Protein AF-X8DKL0-F1 (afdb_monomer)

Organism: NCBI:txid1299334

Sequence (389 aa):
MRWPAPILAVTLAVALVGLLTLPGYKTSYDSKPYLPAGTPAKIGYAAAERHFSQARLNPELLMVEADHDLRNPADMLVLERIAKNVFHTPGIAKVQAITRPLGTPLDHSSIPFQLSQQSVGQVMNLKYQKDRAADLLKQAGELRKTINILHQQYALQQKSAAATHEQTQSFHDTIATINELRDKIANFDDFFRPIRSYFYWEKHCYDIPVCFALKNVFEAIDGIDELTDQFQSITASLDKLDALQPQLVALIPPQIESQMTNLALTLSNYATNSGINNQSAYANDNPAAMGQAFDKAKIDDSFYLPPEVFSNPDFKRGVKLFMSPDGKAAEMIITHEGVPASPEGIKHVDLIKNAAKEAVKGPFWRVPTSISREQRQPTRTSRTRSNMT

Structure (mmCIF, N/CA/C/O backbone):
data_AF-X8DKL0-F1
#
_entry.id   AF-X8DKL0-F1
#
loop_
_atom_site.group_PDB
_atom_site.id
_atom_site.type_symbol
_atom_site.label_atom_id
_atom_site.label_alt_id
_atom_site.label_comp_id
_atom_site.label_asym_id
_atom_site.label_entity_id
_atom_site.label_seq_id
_atom_site.pdbx_PDB_ins_code
_atom_site.Cartn_x
_atom_site.Cartn_y
_atom_site.Cartn_z
_atom_site.occupancy
_atom_site.B_iso_or_equiv
_atom_site.auth_seq_id
_atom_site.auth_comp_id
_atom_site.auth_asym_id
_atom_site.auth_atom_id
_atom_site.pdbx_PDB_model_num
ATOM 1 N N . MET A 1 1 ? 64.286 -9.032 -82.754 1.00 52.19 1 MET A N 1
ATOM 2 C CA . MET A 1 1 ? 63.639 -9.834 -81.688 1.00 52.19 1 MET A CA 1
ATOM 3 C C . MET A 1 1 ? 63.346 -11.223 -82.252 1.00 52.19 1 MET A C 1
ATOM 5 O O . MET A 1 1 ? 62.492 -11.312 -83.119 1.00 52.19 1 MET A O 1
ATOM 9 N N . ARG A 1 2 ? 64.093 -12.280 -81.891 1.00 69.56 2 ARG A N 1
ATOM 10 C CA . ARG A 1 2 ? 64.013 -13.587 -82.596 1.00 69.56 2 ARG A CA 1
ATOM 11 C C . ARG A 1 2 ? 63.172 -14.662 -81.880 1.00 69.56 2 ARG A C 1
ATOM 13 O O . ARG A 1 2 ? 62.983 -15.722 -82.455 1.00 69.56 2 ARG A O 1
ATOM 20 N N . TRP A 1 3 ? 62.675 -14.406 -80.664 1.00 73.88 3 TRP A N 1
ATOM 21 C CA . TRP A 1 3 ? 61.957 -15.388 -79.825 1.00 73.88 3 TRP A CA 1
ATOM 22 C C . TRP A 1 3 ? 60.728 -14.767 -79.106 1.00 73.88 3 TRP A C 1
ATOM 24 O O . TRP A 1 3 ? 60.688 -14.726 -77.879 1.00 73.88 3 TRP A O 1
ATOM 34 N N . PRO A 1 4 ? 59.722 -14.237 -79.833 1.00 79.88 4 PRO A N 1
ATOM 35 C CA . PRO A 1 4 ? 58.601 -13.507 -79.224 1.00 79.88 4 PRO A CA 1
ATOM 36 C C . PRO A 1 4 ? 57.649 -14.389 -78.394 1.00 79.88 4 PRO A C 1
ATOM 38 O O . PRO A 1 4 ? 57.203 -13.967 -77.332 1.00 79.88 4 PRO A O 1
ATOM 41 N N . ALA A 1 5 ? 57.367 -15.620 -78.832 1.00 81.75 5 ALA A N 1
ATOM 42 C CA . ALA A 1 5 ? 56.439 -16.525 -78.146 1.00 81.75 5 ALA A CA 1
ATOM 43 C C . ALA A 1 5 ? 56.904 -16.973 -76.739 1.00 81.75 5 ALA A C 1
ATOM 45 O O . ALA A 1 5 ? 56.111 -16.884 -75.805 1.00 81.75 5 ALA A O 1
ATOM 46 N N . PRO A 1 6 ? 58.164 -17.399 -76.523 1.00 83.94 6 PRO A N 1
ATOM 47 C CA . PRO A 1 6 ? 58.617 -17.786 -75.186 1.00 83.94 6 PRO A CA 1
ATOM 48 C C . PRO A 1 6 ? 58.800 -16.591 -74.246 1.00 83.94 6 PRO A C 1
ATOM 50 O O . PRO A 1 6 ? 58.559 -16.732 -73.053 1.00 83.94 6 PRO A O 1
ATOM 53 N N . ILE A 1 7 ? 59.138 -15.403 -74.761 1.00 86.25 7 ILE A N 1
ATOM 54 C CA . ILE A 1 7 ? 59.142 -14.177 -73.946 1.00 86.25 7 ILE A CA 1
ATOM 55 C C . ILE A 1 7 ? 57.720 -13.862 -73.462 1.00 86.25 7 ILE A C 1
ATOM 57 O O . ILE A 1 7 ? 57.538 -13.573 -72.284 1.00 86.25 7 ILE A O 1
ATOM 61 N N . LEU A 1 8 ? 56.713 -13.986 -74.335 1.00 87.25 8 LEU A N 1
ATOM 62 C CA . LEU A 1 8 ? 55.303 -13.803 -73.980 1.00 87.25 8 LEU A CA 1
ATOM 63 C C . LEU A 1 8 ? 54.806 -14.864 -72.983 1.00 87.25 8 LEU A C 1
ATOM 65 O O . LEU A 1 8 ? 54.084 -14.539 -72.047 1.00 87.25 8 LEU A O 1
ATOM 69 N N . ALA A 1 9 ? 55.215 -16.125 -73.146 1.00 88.38 9 ALA A N 1
ATOM 70 C CA . ALA A 1 9 ? 54.867 -17.196 -72.214 1.00 88.38 9 ALA A CA 1
ATOM 71 C C . ALA A 1 9 ? 55.458 -16.950 -70.817 1.00 88.38 9 ALA A C 1
ATOM 73 O O . ALA A 1 9 ? 54.768 -17.131 -69.815 1.00 88.38 9 ALA A O 1
ATOM 74 N N . VAL A 1 10 ? 56.709 -16.484 -70.743 1.00 89.62 10 VAL A N 1
ATOM 75 C CA . VAL A 1 10 ? 57.360 -16.141 -69.473 1.00 89.62 10 VAL A CA 1
ATOM 76 C C . VAL A 1 10 ? 56.709 -14.916 -68.829 1.00 89.62 10 VAL A C 1
ATOM 78 O O . VAL A 1 10 ? 56.446 -14.941 -67.630 1.00 89.62 10 VAL A O 1
ATOM 81 N N . THR A 1 11 ? 56.381 -13.865 -69.585 1.00 88.81 11 THR A N 1
ATOM 82 C CA . THR A 1 11 ? 55.702 -12.688 -69.015 1.00 88.81 11 THR A CA 1
ATOM 83 C C . THR A 1 11 ? 54.279 -13.000 -68.553 1.00 88.81 11 THR A C 1
ATOM 85 O O . THR A 1 11 ? 53.888 -12.532 -67.486 1.00 88.81 11 THR A O 1
ATOM 88 N N . LEU A 1 12 ? 53.528 -13.837 -69.277 1.00 90.12 12 LEU A N 1
ATOM 89 C CA . LEU A 1 12 ? 52.223 -14.346 -68.833 1.00 90.12 12 LEU A CA 1
ATOM 90 C C . LEU A 1 12 ? 52.341 -15.212 -67.578 1.00 90.12 12 LEU A C 1
ATOM 92 O O . LEU A 1 12 ? 51.540 -15.052 -66.662 1.00 90.12 12 LEU A O 1
ATOM 96 N N . ALA A 1 13 ? 53.346 -16.088 -67.502 1.00 88.88 13 ALA A N 1
ATOM 97 C CA . ALA A 1 13 ? 53.588 -16.901 -66.314 1.00 88.88 13 ALA A CA 1
ATOM 98 C C . ALA A 1 13 ? 53.902 -16.025 -65.090 1.00 88.88 13 ALA A C 1
ATOM 100 O O . ALA A 1 13 ? 53.311 -16.217 -64.030 1.00 88.88 13 ALA A O 1
ATOM 101 N N . VAL A 1 14 ? 54.756 -15.007 -65.242 1.00 88.44 14 VAL A N 1
ATOM 102 C CA . VAL A 1 14 ? 55.067 -14.045 -64.169 1.00 88.44 14 VAL A CA 1
ATOM 103 C C . VAL A 1 14 ? 53.833 -13.218 -63.781 1.00 88.44 14 VAL A C 1
ATOM 105 O O . VAL A 1 14 ? 53.578 -13.020 -62.594 1.00 88.44 14 VAL A O 1
ATOM 108 N N . ALA A 1 15 ? 53.020 -12.786 -64.749 1.00 88.06 15 ALA A N 1
ATOM 109 C CA . ALA A 1 15 ? 51.776 -12.065 -64.477 1.00 88.06 15 ALA A CA 1
ATOM 110 C C . ALA A 1 15 ? 50.744 -12.933 -63.731 1.00 88.06 15 ALA A C 1
ATOM 112 O O . ALA A 1 15 ? 50.103 -12.454 -62.797 1.00 88.06 15 ALA A O 1
ATOM 113 N N . LEU A 1 16 ? 50.618 -14.218 -64.085 1.00 87.88 16 LEU A N 1
ATOM 114 C CA . LEU A 1 16 ? 49.730 -15.169 -63.406 1.00 87.88 16 LEU A CA 1
ATOM 115 C C . LEU A 1 16 ? 50.182 -15.471 -61.973 1.00 87.88 16 LEU A C 1
ATOM 117 O O . LEU A 1 16 ? 49.339 -15.579 -61.084 1.00 87.88 16 LEU A O 1
ATOM 121 N N . VAL A 1 17 ? 51.494 -15.529 -61.719 1.00 86.50 17 VAL A N 1
ATOM 122 C CA . VAL A 1 17 ? 52.044 -15.601 -60.353 1.00 86.50 17 VAL A CA 1
ATOM 123 C C . VAL A 1 17 ? 51.682 -14.348 -59.545 1.00 86.50 17 VAL A C 1
ATOM 125 O O . VAL A 1 17 ? 51.353 -14.454 -58.367 1.00 86.50 17 VAL A O 1
ATOM 128 N N . GLY A 1 18 ? 51.651 -13.170 -60.176 1.00 81.31 18 GLY A N 1
ATOM 129 C CA . GLY A 1 18 ? 51.121 -11.949 -59.561 1.00 81.31 18 GLY A CA 1
ATOM 130 C C . GLY A 1 18 ? 49.622 -12.039 -59.242 1.00 81.31 18 GLY A C 1
ATOM 131 O O . GLY A 1 18 ? 49.209 -11.721 -58.126 1.00 81.31 18 GLY A O 1
ATOM 132 N N . LEU A 1 19 ? 48.805 -12.534 -60.181 1.00 86.12 19 LEU A N 1
ATOM 133 C CA . LEU A 1 19 ? 47.356 -12.708 -59.987 1.00 86.12 19 LEU A CA 1
ATOM 134 C C . LEU A 1 19 ? 47.001 -13.754 -58.922 1.00 86.12 19 LEU A C 1
ATOM 136 O O . LEU A 1 19 ? 45.963 -13.620 -58.279 1.00 86.12 19 LEU A O 1
ATOM 140 N N . LEU A 1 20 ? 47.860 -14.751 -58.688 1.00 85.25 20 LEU A N 1
ATOM 141 C CA . LEU A 1 20 ? 47.693 -15.747 -57.621 1.00 85.25 20 LEU A CA 1
ATOM 142 C C . LEU A 1 20 ? 47.590 -15.120 -56.220 1.00 85.25 20 LEU A C 1
ATOM 144 O O . LEU A 1 20 ? 47.060 -15.752 -55.311 1.00 85.25 20 LEU A O 1
ATOM 148 N N . THR A 1 21 ? 48.040 -13.873 -56.042 1.00 80.38 21 THR A N 1
ATOM 149 C CA . THR A 1 21 ? 47.917 -13.140 -54.771 1.00 80.38 21 THR A CA 1
ATOM 150 C C . THR A 1 21 ? 46.565 -12.433 -54.587 1.00 80.38 21 THR A C 1
ATOM 152 O O . THR A 1 21 ? 46.190 -12.131 -53.453 1.00 80.38 21 THR A O 1
ATOM 155 N N . LEU A 1 22 ? 45.790 -12.213 -55.660 1.00 81.38 22 LEU A N 1
ATOM 156 C CA . LEU A 1 22 ? 44.507 -11.493 -55.611 1.00 81.38 22 LEU A CA 1
ATOM 157 C C . LEU A 1 22 ? 43.419 -12.183 -54.768 1.00 81.38 22 LEU A C 1
ATOM 159 O O . LEU A 1 22 ? 42.722 -11.468 -54.049 1.00 81.38 22 LEU A O 1
ATOM 163 N N . PRO A 1 23 ? 43.262 -13.524 -54.768 1.00 82.19 23 PRO A N 1
ATOM 164 C CA . PRO A 1 23 ? 42.290 -14.191 -53.896 1.00 82.19 23 PRO A CA 1
ATOM 165 C C . PRO A 1 23 ? 42.541 -13.967 -52.395 1.00 82.19 23 PRO A C 1
ATOM 167 O O . PRO A 1 23 ? 41.630 -14.135 -51.592 1.00 82.19 23 PRO A O 1
ATOM 170 N N . GLY A 1 24 ? 43.764 -13.583 -52.005 1.00 78.06 24 GLY A N 1
ATOM 171 C CA . GLY A 1 24 ? 44.117 -13.240 -50.624 1.00 78.06 24 GLY A CA 1
ATOM 172 C C . GLY A 1 24 ? 43.813 -11.789 -50.233 1.00 78.06 24 GLY A C 1
ATOM 173 O O . GLY A 1 24 ? 44.050 -11.411 -49.083 1.00 78.06 24 GLY A O 1
ATOM 174 N N . TYR A 1 25 ? 43.316 -10.963 -51.158 1.00 79.50 25 TYR A N 1
ATOM 175 C CA . TYR A 1 25 ? 43.024 -9.558 -50.900 1.00 79.50 25 TYR A CA 1
ATOM 176 C C . TYR A 1 25 ? 41.848 -9.403 -49.927 1.00 79.50 25 TYR A C 1
ATOM 178 O O . TYR A 1 25 ? 40.733 -9.853 -50.186 1.00 79.50 25 TYR A O 1
ATOM 186 N N . LYS A 1 26 ? 42.096 -8.726 -48.801 1.00 72.62 26 LYS A N 1
ATOM 187 C CA . LYS A 1 26 ? 41.071 -8.362 -47.818 1.00 72.62 26 LYS A CA 1
ATOM 188 C C . LYS A 1 26 ? 40.805 -6.865 -47.896 1.00 72.62 26 LYS A C 1
ATOM 190 O O . LYS A 1 26 ? 41.668 -6.061 -47.550 1.00 72.62 26 LYS A O 1
ATOM 195 N N . THR A 1 27 ? 39.604 -6.490 -48.322 1.00 73.44 27 THR A N 1
ATOM 196 C CA . THR A 1 27 ? 39.141 -5.098 -48.291 1.00 73.44 27 THR A CA 1
ATOM 197 C C . THR A 1 27 ? 38.890 -4.665 -46.851 1.00 73.44 27 THR A C 1
ATOM 199 O O . THR A 1 27 ? 38.086 -5.279 -46.151 1.00 73.44 27 THR A O 1
ATOM 202 N N . SER A 1 28 ? 39.541 -3.589 -46.419 1.00 68.88 28 SER A N 1
ATOM 203 C CA . SER A 1 28 ? 39.254 -2.919 -45.151 1.00 68.88 28 SER A CA 1
ATOM 204 C C . SER A 1 28 ? 39.157 -1.422 -45.396 1.00 68.88 28 SER A C 1
ATOM 206 O O . SER A 1 28 ? 40.036 -0.847 -46.041 1.00 68.88 28 SER A O 1
ATOM 208 N N . TYR A 1 29 ? 38.103 -0.802 -44.868 1.00 74.31 29 TYR A N 1
ATOM 209 C CA . TYR A 1 29 ? 37.894 0.645 -44.926 1.00 74.31 29 TYR A CA 1
ATOM 210 C C . TYR A 1 29 ? 38.331 1.339 -43.627 1.00 74.31 29 TYR A C 1
ATOM 212 O O . TYR A 1 29 ? 38.082 2.529 -43.443 1.00 74.31 29 TYR A O 1
ATOM 220 N N . ASP A 1 30 ? 38.992 0.612 -42.720 1.00 73.88 30 ASP A N 1
ATOM 221 C CA . ASP A 1 30 ? 39.618 1.193 -41.536 1.00 73.88 30 ASP A CA 1
ATOM 222 C C . ASP A 1 30 ? 40.948 1.854 -41.920 1.00 73.88 30 ASP A C 1
ATOM 224 O O . ASP A 1 30 ? 41.862 1.194 -42.409 1.00 73.88 30 ASP A O 1
ATOM 228 N N . SER A 1 31 ? 41.072 3.160 -41.685 1.00 74.62 31 SER A N 1
ATOM 229 C CA . SER A 1 31 ? 42.290 3.921 -41.971 1.00 74.62 31 SER A CA 1
ATOM 230 C C . SER A 1 31 ? 43.392 3.730 -40.914 1.00 74.62 31 SER A C 1
ATOM 232 O O . SER A 1 31 ? 44.557 4.024 -41.187 1.00 74.62 31 SER A O 1
ATOM 234 N N . LYS A 1 32 ? 43.073 3.199 -39.721 1.00 75.38 32 LYS A N 1
ATOM 235 C CA . LYS A 1 32 ? 44.018 3.056 -38.593 1.00 75.38 32 LYS A CA 1
ATOM 236 C C . LYS A 1 32 ? 45.227 2.149 -38.878 1.00 75.38 32 LYS A C 1
ATOM 238 O O . LYS A 1 32 ? 46.334 2.525 -38.475 1.00 75.38 32 LYS A O 1
ATOM 243 N N . PRO A 1 33 ? 45.094 0.981 -39.544 1.00 77.38 33 PRO A N 1
ATOM 244 C CA . PRO A 1 33 ? 46.233 0.115 -39.853 1.00 77.38 33 PRO A CA 1
ATOM 245 C C . PRO A 1 33 ? 47.278 0.799 -40.742 1.00 77.38 33 PRO A C 1
ATOM 247 O O . PRO A 1 33 ? 48.462 0.492 -40.625 1.00 77.38 33 PRO A O 1
ATOM 250 N N . TYR A 1 34 ? 46.852 1.767 -41.559 1.00 79.31 34 TYR A N 1
ATOM 251 C CA . TYR A 1 34 ? 47.707 2.523 -42.476 1.00 79.31 34 TYR A CA 1
ATOM 252 C C . TYR A 1 34 ? 48.451 3.691 -41.800 1.00 79.31 34 TYR A C 1
ATOM 254 O O . TYR A 1 34 ? 49.284 4.336 -42.435 1.00 79.31 34 TYR A O 1
ATOM 262 N N . LEU A 1 35 ? 48.192 3.965 -40.512 1.00 82.81 35 LEU A N 1
ATOM 263 C CA . LEU A 1 35 ? 48.916 4.977 -39.738 1.00 82.81 35 LEU A CA 1
ATOM 264 C C . LEU A 1 35 ? 50.187 4.394 -39.081 1.00 82.81 35 LEU A C 1
ATOM 266 O O . LEU A 1 35 ? 50.127 3.300 -38.496 1.00 82.81 35 LEU A O 1
ATOM 270 N N . PRO A 1 36 ? 51.323 5.128 -39.089 1.00 85.44 36 PRO A N 1
ATOM 271 C CA . PRO A 1 36 ? 52.540 4.733 -38.380 1.00 85.44 36 PRO A CA 1
ATOM 272 C C . PRO A 1 36 ? 52.299 4.473 -36.887 1.00 85.44 36 PRO A C 1
ATOM 274 O O . PRO A 1 36 ? 51.521 5.167 -36.233 1.00 85.44 36 PRO A O 1
ATOM 277 N N . ALA A 1 37 ? 53.006 3.489 -36.321 1.00 80.06 37 ALA A N 1
ATOM 278 C CA . ALA A 1 37 ? 52.864 3.094 -34.913 1.00 80.06 37 ALA A CA 1
ATOM 279 C C . ALA A 1 37 ? 53.101 4.251 -33.918 1.00 80.06 37 ALA A C 1
ATOM 281 O O . ALA A 1 37 ? 52.444 4.306 -32.883 1.00 80.06 37 ALA A O 1
ATOM 282 N N . GLY A 1 38 ? 53.998 5.186 -34.251 1.00 85.38 38 GLY A N 1
ATOM 283 C CA . GLY A 1 38 ? 54.356 6.325 -33.399 1.00 85.38 38 GLY A CA 1
ATOM 284 C C . GLY A 1 38 ? 53.431 7.543 -33.498 1.00 85.38 38 GLY A C 1
ATOM 285 O O . GLY A 1 38 ? 53.673 8.537 -32.819 1.00 85.38 38 GLY A O 1
ATOM 286 N N . THR A 1 39 ? 52.392 7.524 -34.340 1.00 89.00 39 THR A N 1
ATOM 287 C CA . THR A 1 39 ? 51.484 8.673 -34.456 1.00 89.00 39 THR A CA 1
ATOM 288 C C . THR A 1 39 ? 50.664 8.830 -33.166 1.00 89.00 39 THR A C 1
ATOM 290 O O . THR A 1 39 ? 50.033 7.857 -32.744 1.00 89.00 39 THR A O 1
ATOM 293 N N . PRO A 1 40 ? 50.574 10.038 -32.568 1.00 86.19 40 PRO A N 1
ATOM 294 C CA . PRO A 1 40 ? 49.826 10.262 -31.324 1.00 86.19 40 PRO A CA 1
ATOM 295 C C . PRO A 1 40 ? 48.383 9.739 -31.355 1.00 86.19 40 PRO A C 1
ATOM 297 O O . PRO A 1 40 ? 47.900 9.198 -30.364 1.00 86.19 40 PRO A O 1
ATOM 300 N N . ALA A 1 41 ? 47.716 9.820 -32.513 1.00 82.12 41 ALA A N 1
ATOM 301 C CA . ALA A 1 41 ? 46.380 9.261 -32.716 1.00 82.12 41 ALA A CA 1
ATOM 302 C C . ALA A 1 41 ? 46.331 7.739 -32.484 1.00 82.12 41 ALA A C 1
ATOM 304 O O . ALA A 1 41 ? 45.430 7.255 -31.808 1.00 82.12 41 ALA A O 1
ATOM 305 N N . LYS A 1 42 ? 47.312 6.980 -32.992 1.00 83.25 42 LYS A N 1
ATOM 306 C CA . LYS A 1 42 ? 47.359 5.515 -32.858 1.00 83.25 42 LYS A CA 1
ATOM 307 C C . LYS A 1 42 ? 47.688 5.082 -31.429 1.00 83.25 42 LYS A C 1
ATOM 309 O O . LYS A 1 42 ? 47.093 4.125 -30.947 1.00 83.25 42 LYS A O 1
ATOM 314 N N . ILE A 1 43 ? 48.550 5.825 -30.731 1.00 85.75 43 ILE A N 1
ATOM 315 C CA . ILE A 1 43 ? 48.817 5.629 -29.295 1.00 85.75 43 ILE A CA 1
ATOM 316 C C . ILE A 1 43 ? 47.541 5.887 -28.477 1.00 85.75 43 ILE A C 1
ATOM 318 O O . ILE A 1 43 ? 47.201 5.095 -27.600 1.00 85.75 43 ILE A O 1
ATOM 322 N N . GLY A 1 44 ? 46.801 6.954 -28.803 1.00 84.25 44 GLY A N 1
ATOM 323 C CA . GLY A 1 44 ? 45.514 7.272 -28.180 1.00 84.25 44 GLY A CA 1
ATOM 324 C C . GLY A 1 44 ? 44.463 6.179 -28.390 1.00 84.25 44 GLY A C 1
ATOM 325 O O . GLY A 1 44 ? 43.857 5.727 -27.421 1.00 84.25 44 GLY A O 1
ATOM 326 N N . TYR A 1 45 ? 44.299 5.689 -29.624 1.00 82.75 45 TYR A N 1
ATOM 327 C CA . TYR A 1 45 ? 43.413 4.556 -29.914 1.00 82.75 45 TYR A CA 1
ATOM 328 C C . TYR A 1 45 ? 43.855 3.282 -29.190 1.00 82.75 45 TYR A C 1
ATOM 330 O O . TYR A 1 45 ? 43.020 2.627 -28.580 1.00 82.75 45 TYR A O 1
ATOM 338 N N . ALA A 1 46 ? 45.151 2.960 -29.174 1.00 83.69 46 ALA A N 1
ATOM 339 C CA . ALA A 1 46 ? 45.668 1.788 -28.466 1.00 83.69 46 ALA A CA 1
ATOM 340 C C . ALA A 1 46 ? 45.436 1.859 -26.945 1.00 83.69 46 ALA A C 1
ATOM 342 O O . ALA A 1 46 ? 45.242 0.828 -26.305 1.00 83.69 46 ALA A O 1
ATOM 343 N N . ALA A 1 47 ? 45.441 3.057 -26.354 1.00 86.06 47 ALA A N 1
ATOM 344 C CA . ALA A 1 47 ? 45.075 3.255 -24.954 1.00 86.06 47 ALA A CA 1
ATOM 345 C C . ALA A 1 47 ? 43.557 3.125 -24.731 1.00 86.06 47 ALA A C 1
ATOM 347 O O . ALA A 1 47 ? 43.139 2.470 -23.779 1.00 86.06 47 ALA A O 1
ATOM 348 N N . ALA A 1 48 ? 42.737 3.705 -25.613 1.00 82.88 48 ALA A N 1
ATOM 349 C CA . ALA A 1 48 ? 41.276 3.658 -25.525 1.00 82.88 48 ALA A CA 1
ATOM 350 C C . ALA A 1 48 ? 40.710 2.245 -25.756 1.00 82.88 48 ALA A C 1
ATOM 352 O O . ALA A 1 48 ? 39.789 1.825 -25.054 1.00 82.88 48 ALA A O 1
ATOM 353 N N . GLU A 1 49 ? 41.306 1.481 -26.677 1.00 83.44 49 GLU A N 1
ATOM 354 C CA . GLU A 1 49 ? 40.922 0.100 -26.995 1.00 83.44 49 GLU A CA 1
ATOM 355 C C . GLU A 1 49 ? 41.140 -0.875 -25.817 1.00 83.44 49 GLU A C 1
ATOM 357 O O . GLU A 1 49 ? 40.570 -1.962 -25.806 1.00 83.44 49 GLU A O 1
ATOM 362 N N . ARG A 1 50 ? 41.882 -0.475 -24.767 1.00 84.88 50 ARG A N 1
ATOM 363 C CA . ARG A 1 50 ? 42.000 -1.251 -23.514 1.00 84.88 50 ARG A CA 1
ATOM 364 C C . ARG A 1 50 ? 40.699 -1.300 -22.711 1.00 84.88 50 ARG A C 1
ATOM 366 O O . ARG A 1 50 ? 40.499 -2.236 -21.945 1.00 84.88 50 ARG A O 1
ATOM 373 N N . HIS A 1 51 ? 39.842 -0.289 -22.857 1.00 85.69 51 HIS A N 1
ATOM 374 C CA . HIS A 1 51 ? 38.604 -0.146 -22.081 1.00 85.69 51 HIS A CA 1
ATOM 375 C C . HIS A 1 51 ? 37.341 -0.126 -22.953 1.00 85.69 51 HIS A C 1
ATOM 377 O O . HIS A 1 51 ? 36.250 -0.420 -22.460 1.00 85.69 51 HIS A O 1
ATOM 383 N N . PHE A 1 52 ? 37.466 0.190 -24.245 1.00 82.19 52 PHE A N 1
ATOM 384 C CA . PHE A 1 52 ? 36.346 0.294 -25.177 1.00 82.19 52 PHE A CA 1
ATOM 385 C C . PHE A 1 52 ? 36.591 -0.550 -26.426 1.00 82.19 52 PHE A C 1
ATOM 387 O O . PHE A 1 52 ? 37.673 -0.531 -26.998 1.00 82.19 52 PHE A O 1
ATOM 394 N N . SER A 1 53 ? 35.568 -1.267 -26.893 1.00 79.88 53 SER A N 1
ATOM 395 C CA . SER A 1 53 ? 35.649 -1.969 -28.175 1.00 79.88 53 SER A CA 1
ATOM 396 C C . SER A 1 53 ? 35.751 -0.974 -29.336 1.00 79.88 53 SER A C 1
ATOM 398 O O . SER A 1 53 ? 35.258 0.152 -29.248 1.00 79.88 53 SER A O 1
ATOM 400 N N . GLN A 1 54 ? 36.326 -1.399 -30.463 1.00 75.75 54 GLN A N 1
ATOM 401 C CA . GLN A 1 54 ? 36.453 -0.543 -31.650 1.00 75.75 54 GLN A CA 1
ATOM 402 C C . GLN A 1 54 ? 35.100 0.003 -32.136 1.00 75.75 54 GLN A C 1
ATOM 404 O O . GLN A 1 54 ? 35.011 1.166 -32.524 1.00 75.75 54 GLN A O 1
ATOM 409 N N . ALA A 1 55 ? 34.037 -0.799 -32.034 1.00 76.75 55 ALA A N 1
ATOM 410 C CA . ALA A 1 55 ? 32.675 -0.384 -32.361 1.00 76.75 55 ALA A CA 1
ATOM 411 C C . ALA A 1 55 ? 32.115 0.700 -31.424 1.00 76.75 55 ALA A C 1
ATOM 413 O O . ALA A 1 55 ? 31.303 1.512 -31.849 1.00 76.75 55 ALA A O 1
ATOM 414 N N . ARG A 1 56 ? 32.554 0.744 -30.156 1.00 77.69 56 ARG A N 1
ATOM 415 C CA . ARG A 1 56 ? 32.167 1.806 -29.212 1.00 77.69 56 ARG A CA 1
ATOM 416 C C . ARG A 1 56 ? 32.925 3.110 -29.447 1.00 77.69 56 ARG A C 1
ATOM 418 O O . ARG A 1 56 ? 32.409 4.166 -29.105 1.00 77.69 56 ARG A O 1
ATOM 425 N N . LEU A 1 57 ? 34.135 3.036 -30.000 1.00 80.81 57 LEU A N 1
ATOM 426 C CA . LEU A 1 57 ? 34.936 4.214 -30.343 1.00 80.81 57 LEU A CA 1
ATOM 427 C C . LEU A 1 57 ? 34.475 4.867 -31.650 1.00 80.81 57 LEU A C 1
ATOM 429 O O . LEU A 1 57 ? 34.572 6.082 -31.780 1.00 80.81 57 LEU A O 1
ATOM 433 N N . ASN A 1 58 ? 33.940 4.069 -32.578 1.00 80.12 58 ASN A N 1
ATOM 434 C CA . ASN A 1 58 ? 33.417 4.521 -33.865 1.00 80.12 58 ASN A CA 1
ATOM 435 C C . ASN A 1 58 ? 31.965 4.049 -34.057 1.00 80.12 58 ASN A C 1
ATOM 437 O O . ASN A 1 58 ? 31.725 3.180 -34.901 1.00 80.12 58 ASN A O 1
ATOM 441 N N . PRO A 1 59 ? 31.007 4.565 -33.266 1.00 85.12 59 PRO A N 1
ATOM 442 C CA . PRO A 1 59 ? 29.613 4.186 -33.425 1.00 85.12 59 PRO A CA 1
ATOM 443 C C . PRO A 1 59 ? 29.039 4.719 -34.742 1.00 85.12 59 PRO A C 1
ATOM 445 O O . PRO A 1 59 ? 29.508 5.720 -35.292 1.00 85.12 59 PRO A O 1
ATOM 448 N N . GLU A 1 60 ? 27.997 4.058 -35.233 1.00 86.56 60 GLU A N 1
ATOM 449 C CA . GLU A 1 60 ? 27.164 4.579 -36.312 1.00 86.56 60 GLU A CA 1
ATOM 450 C C . GLU A 1 60 ? 26.085 5.495 -35.724 1.00 86.56 60 GLU A C 1
ATOM 452 O O . GLU A 1 60 ? 25.487 5.175 -34.699 1.00 86.56 60 GL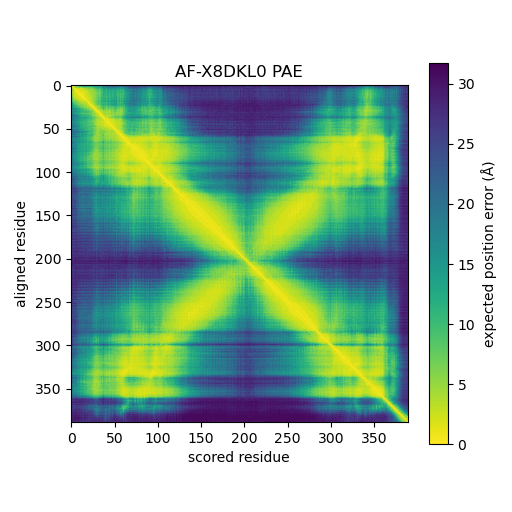U A O 1
ATOM 457 N N . LEU A 1 61 ? 25.860 6.653 -36.346 1.00 90.06 61 LEU A N 1
ATOM 458 C CA . LEU A 1 61 ? 24.831 7.601 -35.925 1.00 90.06 61 LEU A CA 1
ATOM 459 C C . LEU A 1 61 ? 23.655 7.536 -36.891 1.00 90.06 61 LEU A C 1
ATOM 461 O O . LEU A 1 61 ? 23.829 7.688 -38.103 1.00 90.06 61 LEU A O 1
ATOM 465 N N . LEU A 1 62 ? 22.470 7.331 -36.330 1.00 91.19 62 LEU A N 1
ATOM 466 C CA . LEU A 1 62 ? 21.197 7.376 -37.028 1.00 91.19 62 LEU A CA 1
ATOM 467 C C . LEU A 1 62 ? 20.444 8.624 -36.568 1.00 91.19 62 LEU A C 1
ATOM 469 O O . LEU A 1 62 ? 20.077 8.724 -35.399 1.00 91.19 62 LEU A O 1
ATOM 473 N N . MET A 1 63 ? 20.209 9.559 -37.486 1.00 92.06 63 MET A N 1
ATOM 474 C CA . MET A 1 63 ? 19.384 10.738 -37.226 1.00 92.06 63 MET A CA 1
ATOM 475 C C . MET A 1 63 ? 17.949 10.500 -37.702 1.00 92.06 63 MET A C 1
ATOM 477 O O . MET A 1 63 ? 17.733 10.070 -38.839 1.00 92.06 63 MET A O 1
ATOM 481 N N . VAL A 1 64 ? 16.981 10.790 -36.835 1.00 91.50 64 VAL A N 1
ATOM 482 C CA . VAL A 1 64 ? 15.544 10.776 -37.129 1.00 91.50 64 VAL A CA 1
ATOM 483 C C . VAL A 1 64 ? 15.038 12.211 -37.085 1.00 91.50 64 VAL A C 1
ATOM 485 O O . VAL A 1 64 ? 15.126 12.853 -36.045 1.00 91.50 64 VAL A O 1
ATOM 488 N N . GLU A 1 65 ? 14.504 12.708 -38.197 1.00 90.81 65 GLU A N 1
ATOM 489 C CA . GLU A 1 65 ? 14.005 14.083 -38.322 1.00 90.81 65 GLU A CA 1
ATOM 490 C C . GLU A 1 65 ? 12.484 14.123 -38.505 1.00 90.81 65 GLU A C 1
ATOM 492 O O . GLU A 1 65 ? 11.895 13.256 -39.160 1.00 90.81 65 GLU A O 1
ATOM 497 N N . ALA A 1 66 ? 11.866 15.160 -37.942 1.00 89.56 66 ALA A N 1
ATOM 498 C CA . ALA A 1 66 ? 10.433 15.412 -37.938 1.00 89.56 66 ALA A CA 1
ATOM 499 C C . ALA A 1 66 ? 10.105 16.879 -38.250 1.00 89.56 66 ALA A C 1
ATOM 501 O O . ALA A 1 66 ? 10.934 17.775 -38.093 1.00 89.56 66 ALA A O 1
ATOM 502 N N . ASP A 1 67 ? 8.865 17.152 -38.656 1.00 89.75 67 ASP A N 1
ATOM 503 C CA . ASP A 1 67 ? 8.368 18.517 -38.872 1.00 89.75 67 ASP A CA 1
ATOM 504 C C . ASP A 1 67 ? 7.879 19.205 -37.579 1.00 89.75 67 ASP A C 1
ATOM 506 O O . ASP A 1 67 ? 7.729 20.436 -37.549 1.00 89.75 67 ASP A O 1
ATOM 510 N N . HIS A 1 68 ? 7.725 18.446 -36.491 1.00 91.56 68 HIS A N 1
ATOM 511 C CA . HIS A 1 68 ? 7.245 18.879 -35.178 1.00 91.56 68 HIS A CA 1
ATOM 512 C C . HIS A 1 68 ? 8.192 18.476 -34.036 1.00 91.56 68 HIS A C 1
ATOM 514 O O . HIS A 1 68 ? 9.211 17.823 -34.243 1.00 91.56 68 HIS A O 1
ATOM 520 N N . ASP A 1 69 ? 7.870 18.935 -32.827 1.00 93.38 69 ASP A N 1
ATOM 521 C CA . ASP A 1 69 ? 8.643 18.663 -31.618 1.00 93.38 69 ASP A CA 1
ATOM 522 C C . ASP A 1 69 ? 8.372 17.248 -31.091 1.00 93.38 69 ASP A C 1
ATOM 524 O O . ASP A 1 69 ? 7.259 16.940 -30.663 1.00 93.38 69 ASP A O 1
ATOM 528 N N . LEU A 1 70 ? 9.421 16.427 -31.060 1.00 92.69 70 LEU A N 1
ATOM 529 C CA . LEU A 1 70 ? 9.399 15.027 -30.642 1.00 92.69 70 LEU A CA 1
ATOM 530 C C . LEU A 1 70 ? 9.320 14.837 -29.113 1.00 92.69 70 LEU A C 1
ATOM 532 O O . LEU A 1 70 ? 9.301 13.709 -28.622 1.00 92.69 70 LEU A O 1
ATOM 536 N N . ARG A 1 71 ? 9.340 15.908 -28.307 1.00 93.12 71 ARG A N 1
ATOM 537 C CA . ARG A 1 71 ? 9.386 15.842 -26.830 1.00 93.12 71 ARG A CA 1
ATOM 538 C C . ARG A 1 71 ? 8.003 15.637 -26.205 1.00 93.12 71 ARG A C 1
ATOM 540 O O . ARG A 1 71 ? 7.604 16.375 -25.306 1.00 93.12 71 ARG A O 1
ATOM 547 N N . ASN A 1 72 ? 7.275 14.628 -26.668 1.00 92.50 72 ASN A N 1
ATOM 548 C CA . ASN A 1 72 ? 5.975 14.249 -26.120 1.00 92.50 72 ASN A CA 1
ATOM 549 C C . ASN A 1 72 ? 5.817 12.714 -26.053 1.00 92.50 72 ASN A C 1
ATOM 551 O O . ASN A 1 72 ? 6.584 11.988 -26.690 1.00 92.50 72 ASN A O 1
ATOM 555 N N . PRO A 1 73 ? 4.853 12.192 -25.267 1.00 92.38 73 PRO A N 1
ATOM 556 C CA . PRO A 1 73 ? 4.682 10.749 -25.099 1.00 92.38 73 PRO A CA 1
ATOM 557 C C . PRO A 1 73 ? 4.474 9.980 -26.408 1.00 92.38 73 PRO A C 1
ATOM 559 O O . PRO A 1 73 ? 5.016 8.888 -26.547 1.00 92.38 73 PRO A O 1
ATOM 562 N N . ALA A 1 74 ? 3.724 10.533 -27.369 1.00 91.00 74 ALA A N 1
ATOM 563 C CA . ALA A 1 74 ? 3.420 9.846 -28.623 1.00 91.00 74 ALA A CA 1
ATOM 564 C C . ALA A 1 74 ? 4.686 9.635 -29.464 1.00 91.00 74 ALA A C 1
ATOM 566 O O . ALA A 1 74 ? 4.941 8.524 -29.927 1.00 91.00 74 ALA A O 1
ATOM 567 N N . ASP A 1 75 ? 5.523 10.663 -29.581 1.00 91.94 75 ASP A N 1
ATOM 568 C CA . ASP A 1 75 ? 6.785 10.567 -30.313 1.00 91.94 75 ASP A CA 1
ATOM 569 C C . ASP A 1 75 ? 7.813 9.682 -29.611 1.00 91.94 75 ASP A C 1
ATOM 571 O O . ASP A 1 75 ? 8.552 8.955 -30.274 1.00 91.94 75 ASP A O 1
ATOM 575 N N . MET A 1 76 ? 7.818 9.637 -28.275 1.00 92.38 76 MET A N 1
ATOM 576 C CA . MET A 1 76 ? 8.661 8.684 -27.546 1.00 92.38 76 MET A CA 1
ATOM 577 C C . MET A 1 76 ? 8.293 7.226 -27.859 1.00 92.38 76 MET A C 1
ATOM 579 O O . MET A 1 76 ? 9.192 6.393 -27.959 1.00 92.38 76 MET A O 1
ATOM 583 N N . LEU A 1 77 ? 7.010 6.902 -28.073 1.00 91.19 77 LEU A N 1
ATOM 584 C CA . LEU A 1 77 ? 6.601 5.558 -28.514 1.00 91.19 77 LEU A CA 1
ATOM 585 C C . LEU A 1 77 ? 7.177 5.222 -29.898 1.00 91.19 77 LEU A C 1
ATOM 587 O O . LEU A 1 77 ? 7.632 4.102 -30.133 1.00 91.19 77 LEU A O 1
ATOM 591 N N . VAL A 1 78 ? 7.170 6.192 -30.816 1.00 91.19 78 VAL A N 1
ATOM 592 C CA . VAL A 1 78 ? 7.698 6.015 -32.176 1.00 91.19 78 VAL A CA 1
ATOM 593 C C . VAL A 1 78 ? 9.218 5.864 -32.153 1.00 91.19 78 VAL A C 1
ATOM 595 O O . VAL A 1 78 ? 9.747 4.933 -32.762 1.00 91.19 78 VAL A O 1
ATOM 598 N N . LEU A 1 79 ? 9.924 6.728 -31.420 1.00 92.69 79 LEU A N 1
ATOM 599 C CA . LEU A 1 79 ? 11.378 6.652 -31.263 1.00 92.69 79 LEU A CA 1
ATOM 600 C C . LEU A 1 79 ? 11.811 5.329 -30.625 1.00 92.69 79 LEU A C 1
ATOM 602 O O . LEU A 1 79 ? 12.784 4.728 -31.082 1.00 92.69 79 LEU A O 1
ATOM 606 N N . GLU A 1 80 ? 11.063 4.833 -29.638 1.00 92.88 80 GLU A N 1
ATOM 607 C CA . GLU A 1 80 ? 11.328 3.522 -29.049 1.00 92.88 80 GLU A CA 1
ATOM 608 C C . GLU A 1 80 ? 11.110 2.387 -30.053 1.00 92.88 80 GLU A C 1
ATOM 610 O O . GLU A 1 80 ? 11.939 1.481 -30.152 1.00 92.88 80 GLU A O 1
ATOM 615 N N . ARG A 1 81 ? 10.039 2.445 -30.854 1.00 91.31 81 ARG A N 1
ATOM 616 C CA . ARG A 1 81 ? 9.781 1.457 -31.910 1.00 91.31 81 ARG A CA 1
ATOM 617 C C . ARG A 1 81 ? 10.910 1.421 -32.945 1.00 91.31 81 ARG A C 1
ATOM 619 O O . ARG A 1 81 ? 11.311 0.337 -33.369 1.00 91.31 81 ARG A O 1
ATOM 626 N N . ILE A 1 82 ? 11.443 2.582 -33.332 1.00 92.50 82 ILE A N 1
ATOM 627 C CA . ILE A 1 82 ? 12.612 2.680 -34.219 1.00 92.50 82 ILE A CA 1
ATOM 628 C C . ILE A 1 82 ? 13.835 2.047 -33.549 1.00 92.50 82 ILE A C 1
ATOM 630 O O . ILE A 1 82 ? 14.453 1.159 -34.137 1.00 92.50 82 ILE A O 1
ATOM 634 N N . ALA A 1 83 ? 14.162 2.452 -32.317 1.00 93.31 83 ALA A N 1
ATOM 635 C CA . ALA A 1 83 ? 15.321 1.939 -31.587 1.00 93.31 83 ALA A CA 1
ATOM 636 C C . ALA A 1 83 ? 15.263 0.412 -31.420 1.00 93.31 83 ALA A C 1
ATOM 638 O O . ALA A 1 83 ? 16.261 -0.277 -31.639 1.00 93.31 83 ALA A O 1
ATOM 639 N N . LYS A 1 84 ? 14.077 -0.124 -31.113 1.00 92.06 84 LYS A N 1
ATOM 640 C CA . LYS A 1 84 ? 13.814 -1.560 -31.011 1.00 92.06 84 LYS A CA 1
ATOM 641 C C . LYS A 1 84 ? 14.058 -2.290 -32.327 1.00 92.06 84 LYS A C 1
ATOM 643 O O . LYS A 1 84 ? 14.782 -3.283 -32.338 1.00 92.06 84 LYS A O 1
ATOM 648 N N . ASN A 1 85 ? 13.483 -1.819 -33.430 1.00 91.94 85 ASN A N 1
ATOM 649 C CA . ASN A 1 85 ? 13.645 -2.471 -34.732 1.00 91.94 85 ASN A CA 1
ATOM 650 C C . ASN A 1 85 ? 15.103 -2.452 -35.206 1.00 91.94 85 ASN A C 1
ATOM 652 O O . ASN A 1 85 ? 15.597 -3.446 -35.737 1.00 91.94 85 ASN A O 1
ATOM 656 N N . VAL A 1 86 ? 15.810 -1.343 -34.976 1.00 92.50 86 VAL A N 1
ATOM 657 C CA . VAL A 1 86 ? 17.242 -1.239 -35.285 1.00 92.50 86 VAL A CA 1
ATOM 658 C C . VAL A 1 86 ? 18.057 -2.196 -34.413 1.00 92.50 86 VAL A C 1
ATOM 660 O O . VAL A 1 86 ? 18.936 -2.879 -34.928 1.00 92.50 86 VAL A O 1
ATOM 663 N N . PHE A 1 87 ? 17.742 -2.314 -33.120 1.00 92.69 87 PHE A N 1
ATOM 664 C CA . PHE A 1 87 ? 18.425 -3.241 -32.214 1.00 92.69 87 PHE A CA 1
ATOM 665 C C . PHE A 1 87 ? 18.266 -4.713 -32.626 1.00 92.69 87 PHE A C 1
ATOM 667 O O . PHE A 1 87 ? 19.216 -5.476 -32.514 1.00 92.69 87 PHE A O 1
ATOM 674 N N . HIS A 1 88 ? 17.104 -5.106 -33.158 1.00 91.19 88 HIS A N 1
ATOM 675 C CA . HIS A 1 88 ? 16.857 -6.475 -33.637 1.00 91.19 88 HIS A CA 1
ATOM 676 C C . HIS A 1 88 ? 17.465 -6.769 -35.021 1.00 91.19 88 HIS A C 1
ATOM 678 O O . HIS A 1 88 ? 17.319 -7.877 -35.541 1.00 91.19 88 HIS A O 1
ATOM 684 N N . THR A 1 89 ? 18.137 -5.796 -35.642 1.00 92.00 89 THR A N 1
ATOM 685 C CA . THR A 1 89 ? 18.834 -6.015 -36.911 1.00 92.00 89 THR A CA 1
ATOM 686 C C . THR A 1 89 ? 20.096 -6.857 -36.671 1.00 92.00 89 THR A C 1
ATOM 688 O O . THR A 1 89 ? 20.873 -6.534 -35.770 1.00 92.00 89 THR A O 1
ATOM 691 N N . PRO A 1 90 ? 20.351 -7.916 -37.466 1.00 89.44 90 PRO A N 1
ATOM 692 C CA . PRO A 1 90 ? 21.544 -8.744 -37.302 1.00 89.44 90 PRO A CA 1
ATOM 693 C C . PRO A 1 90 ? 22.844 -7.928 -37.318 1.00 89.44 90 PRO A C 1
ATOM 695 O O . PRO A 1 90 ? 23.035 -7.069 -38.179 1.00 89.44 90 PRO A O 1
ATOM 698 N N . GLY A 1 91 ? 23.746 -8.222 -36.377 1.00 86.88 91 GLY A N 1
ATOM 699 C CA . GLY A 1 91 ? 25.056 -7.579 -36.271 1.00 86.88 91 GLY A CA 1
ATOM 700 C C . GLY A 1 91 ? 25.073 -6.237 -35.530 1.00 86.88 91 GLY A C 1
ATOM 701 O O . GLY A 1 91 ? 26.112 -5.561 -35.519 1.00 86.88 91 GLY A O 1
ATOM 702 N N . ILE A 1 92 ? 23.957 -5.854 -34.900 1.00 90.75 92 ILE A N 1
ATOM 703 C CA . ILE A 1 92 ? 23.849 -4.703 -33.997 1.00 90.75 92 ILE A CA 1
ATOM 704 C C . ILE A 1 92 ? 23.937 -5.175 -32.546 1.00 90.75 92 ILE A C 1
ATOM 706 O O . ILE A 1 92 ? 23.124 -5.961 -32.083 1.00 90.75 92 ILE A O 1
ATOM 710 N N . ALA A 1 93 ? 24.917 -4.656 -31.808 1.00 89.56 93 ALA A N 1
ATOM 711 C CA . ALA A 1 93 ? 25.154 -5.018 -30.413 1.00 89.56 93 ALA A CA 1
ATOM 712 C C . ALA A 1 93 ? 24.356 -4.147 -29.434 1.00 89.56 93 ALA A C 1
ATOM 714 O O . ALA A 1 93 ? 24.033 -4.576 -28.328 1.00 89.56 93 ALA A O 1
ATOM 715 N N . LYS A 1 94 ? 24.132 -2.873 -29.780 1.00 91.75 94 LYS A N 1
ATOM 716 C CA . LYS A 1 94 ? 23.514 -1.892 -28.878 1.00 91.75 94 LYS A CA 1
ATOM 717 C C . LYS A 1 94 ? 22.996 -0.680 -29.643 1.00 91.75 94 LYS A C 1
ATOM 719 O O . LYS A 1 94 ? 23.682 -0.188 -30.535 1.00 91.75 94 LYS A O 1
ATOM 724 N N . VAL A 1 95 ? 21.854 -0.144 -29.217 1.00 93.50 95 VAL A N 1
ATOM 725 C CA . VAL A 1 95 ? 21.297 1.127 -29.702 1.00 93.50 95 VAL A CA 1
ATOM 726 C C . VAL A 1 95 ? 21.056 2.044 -28.512 1.00 93.50 95 VAL A C 1
ATOM 728 O O . VAL A 1 95 ? 20.289 1.696 -27.620 1.00 93.50 95 VAL A O 1
ATOM 731 N N . GLN A 1 96 ? 21.717 3.198 -28.477 1.00 94.81 96 GLN A N 1
ATOM 732 C CA . GLN A 1 96 ? 21.494 4.219 -27.453 1.00 94.81 96 GLN A CA 1
ATOM 733 C C . GLN A 1 96 ? 20.644 5.350 -28.028 1.00 94.81 96 GLN A C 1
ATOM 735 O O . GLN A 1 96 ? 20.980 5.895 -29.074 1.00 94.81 96 GLN A O 1
ATOM 740 N N . ALA A 1 97 ? 19.565 5.700 -27.337 1.00 94.75 97 ALA A N 1
ATOM 741 C CA . ALA A 1 97 ? 18.605 6.730 -27.738 1.00 94.75 97 ALA A CA 1
ATOM 742 C C . ALA A 1 97 ? 18.009 7.406 -26.492 1.00 94.75 97 ALA A C 1
ATOM 744 O O . ALA A 1 97 ? 18.255 6.953 -25.374 1.00 94.75 97 ALA A O 1
ATOM 745 N N . ILE A 1 98 ? 17.170 8.434 -26.657 1.00 94.06 98 ILE 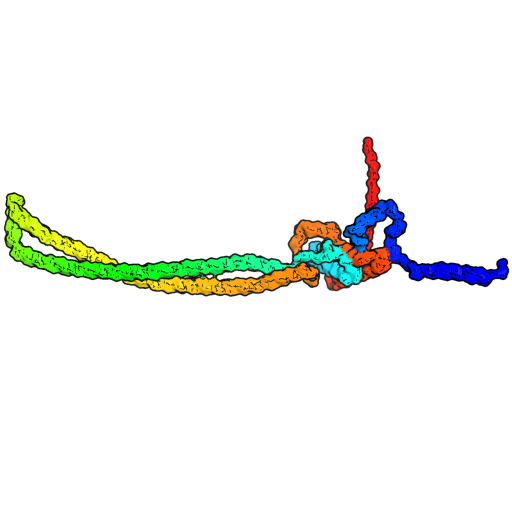A N 1
ATOM 746 C CA . ILE A 1 98 ? 16.472 9.082 -25.528 1.00 94.06 98 ILE A CA 1
ATOM 747 C C . ILE A 1 98 ? 15.629 8.096 -24.696 1.00 94.06 98 ILE A C 1
ATOM 749 O O . ILE A 1 98 ? 15.585 8.199 -23.472 1.00 94.06 98 ILE A O 1
ATOM 753 N N . THR A 1 99 ? 15.031 7.092 -25.337 1.00 91.94 99 THR A N 1
ATOM 754 C CA . THR A 1 99 ? 14.238 6.031 -24.694 1.00 91.94 99 THR A CA 1
ATOM 755 C C . THR A 1 99 ? 15.093 4.877 -24.149 1.00 91.94 99 THR A C 1
ATOM 757 O O . THR A 1 99 ? 14.607 4.059 -23.368 1.00 91.94 99 THR A O 1
ATOM 760 N N . ARG A 1 100 ? 16.384 4.830 -24.524 1.00 92.56 100 ARG A N 1
ATOM 761 C CA . ARG A 1 100 ? 17.377 3.809 -24.138 1.00 92.56 100 ARG A CA 1
ATOM 762 C C . ARG A 1 100 ? 18.774 4.398 -23.923 1.00 92.56 100 ARG A C 1
ATOM 764 O O . ARG A 1 100 ? 19.717 4.019 -24.624 1.00 92.56 100 ARG A O 1
ATOM 771 N N . PRO A 1 101 ? 18.977 5.329 -22.980 1.00 92.19 101 PRO A N 1
ATOM 772 C CA . PRO A 1 101 ? 20.238 6.074 -22.895 1.00 92.19 101 PRO A CA 1
ATOM 773 C C . PRO A 1 101 ? 21.458 5.165 -22.659 1.00 92.19 101 PRO A C 1
ATOM 775 O O . PRO A 1 101 ? 22.559 5.439 -23.148 1.00 92.19 101 PRO A O 1
ATOM 778 N N . LEU A 1 102 ? 21.258 4.042 -21.960 1.00 89.19 102 LEU A N 1
ATOM 779 C CA . LEU A 1 102 ? 22.293 3.047 -21.660 1.00 89.19 102 LEU A CA 1
ATOM 780 C C . LEU A 1 102 ? 22.324 1.861 -22.642 1.00 89.19 102 LEU A C 1
ATOM 782 O O . LEU A 1 102 ? 23.216 1.019 -22.549 1.00 89.19 102 LEU A O 1
ATOM 786 N N . GLY A 1 103 ? 21.401 1.803 -23.605 1.00 87.50 103 GLY A N 1
ATOM 787 C CA . GLY A 1 103 ? 21.222 0.671 -24.520 1.00 87.50 103 GLY A CA 1
ATOM 788 C C . GLY A 1 103 ? 20.105 -0.299 -24.129 1.00 87.50 103 GLY A C 1
ATOM 789 O O . GLY A 1 103 ? 19.688 -1.107 -24.952 1.00 87.50 103 GLY A O 1
ATOM 790 N N . THR A 1 104 ? 19.596 -0.196 -22.903 1.00 88.62 104 THR A N 1
ATOM 791 C CA . THR A 1 104 ? 18.380 -0.874 -22.438 1.00 88.62 104 THR A CA 1
ATOM 792 C C . THR A 1 104 ? 17.234 0.132 -22.332 1.00 88.62 104 THR A C 1
ATOM 794 O O . THR A 1 104 ? 17.515 1.316 -22.114 1.00 88.62 104 THR A O 1
ATOM 797 N N . PRO A 1 105 ? 15.968 -0.312 -22.442 1.00 86.50 105 PRO A N 1
ATOM 798 C CA . PRO A 1 105 ? 14.802 0.512 -22.122 1.00 86.50 105 PRO A CA 1
ATOM 799 C C . PRO A 1 105 ? 14.943 1.200 -20.764 1.00 86.50 105 PRO A C 1
ATOM 801 O O . PRO A 1 105 ? 15.558 0.644 -19.848 1.00 86.50 105 PRO A O 1
ATOM 804 N N . LEU A 1 106 ? 14.390 2.410 -20.651 1.00 87.38 106 LEU A N 1
ATOM 805 C CA . LEU A 1 106 ? 14.302 3.123 -19.378 1.00 87.38 106 LEU A CA 1
ATOM 806 C C . LEU A 1 106 ? 13.567 2.271 -18.337 1.00 87.38 106 LEU A C 1
ATOM 808 O O . LEU A 1 106 ? 12.543 1.651 -18.626 1.00 87.38 106 LEU A O 1
ATOM 812 N N . ASP A 1 107 ? 14.062 2.284 -17.107 1.00 84.25 107 ASP A N 1
ATOM 813 C CA . ASP A 1 107 ? 13.362 1.662 -15.986 1.00 84.25 107 ASP A CA 1
ATOM 814 C C . ASP A 1 107 ? 12.013 2.354 -15.779 1.00 84.25 107 ASP A C 1
ATOM 816 O O . ASP A 1 107 ? 11.879 3.549 -16.064 1.00 84.25 107 ASP A O 1
ATOM 820 N N . HIS A 1 108 ? 11.010 1.618 -15.294 1.00 86.44 108 HIS A N 1
ATOM 821 C CA . HIS A 1 108 ? 9.707 2.183 -14.935 1.00 86.44 108 HIS A CA 1
ATOM 822 C C . HIS A 1 108 ? 8.914 2.780 -16.112 1.00 86.44 108 HIS A C 1
ATOM 824 O O . HIS A 1 108 ? 7.935 3.506 -15.921 1.00 86.44 108 HIS A O 1
ATOM 830 N N . SER A 1 109 ? 9.320 2.470 -17.344 1.00 86.88 109 SER A N 1
ATOM 831 C CA . SER A 1 109 ? 8.715 2.985 -18.575 1.00 86.88 109 SER A CA 1
ATOM 832 C C . SER A 1 109 ? 7.759 1.995 -19.238 1.00 86.88 109 SER A C 1
ATOM 834 O O . SER A 1 109 ? 7.400 2.176 -20.391 1.00 86.88 109 SER A O 1
ATOM 836 N N . SER A 1 110 ? 7.345 0.926 -18.555 1.00 88.19 110 SER A N 1
ATOM 837 C CA . SER A 1 110 ? 6.403 -0.051 -19.110 1.00 88.19 110 SER A CA 1
ATOM 838 C C . SER A 1 110 ? 4.962 0.234 -18.658 1.00 88.19 110 SER A C 1
ATOM 840 O O . SER A 1 110 ? 4.728 0.637 -17.519 1.00 88.19 110 SER A O 1
ATOM 842 N N . ILE A 1 111 ? 3.966 0.002 -19.521 1.00 87.94 111 ILE A N 1
ATOM 843 C CA . ILE A 1 111 ? 2.538 0.105 -19.170 1.00 87.94 111 ILE A CA 1
ATOM 844 C C . ILE A 1 111 ? 2.206 -0.770 -17.946 1.00 87.94 111 ILE A C 1
ATOM 846 O O . ILE A 1 111 ? 1.571 -0.252 -17.025 1.00 87.94 111 ILE A O 1
ATOM 850 N N . PRO A 1 112 ? 2.654 -2.042 -17.851 1.00 86.56 112 PRO A N 1
ATOM 851 C CA . PRO A 1 112 ? 2.458 -2.847 -16.648 1.00 86.56 112 PRO A CA 1
ATOM 852 C C . PRO A 1 112 ? 3.056 -2.211 -15.391 1.00 86.56 112 PRO A C 1
ATOM 854 O O . PRO A 1 112 ? 2.418 -2.245 -14.339 1.00 86.56 112 PRO A O 1
ATOM 857 N N . PHE A 1 113 ? 4.231 -1.577 -15.486 1.00 86.56 113 PHE A N 1
ATOM 858 C CA . PHE A 1 113 ? 4.795 -0.831 -14.364 1.00 86.56 113 PHE A CA 1
ATOM 859 C C . PHE A 1 113 ? 3.919 0.369 -13.978 1.00 86.56 113 PHE A C 1
ATOM 861 O O . PHE A 1 113 ? 3.626 0.559 -12.799 1.00 86.56 113 PHE A O 1
ATOM 868 N N . GLN A 1 114 ? 3.430 1.147 -14.944 1.00 85.19 114 GLN A N 1
ATOM 869 C CA . GLN A 1 114 ? 2.551 2.293 -14.675 1.00 85.19 114 GLN A CA 1
ATOM 870 C C . GLN A 1 114 ? 1.224 1.870 -14.026 1.00 85.19 114 GLN A C 1
ATOM 872 O O . GLN A 1 114 ? 0.776 2.496 -13.066 1.00 85.19 114 GLN A O 1
ATOM 877 N N . LEU A 1 115 ? 0.635 0.757 -14.472 1.00 84.94 115 LEU A N 1
ATOM 878 C CA . LEU A 1 115 ? -0.535 0.155 -13.822 1.00 84.94 115 LEU A CA 1
ATOM 879 C C . LEU A 1 115 ? -0.212 -0.303 -12.392 1.00 84.94 115 LEU A C 1
ATOM 881 O O . LEU A 1 115 ? -1.003 -0.086 -11.474 1.00 84.94 115 LEU A O 1
ATOM 885 N N . SER A 1 116 ? 0.973 -0.876 -12.174 1.00 84.19 116 SER A N 1
ATOM 886 C CA . SER A 1 116 ? 1.422 -1.277 -10.839 1.00 84.19 116 SER A CA 1
ATOM 887 C C . SER A 1 116 ? 1.603 -0.077 -9.901 1.00 84.19 116 SER A C 1
ATOM 889 O O . SER A 1 116 ? 1.185 -0.124 -8.745 1.00 84.19 116 SER A O 1
ATOM 891 N N . GLN A 1 117 ? 2.103 1.055 -10.400 1.00 82.88 117 GLN A N 1
ATOM 892 C CA . GLN A 1 117 ? 2.255 2.277 -9.608 1.00 82.88 117 GLN A CA 1
ATOM 893 C C . GLN A 1 117 ? 0.910 2.846 -9.148 1.00 82.88 117 GLN A C 1
ATOM 895 O O . GLN A 1 117 ? 0.819 3.375 -8.041 1.00 82.88 117 GLN A O 1
ATOM 900 N N . GLN A 1 118 ? -0.157 2.687 -9.938 1.00 79.94 118 GLN A N 1
ATOM 901 C CA . GLN A 1 118 ? -1.506 3.076 -9.511 1.00 79.94 118 GLN A CA 1
ATOM 902 C C . GLN A 1 118 ? -1.991 2.248 -8.308 1.00 79.94 118 GLN A C 1
ATOM 904 O O . GLN A 1 118 ? -2.628 2.796 -7.406 1.00 79.94 118 GLN A O 1
ATOM 909 N N . SER A 1 119 ? -1.640 0.956 -8.238 1.00 80.50 119 SER A N 1
ATOM 910 C CA . SER A 1 119 ? -1.951 0.115 -7.067 1.00 80.50 119 SER A CA 1
ATOM 911 C C . SER A 1 119 ? -1.144 0.470 -5.815 1.00 80.50 119 SER A C 1
ATOM 913 O O . SER A 1 119 ? -1.632 0.257 -4.706 1.00 80.50 119 SER A O 1
ATOM 915 N N . VAL A 1 120 ? 0.043 1.082 -5.937 1.00 78.25 120 VAL A N 1
ATOM 916 C CA . VAL A 1 120 ? 0.889 1.422 -4.773 1.00 78.25 120 VAL A CA 1
ATOM 917 C C . VAL A 1 120 ? 0.155 2.329 -3.783 1.00 78.25 120 VAL A C 1
ATOM 919 O O . VAL A 1 120 ? 0.222 2.100 -2.575 1.00 78.25 120 VAL A O 1
ATOM 922 N N . GLY A 1 121 ? -0.610 3.313 -4.268 1.00 79.31 121 GLY A N 1
ATOM 923 C CA . GLY A 1 121 ? -1.431 4.165 -3.401 1.00 79.31 121 GLY A CA 1
ATOM 924 C C . GLY A 1 121 ? -2.482 3.373 -2.611 1.00 79.31 121 GLY A C 1
ATOM 925 O O . GLY A 1 121 ? -2.695 3.623 -1.424 1.00 79.31 121 GLY A O 1
ATOM 926 N N . GLN A 1 122 ? -3.095 2.363 -3.234 1.00 82.19 122 GLN A N 1
ATOM 927 C CA . GLN A 1 122 ? -4.059 1.480 -2.572 1.00 82.19 122 GLN A CA 1
ATOM 928 C C . GLN A 1 122 ? -3.384 0.570 -1.538 1.00 82.19 122 GLN A C 1
ATOM 930 O O . GLN A 1 122 ? -3.910 0.403 -0.437 1.00 82.19 122 GLN A O 1
ATOM 935 N N . VAL A 1 123 ? -2.194 0.042 -1.845 1.00 81.38 123 VAL A N 1
ATOM 936 C CA . VAL A 1 123 ? -1.390 -0.773 -0.917 1.00 81.38 123 VAL A CA 1
ATOM 937 C C . VAL A 1 123 ? -0.967 0.035 0.310 1.00 81.38 123 VAL A C 1
ATOM 939 O O . VAL A 1 123 ? -1.085 -0.446 1.437 1.00 81.38 123 VAL A O 1
ATOM 942 N N . MET A 1 124 ? -0.535 1.284 0.123 1.00 83.38 124 MET A N 1
ATOM 943 C CA . MET A 1 124 ? -0.202 2.188 1.230 1.00 83.38 124 MET A CA 1
ATOM 944 C C . MET A 1 124 ? -1.422 2.440 2.127 1.00 83.38 124 MET A C 1
ATOM 946 O O . MET A 1 124 ? -1.334 2.332 3.353 1.00 83.38 124 MET A O 1
ATOM 950 N N . ASN A 1 125 ? -2.590 2.682 1.524 1.00 88.00 125 ASN A N 1
ATOM 951 C CA . ASN A 1 125 ? -3.848 2.860 2.251 1.00 88.00 125 ASN A CA 1
ATOM 952 C C . ASN A 1 125 ? -4.303 1.590 2.983 1.00 88.00 125 ASN A C 1
ATOM 954 O O . ASN A 1 125 ? -4.922 1.673 4.045 1.00 88.00 125 ASN A O 1
ATOM 958 N N . LEU A 1 126 ? -3.972 0.407 2.464 1.00 90.50 126 LEU A N 1
ATOM 959 C CA . LEU A 1 126 ? -4.329 -0.866 3.081 1.00 90.50 126 LEU A CA 1
ATOM 960 C C . LEU A 1 126 ? -3.727 -1.027 4.479 1.00 90.50 126 LEU A C 1
ATOM 962 O O . LEU A 1 126 ? -4.376 -1.598 5.356 1.00 90.50 126 LEU A O 1
ATOM 966 N N . LYS A 1 127 ? -2.517 -0.502 4.716 1.00 90.00 127 LYS A N 1
ATOM 967 C CA . LYS A 1 127 ? -1.926 -0.518 6.058 1.00 90.00 127 LYS A CA 1
ATOM 968 C C . LYS A 1 127 ? -2.825 0.221 7.051 1.00 90.00 127 LYS A C 1
ATOM 970 O O . LYS A 1 127 ? -3.172 -0.342 8.085 1.00 90.00 127 LYS A O 1
ATOM 975 N N . TYR A 1 128 ? -3.250 1.438 6.710 1.00 91.88 1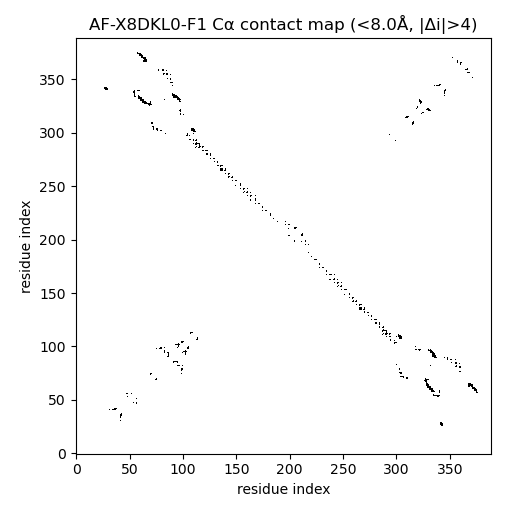28 TYR A N 1
ATOM 976 C CA . TYR A 1 128 ? -4.150 2.219 7.556 1.00 91.88 128 TYR A CA 1
ATOM 977 C C . TYR A 1 128 ? -5.473 1.484 7.796 1.00 91.88 128 TYR A C 1
ATOM 979 O O . TYR A 1 128 ? -5.934 1.410 8.932 1.00 91.88 128 TYR A O 1
ATOM 987 N N . GLN A 1 129 ? -6.058 0.870 6.763 1.00 92.19 129 GLN A N 1
ATOM 988 C CA . GLN A 1 129 ? -7.295 0.092 6.909 1.00 92.19 129 GLN A CA 1
ATOM 989 C C . GLN A 1 129 ? -7.126 -1.123 7.836 1.00 92.19 129 GLN A C 1
ATOM 991 O O . GLN A 1 129 ? -8.004 -1.401 8.656 1.00 92.19 129 GLN A O 1
ATOM 996 N N . LYS A 1 130 ? -5.990 -1.830 7.754 1.00 93.25 130 LYS A N 1
ATOM 997 C CA . LYS A 1 130 ? -5.664 -2.948 8.653 1.00 93.25 130 LYS A CA 1
ATOM 998 C C . LYS A 1 130 ? -5.470 -2.488 10.095 1.00 93.25 130 LYS A C 1
ATOM 1000 O O . LYS A 1 130 ? -6.009 -3.126 10.997 1.00 93.25 130 LYS A O 1
ATOM 1005 N N . ASP A 1 131 ? -4.766 -1.378 10.309 1.00 94.00 131 ASP A N 1
ATOM 1006 C CA . ASP A 1 131 ? -4.565 -0.803 11.643 1.00 94.00 131 ASP A CA 1
ATOM 1007 C C . ASP A 1 131 ? -5.919 -0.422 12.276 1.00 94.00 131 ASP A C 1
ATOM 1009 O O . ASP A 1 131 ? -6.204 -0.795 13.414 1.00 94.00 131 ASP A O 1
ATOM 1013 N N . ARG A 1 132 ? -6.813 0.222 11.510 1.00 92.38 132 ARG A N 1
ATOM 1014 C CA . ARG A 1 132 ? -8.169 0.568 11.973 1.00 92.38 132 ARG A CA 1
ATOM 1015 C C . ARG A 1 132 ? -9.039 -0.653 12.255 1.00 92.38 132 ARG A C 1
ATOM 1017 O O . ARG A 1 132 ? -9.817 -0.624 13.205 1.00 92.38 132 ARG A O 1
ATOM 1024 N N . ALA A 1 133 ? -8.909 -1.727 11.476 1.00 94.38 133 ALA A N 1
ATOM 1025 C CA . ALA A 1 133 ? -9.572 -2.988 11.789 1.00 94.38 133 ALA A CA 1
ATOM 1026 C C . ALA A 1 133 ? -9.026 -3.583 13.100 1.00 94.38 133 ALA A C 1
ATOM 1028 O O . ALA A 1 133 ? -9.805 -4.008 13.947 1.00 94.38 133 ALA A O 1
ATOM 1029 N N . ALA A 1 134 ? -7.710 -3.560 13.322 1.00 94.81 134 ALA A N 1
ATOM 1030 C CA . ALA A 1 134 ? -7.111 -4.040 14.568 1.00 94.81 134 ALA A CA 1
ATOM 1031 C C . ALA A 1 134 ? -7.572 -3.238 15.802 1.00 94.81 134 ALA A C 1
ATOM 1033 O O . ALA A 1 134 ? -7.721 -3.809 16.882 1.00 94.81 134 ALA A O 1
ATOM 1034 N N . ASP A 1 135 ? -7.870 -1.946 15.655 1.00 96.19 135 ASP A N 1
ATOM 1035 C CA . ASP A 1 135 ? -8.460 -1.151 16.738 1.00 96.19 135 ASP A CA 1
ATOM 1036 C C . ASP A 1 135 ? -9.862 -1.642 17.148 1.00 96.19 135 ASP A C 1
ATOM 1038 O O . ASP A 1 135 ? -10.207 -1.559 18.327 1.00 96.19 135 ASP A O 1
ATOM 1042 N N . LEU A 1 136 ? -10.640 -2.250 16.241 1.00 95.88 136 LEU A N 1
ATOM 1043 C CA . LEU A 1 136 ? -11.918 -2.889 16.597 1.00 95.88 136 LEU A CA 1
ATOM 1044 C C . LEU A 1 136 ? -11.714 -4.072 17.552 1.00 95.88 136 LEU A C 1
ATOM 1046 O O . LEU A 1 136 ? -12.525 -4.284 18.450 1.00 95.88 136 LEU A O 1
ATOM 1050 N N . LEU A 1 137 ? -10.611 -4.820 17.425 1.00 96.50 137 LEU A N 1
ATOM 1051 C CA . LEU A 1 137 ? -10.281 -5.876 18.390 1.00 96.50 137 LEU A CA 1
ATOM 1052 C C . LEU A 1 137 ? -9.956 -5.303 19.770 1.00 96.50 137 LEU A C 1
ATOM 1054 O O . LEU A 1 137 ? -10.337 -5.894 20.781 1.00 96.50 137 LEU A O 1
ATOM 1058 N N . LYS A 1 138 ? -9.286 -4.146 19.830 1.00 97.31 138 LYS A N 1
ATOM 1059 C CA . LYS A 1 138 ? -9.049 -3.448 21.103 1.00 97.31 138 LYS A CA 1
ATOM 1060 C C . LYS A 1 138 ? -10.371 -3.000 21.722 1.00 97.31 138 LYS A C 1
ATOM 1062 O O . LYS A 1 138 ? -10.595 -3.248 22.901 1.00 97.31 138 LYS A O 1
ATOM 1067 N N . GLN A 1 139 ? -11.272 -2.429 20.920 1.00 97.19 139 GLN A N 1
ATOM 1068 C CA . GLN A 1 139 ? -12.613 -2.040 21.362 1.00 97.19 139 GLN A CA 1
ATOM 1069 C C . GLN A 1 139 ? -13.417 -3.241 21.879 1.00 97.19 139 GLN A C 1
ATOM 1071 O O . GLN A 1 139 ? -14.014 -3.163 22.948 1.00 97.19 139 GLN A O 1
ATOM 1076 N N . ALA A 1 140 ? -13.374 -4.377 21.180 1.00 97.81 140 ALA A N 1
ATOM 1077 C CA . ALA A 1 140 ? -13.970 -5.627 21.648 1.00 97.81 140 ALA A CA 1
ATOM 1078 C C . ALA A 1 140 ? -13.360 -6.092 22.987 1.00 97.81 140 ALA A C 1
ATOM 1080 O O . ALA A 1 140 ? -14.073 -6.573 23.869 1.00 97.81 140 ALA A O 1
ATOM 1081 N N . GLY A 1 141 ? -12.048 -5.916 23.166 1.00 97.81 141 GLY A N 1
ATOM 1082 C CA . GLY A 1 141 ? -11.363 -6.161 24.433 1.00 97.81 141 GLY A CA 1
ATOM 1083 C C . GLY A 1 141 ? -11.898 -5.298 25.580 1.00 97.81 141 GLY A C 1
ATOM 1084 O O . GLY A 1 141 ? -12.177 -5.830 26.654 1.00 97.81 141 GLY A O 1
ATOM 1085 N N . GLU A 1 142 ? -12.094 -3.999 25.351 1.00 98.00 142 GLU A N 1
ATOM 1086 C CA . GLU A 1 142 ? -12.672 -3.088 26.350 1.00 98.00 142 GLU A CA 1
ATOM 1087 C C . GLU A 1 142 ? -14.131 -3.431 26.671 1.00 98.00 142 GLU A C 1
ATOM 1089 O O . GLU A 1 142 ? -14.484 -3.539 27.843 1.00 98.00 142 GLU A O 1
ATOM 1094 N N . LEU A 1 143 ? -14.956 -3.731 25.661 1.00 97.62 143 LEU A N 1
ATOM 1095 C CA . LEU A 1 143 ? -16.340 -4.176 25.869 1.00 97.62 143 LEU A CA 1
ATOM 1096 C C . LEU A 1 143 ? -16.405 -5.433 26.744 1.00 97.62 143 LEU A C 1
ATOM 1098 O O . LEU A 1 143 ? -17.218 -5.513 27.662 1.00 97.62 143 LEU A O 1
ATOM 1102 N N . ARG A 1 144 ? -15.503 -6.399 26.522 1.00 98.12 144 ARG A N 1
ATOM 1103 C CA . ARG A 1 144 ? -15.418 -7.609 27.351 1.00 98.12 144 ARG A CA 1
ATOM 1104 C C . ARG A 1 144 ? -15.057 -7.293 28.805 1.00 98.12 144 ARG A C 1
ATOM 1106 O O . ARG A 1 144 ? -15.622 -7.903 29.710 1.00 98.12 144 ARG A O 1
ATOM 1113 N N . LYS A 1 145 ? -14.151 -6.339 29.048 1.00 98.25 145 LYS A N 1
ATOM 1114 C CA . LYS A 1 145 ? -13.845 -5.872 30.412 1.00 98.25 145 LYS A CA 1
ATOM 1115 C C . LYS A 1 145 ? -15.071 -5.230 31.058 1.00 98.25 145 LYS A C 1
ATOM 1117 O O . LYS A 1 145 ? -15.392 -5.575 32.190 1.00 98.25 145 LYS A O 1
ATOM 1122 N N . THR A 1 146 ? -15.776 -4.355 30.342 1.00 97.81 146 THR A N 1
ATOM 1123 C CA . THR A 1 146 ? -17.000 -3.710 30.838 1.00 97.81 146 THR A CA 1
ATOM 1124 C C . THR A 1 146 ? -18.083 -4.732 31.177 1.00 97.81 146 THR A C 1
ATOM 1126 O O . THR A 1 146 ? -18.672 -4.642 32.249 1.00 97.81 146 THR A O 1
ATOM 1129 N N . ILE A 1 147 ? -18.302 -5.744 30.331 1.00 98.12 147 ILE A N 1
ATOM 1130 C CA . ILE A 1 147 ? -19.241 -6.846 30.606 1.00 98.12 147 ILE A CA 1
ATOM 1131 C C . ILE A 1 147 ? -18.861 -7.576 31.902 1.00 98.12 147 ILE A C 1
ATOM 1133 O O . ILE A 1 147 ? -19.714 -7.787 32.762 1.00 98.12 147 ILE A O 1
ATOM 1137 N N . ASN A 1 148 ? -17.579 -7.907 32.089 1.00 98.25 148 ASN A N 1
ATOM 1138 C CA . ASN A 1 148 ? -17.110 -8.557 33.316 1.00 98.25 148 ASN A CA 1
ATOM 1139 C C . ASN A 1 148 ? -17.337 -7.685 34.562 1.00 98.25 148 ASN A C 1
ATOM 1141 O O . ASN A 1 148 ? -17.765 -8.199 35.595 1.00 98.25 148 ASN A O 1
ATOM 1145 N N . ILE A 1 149 ? -17.084 -6.376 34.465 1.00 98.19 149 ILE A N 1
ATOM 1146 C CA . ILE A 1 149 ? -17.344 -5.421 35.552 1.00 98.19 149 ILE A CA 1
ATOM 1147 C C . ILE A 1 149 ? -18.842 -5.372 35.873 1.00 98.19 149 ILE A C 1
ATOM 1149 O O . ILE A 1 149 ? -19.207 -5.444 37.043 1.00 98.19 149 ILE A O 1
ATOM 1153 N N . LEU A 1 150 ? -19.713 -5.323 34.862 1.00 97.62 150 LEU A N 1
ATOM 1154 C CA . LEU A 1 150 ? -21.165 -5.325 35.061 1.00 97.62 150 LEU A CA 1
ATOM 1155 C C . LEU A 1 150 ? -21.656 -6.620 35.724 1.00 97.62 150 LEU A C 1
ATOM 1157 O O . LEU A 1 150 ? -22.510 -6.559 36.602 1.00 97.62 150 LEU A O 1
ATOM 1161 N N . HIS A 1 151 ? -21.092 -7.783 35.380 1.00 97.94 151 HIS A N 1
ATOM 1162 C CA . HIS A 1 151 ? -21.404 -9.035 36.080 1.00 97.94 151 HIS A CA 1
ATOM 1163 C C . HIS A 1 151 ? -21.000 -8.995 37.560 1.00 97.94 151 HIS A C 1
ATOM 1165 O O . HIS A 1 151 ? -21.764 -9.440 38.419 1.00 97.94 151 HIS A O 1
ATOM 1171 N N . GLN A 1 152 ? -19.821 -8.448 37.876 1.00 97.75 152 GLN A N 1
ATOM 1172 C CA . GLN A 1 152 ? -19.383 -8.273 39.265 1.00 97.75 152 GLN A CA 1
ATOM 1173 C C . GLN A 1 152 ? -20.283 -7.285 40.015 1.00 97.75 152 GLN A C 1
ATOM 1175 O O . GLN A 1 152 ? -20.699 -7.566 41.139 1.00 97.75 152 GLN A O 1
ATOM 1180 N N . GLN A 1 153 ? -20.632 -6.164 39.381 1.00 97.12 153 GLN A N 1
ATOM 1181 C CA . GLN A 1 153 ? -21.549 -5.171 39.931 1.00 97.12 153 GLN A CA 1
ATOM 1182 C C . GLN A 1 153 ? -22.929 -5.776 40.191 1.00 97.12 153 GLN A C 1
ATOM 1184 O O . GLN A 1 153 ? -23.479 -5.570 41.265 1.00 97.12 153 GLN A O 1
ATOM 1189 N N . TYR A 1 154 ? -23.460 -6.572 39.261 1.00 97.44 154 TYR A N 1
ATOM 1190 C CA . TYR A 1 154 ? -24.737 -7.262 39.425 1.00 97.44 154 TYR A CA 1
ATOM 1191 C C . TYR A 1 154 ? -24.731 -8.187 40.646 1.00 97.44 154 TYR A C 1
ATOM 1193 O O . TYR A 1 154 ? -25.627 -8.110 41.485 1.00 97.44 154 TYR A O 1
ATOM 1201 N N . ALA A 1 155 ? -23.686 -9.008 40.795 1.00 97.31 155 ALA A N 1
ATOM 1202 C CA . ALA A 1 155 ? -23.544 -9.906 41.938 1.00 97.31 155 ALA A CA 1
ATOM 1203 C C . ALA A 1 155 ? -23.420 -9.147 43.274 1.00 97.31 155 ALA A C 1
ATOM 1205 O O . ALA A 1 155 ? -23.984 -9.572 44.283 1.00 97.31 155 ALA A O 1
ATOM 1206 N N . LEU A 1 156 ? -22.698 -8.022 43.297 1.00 97.38 156 LEU A N 1
ATOM 1207 C CA . LEU A 1 156 ? -22.581 -7.171 44.485 1.00 97.38 156 LEU A CA 1
ATOM 1208 C C . LEU A 1 156 ? -23.895 -6.450 44.808 1.00 97.38 156 LEU A C 1
ATOM 1210 O O . LEU A 1 156 ? -24.284 -6.407 45.973 1.00 97.38 156 LEU A O 1
ATOM 1214 N N . GLN A 1 157 ? -24.609 -5.943 43.802 1.00 95.81 157 GLN A N 1
ATOM 1215 C CA . GLN A 1 157 ? -25.889 -5.261 43.987 1.00 95.81 157 GLN A CA 1
ATOM 1216 C C . GLN A 1 157 ? -26.960 -6.225 44.506 1.00 95.81 157 GLN A C 1
ATOM 1218 O O . GLN A 1 157 ? -27.719 -5.858 45.395 1.00 95.81 157 GLN A O 1
ATOM 1223 N N . GLN A 1 158 ? -26.982 -7.475 44.025 1.00 96.56 158 GLN A N 1
ATOM 1224 C CA . GLN A 1 158 ? -27.859 -8.516 44.571 1.00 96.56 158 GLN A CA 1
ATOM 1225 C C . GLN A 1 158 ? -27.580 -8.783 46.053 1.00 96.56 158 GLN A C 1
ATOM 1227 O O . GLN A 1 158 ? -28.513 -8.839 46.850 1.00 96.56 158 GLN A O 1
ATOM 1232 N N . LYS A 1 159 ? -26.303 -8.909 46.440 1.00 96.56 159 LYS A N 1
ATOM 1233 C CA . LYS A 1 159 ? -25.920 -9.075 47.851 1.00 96.56 159 LYS A CA 1
ATOM 1234 C C . LYS A 1 159 ? -26.309 -7.860 48.691 1.00 96.56 159 LYS A C 1
ATOM 1236 O O . LYS A 1 159 ? -26.784 -8.033 49.806 1.00 96.56 159 LYS A O 1
ATOM 1241 N N . SER A 1 160 ? -26.138 -6.651 48.155 1.00 95.25 160 SER A N 1
ATOM 1242 C CA . SER A 1 160 ? -26.560 -5.421 48.826 1.00 95.25 160 SER A CA 1
ATOM 1243 C C . SER A 1 160 ? -28.075 -5.370 49.009 1.00 95.25 160 SER A C 1
ATOM 1245 O O . SER A 1 160 ? -28.516 -5.020 50.093 1.00 95.25 160 SER A O 1
ATOM 1247 N N . ALA A 1 161 ? -28.856 -5.729 47.987 1.00 95.44 161 ALA A N 1
ATOM 1248 C CA . ALA A 1 161 ? -30.312 -5.776 48.065 1.00 95.44 161 ALA A CA 1
ATOM 1249 C C . ALA A 1 161 ? -30.778 -6.790 49.119 1.00 95.44 161 ALA A C 1
ATOM 1251 O O . ALA A 1 161 ? -31.595 -6.453 49.965 1.00 95.44 161 ALA A O 1
ATOM 1252 N N . ALA A 1 162 ? -30.198 -7.995 49.125 1.00 95.69 162 ALA A N 1
ATOM 1253 C CA . ALA A 1 162 ? -30.508 -9.019 50.120 1.00 95.69 162 ALA A CA 1
ATOM 1254 C C . ALA A 1 162 ? -30.175 -8.566 51.554 1.00 95.69 162 ALA A C 1
ATOM 1256 O O . ALA A 1 162 ? -30.993 -8.741 52.449 1.00 95.69 162 ALA A O 1
ATOM 1257 N N . ALA A 1 163 ? -29.012 -7.938 51.764 1.00 95.56 163 ALA A N 1
ATOM 1258 C CA . ALA A 1 163 ? -28.617 -7.420 53.074 1.00 95.56 163 ALA A CA 1
ATOM 1259 C C . ALA A 1 163 ? -29.500 -6.246 53.538 1.00 95.56 163 ALA A C 1
ATOM 1261 O O . ALA A 1 163 ? -29.828 -6.159 54.717 1.00 95.56 163 ALA A O 1
ATOM 1262 N N . THR A 1 164 ? -29.908 -5.349 52.628 1.00 94.81 164 THR A N 1
ATOM 1263 C CA . THR A 1 164 ? -30.860 -4.268 52.942 1.00 94.81 164 THR A CA 1
ATOM 1264 C C . THR A 1 164 ? -32.226 -4.833 53.328 1.00 94.81 164 THR A C 1
ATOM 1266 O O . THR A 1 164 ? -32.808 -4.365 54.306 1.00 94.81 164 THR A O 1
ATOM 1269 N N . HIS A 1 165 ? -32.702 -5.862 52.626 1.00 95.56 165 HIS A N 1
ATOM 1270 C CA . HIS A 1 165 ? -33.965 -6.525 52.939 1.00 95.56 165 HIS A CA 1
ATOM 1271 C C . HIS A 1 165 ? -33.930 -7.201 54.312 1.00 95.56 165 HIS A C 1
ATOM 1273 O O . HIS A 1 165 ? -34.800 -6.960 55.145 1.00 95.56 165 HIS A O 1
ATOM 1279 N N . GLU A 1 166 ? -32.872 -7.970 54.590 1.00 96.00 166 GLU A N 1
ATOM 1280 C CA . GLU A 1 166 ? -32.641 -8.602 55.895 1.00 96.00 166 GLU A CA 1
ATOM 1281 C C . GLU A 1 166 ? -32.582 -7.562 57.026 1.00 96.00 166 GLU A C 1
ATOM 1283 O O . GLU A 1 166 ? -33.212 -7.727 58.071 1.00 96.00 166 GLU A O 1
ATOM 1288 N N . GLN A 1 167 ? -31.871 -6.452 56.808 1.00 93.75 167 GLN A N 1
ATOM 1289 C CA . GLN A 1 167 ? -31.777 -5.367 57.782 1.00 93.75 167 GLN A CA 1
ATOM 1290 C C . GLN A 1 167 ? -33.129 -4.683 58.015 1.00 93.75 167 GLN A C 1
ATOM 1292 O O . GLN A 1 167 ? -33.476 -4.398 59.159 1.00 93.75 167 GLN A O 1
ATOM 1297 N N . THR A 1 168 ? -33.903 -4.450 56.955 1.00 95.19 168 THR A N 1
ATOM 1298 C CA . THR A 1 168 ? -35.242 -3.851 57.039 1.00 95.19 168 THR A CA 1
ATOM 1299 C C . THR A 1 168 ? -36.185 -4.759 57.826 1.00 95.19 168 THR A C 1
ATOM 1301 O O . THR A 1 168 ? -36.857 -4.293 58.743 1.00 95.19 168 THR A O 1
ATOM 1304 N N . GLN A 1 169 ? -36.162 -6.067 57.558 1.00 94.81 169 GLN A N 1
ATOM 1305 C CA . GLN A 1 169 ? -36.944 -7.053 58.304 1.00 94.81 169 GLN A CA 1
ATOM 1306 C C . GLN A 1 169 ? -36.561 -7.086 59.794 1.00 94.81 169 GLN A C 1
ATOM 1308 O O . GLN A 1 169 ? -37.434 -7.028 60.655 1.00 94.81 169 GLN A O 1
ATOM 1313 N N . SER A 1 170 ? -35.263 -7.084 60.105 1.00 93.81 170 SER A N 1
ATOM 1314 C CA . SER A 1 170 ? -34.764 -7.037 61.487 1.00 93.81 170 SER A CA 1
ATOM 1315 C C . SER A 1 170 ? -35.203 -5.764 62.236 1.00 93.81 170 SER A C 1
ATOM 1317 O O . SER A 1 170 ? -35.536 -5.808 63.424 1.00 93.81 170 SER A O 1
ATOM 1319 N N . PHE A 1 171 ? -35.272 -4.620 61.546 1.00 92.88 171 PHE A N 1
ATOM 1320 C CA . PHE A 1 171 ? -35.802 -3.375 62.113 1.00 92.88 171 PHE A CA 1
ATOM 1321 C C . PHE A 1 171 ? -37.314 -3.432 62.363 1.00 92.88 171 PHE A C 1
ATOM 1323 O O . PHE A 1 171 ? -37.757 -2.978 63.419 1.00 92.88 171 PHE A O 1
ATOM 1330 N N . HIS A 1 172 ? -38.093 -4.034 61.457 1.00 92.88 172 HIS A N 1
ATOM 1331 C CA . HIS A 1 172 ? -39.522 -4.291 61.688 1.00 92.88 172 HIS A CA 1
ATOM 1332 C C . HIS A 1 172 ? -39.746 -5.169 62.924 1.00 92.88 172 HIS A C 1
ATOM 1334 O O . HIS A 1 172 ? -40.562 -4.820 63.778 1.00 92.88 172 HIS A O 1
ATOM 1340 N N . ASP A 1 173 ? -38.972 -6.247 63.076 1.00 93.50 173 ASP A N 1
ATOM 1341 C CA . ASP A 1 173 ? -39.038 -7.130 64.251 1.00 93.50 173 ASP A CA 1
ATOM 1342 C C . ASP A 1 173 ? -38.669 -6.383 65.550 1.00 93.50 173 ASP A C 1
ATOM 1344 O O . ASP A 1 173 ? -39.294 -6.559 66.604 1.00 93.50 173 ASP A O 1
ATOM 1348 N N . THR A 1 174 ? -37.682 -5.484 65.473 1.00 91.00 174 THR A N 1
ATOM 1349 C CA . THR A 1 174 ? -37.273 -4.627 66.596 1.00 91.00 174 THR A CA 1
ATOM 1350 C C . THR A 1 174 ? -38.381 -3.641 66.978 1.00 91.00 174 THR A C 1
ATOM 1352 O O . THR A 1 174 ? -38.686 -3.509 68.163 1.00 91.00 174 THR A O 1
ATOM 1355 N N . ILE A 1 175 ? -39.037 -2.991 66.008 1.00 90.88 175 ILE A N 1
ATOM 1356 C CA . ILE A 1 175 ? -40.196 -2.120 66.266 1.00 90.88 175 ILE A CA 1
ATOM 1357 C C . ILE A 1 175 ? -41.343 -2.897 66.893 1.00 90.88 175 ILE A C 1
ATOM 1359 O O . ILE A 1 175 ? -41.940 -2.408 67.847 1.00 90.88 175 ILE A O 1
ATOM 1363 N N . ALA A 1 176 ? -41.659 -4.089 66.385 1.00 90.38 176 ALA A N 1
ATOM 1364 C CA . ALA A 1 176 ? -42.720 -4.916 66.951 1.00 90.38 176 ALA A CA 1
ATOM 1365 C C . ALA A 1 176 ? -42.455 -5.202 68.439 1.00 90.38 176 ALA A C 1
ATOM 1367 O O . ALA A 1 176 ? -43.353 -5.068 69.270 1.00 90.38 176 ALA A O 1
ATOM 1368 N N . THR A 1 177 ? -41.195 -5.486 68.781 1.00 89.88 177 THR A N 1
ATOM 1369 C CA . THR A 1 177 ? -40.754 -5.699 70.165 1.00 89.88 177 THR A CA 1
ATOM 1370 C C . THR A 1 177 ? -40.833 -4.420 71.011 1.00 89.88 177 THR A C 1
ATOM 1372 O O . THR A 1 177 ? -41.300 -4.465 72.150 1.00 89.88 177 THR A O 1
ATOM 1375 N N . ILE A 1 178 ? -40.402 -3.269 70.475 1.00 88.06 178 ILE A N 1
ATOM 1376 C CA . ILE A 1 178 ? -40.481 -1.968 71.166 1.00 88.06 178 ILE A CA 1
ATOM 1377 C C . ILE A 1 178 ? -41.940 -1.577 71.417 1.00 88.06 178 ILE A C 1
ATOM 1379 O O . ILE A 1 178 ? -42.265 -1.171 72.529 1.00 88.06 178 ILE A O 1
ATOM 1383 N N . ASN A 1 179 ? -42.824 -1.756 70.433 1.00 87.19 179 ASN A N 1
ATOM 1384 C CA . ASN A 1 179 ? -44.256 -1.495 70.575 1.00 87.19 179 ASN A CA 1
ATOM 1385 C C . ASN A 1 179 ? -44.871 -2.376 71.670 1.00 87.19 179 ASN A C 1
ATOM 1387 O O . ASN A 1 179 ? -45.582 -1.867 72.529 1.00 87.19 179 ASN A O 1
ATOM 1391 N N . GLU A 1 180 ? -44.544 -3.674 71.707 1.00 89.75 180 GLU A N 1
ATOM 1392 C CA . GLU A 1 180 ? -45.026 -4.572 72.764 1.00 89.75 180 GLU A CA 1
ATOM 1393 C C . GLU A 1 180 ? -44.529 -4.142 74.158 1.00 89.75 180 GLU A C 1
ATOM 1395 O O . GLU A 1 180 ? -45.276 -4.185 75.139 1.00 89.75 180 GLU A O 1
ATOM 1400 N N . LEU A 1 181 ? -43.266 -3.713 74.264 1.00 87.50 181 LEU A N 1
ATOM 1401 C CA . LEU A 1 181 ? -42.697 -3.193 75.508 1.00 87.50 181 LEU A CA 1
ATOM 1402 C C . LEU A 1 181 ? -43.385 -1.889 75.937 1.00 87.50 181 LEU A C 1
ATOM 1404 O O . LEU A 1 181 ? -43.767 -1.756 77.099 1.00 87.50 181 LEU A O 1
ATOM 1408 N N . ARG A 1 182 ? -43.584 -0.959 75.002 1.00 87.75 182 ARG A N 1
ATOM 1409 C CA . ARG A 1 182 ? -44.283 0.312 75.207 1.00 87.75 182 ARG A CA 1
ATOM 1410 C C . ARG A 1 182 ? -45.722 0.088 75.664 1.00 87.75 182 ARG A C 1
ATOM 1412 O O . ARG A 1 182 ? -46.132 0.683 76.654 1.00 87.75 182 ARG A O 1
ATOM 1419 N N . ASP A 1 183 ? -46.446 -0.844 75.047 1.00 88.00 183 ASP A N 1
ATOM 1420 C CA . ASP A 1 183 ? -47.808 -1.207 75.449 1.00 88.00 183 ASP A CA 1
ATOM 1421 C C . ASP A 1 183 ? -47.844 -1.820 76.862 1.00 88.00 183 ASP A C 1
ATOM 1423 O O . ASP A 1 183 ? -48.720 -1.500 77.669 1.00 88.00 183 ASP A O 1
ATOM 1427 N N . LYS A 1 184 ? -46.873 -2.673 77.222 1.00 87.31 184 LYS A N 1
ATOM 1428 C CA . LYS A 1 184 ? -46.750 -3.209 78.594 1.00 87.31 184 LYS A CA 1
ATOM 1429 C C . LYS A 1 184 ? -46.445 -2.116 79.621 1.00 87.31 184 LYS A C 1
ATOM 1431 O O . LYS A 1 184 ? -46.984 -2.160 80.726 1.00 87.31 184 LYS A O 1
ATOM 1436 N N . ILE A 1 185 ? -45.608 -1.144 79.266 1.00 85.31 185 ILE A N 1
ATOM 1437 C CA . ILE A 1 185 ? -45.255 -0.018 80.136 1.00 85.31 185 ILE A CA 1
ATOM 1438 C C . ILE A 1 185 ? -46.427 0.955 80.281 1.00 85.31 185 ILE A C 1
ATOM 1440 O O . ILE A 1 185 ? -46.704 1.379 81.398 1.00 85.31 185 ILE A O 1
ATOM 1444 N N . ALA A 1 186 ? -47.169 1.237 79.210 1.00 84.00 186 ALA A N 1
ATOM 1445 C CA . ALA A 1 186 ? -48.386 2.044 79.262 1.00 84.00 186 ALA A CA 1
ATOM 1446 C C . ALA A 1 186 ? -49.440 1.412 80.188 1.00 84.00 186 ALA A C 1
ATOM 1448 O O . ALA A 1 186 ? -50.005 2.092 81.038 1.00 84.00 186 ALA A O 1
ATOM 1449 N N . ASN A 1 187 ? -49.636 0.089 80.112 1.00 84.75 187 ASN A N 1
ATOM 1450 C CA . ASN A 1 187 ? -50.519 -0.630 81.039 1.00 84.75 187 ASN A CA 1
ATOM 1451 C C . ASN A 1 187 ? -50.067 -0.504 82.510 1.00 84.75 187 ASN A C 1
ATOM 1453 O O . ASN A 1 187 ? -50.903 -0.430 83.413 1.00 84.75 187 ASN A O 1
ATOM 1457 N N . PHE A 1 188 ? -48.754 -0.489 82.763 1.00 82.62 188 PHE A N 1
ATOM 1458 C CA . PHE A 1 188 ? -48.197 -0.257 84.097 1.00 82.62 188 PHE A CA 1
ATOM 1459 C C . PHE A 1 188 ? -48.404 1.195 84.558 1.00 82.62 188 PHE A C 1
ATOM 1461 O O . PHE A 1 188 ? -48.895 1.410 85.667 1.00 82.62 188 PHE A O 1
ATOM 1468 N N . ASP A 1 189 ? -48.083 2.187 83.721 1.00 81.44 189 ASP A N 1
ATOM 1469 C CA . ASP A 1 189 ? -48.279 3.610 84.029 1.00 81.44 189 ASP A CA 1
ATOM 1470 C C . ASP A 1 189 ? -49.754 3.924 84.324 1.00 81.44 189 ASP A C 1
ATOM 1472 O O . ASP A 1 189 ? -50.054 4.566 85.331 1.00 81.44 189 ASP A O 1
ATOM 1476 N N . ASP A 1 190 ? -50.687 3.373 83.542 1.00 82.81 190 ASP A N 1
ATOM 1477 C CA . ASP A 1 190 ? -52.131 3.544 83.730 1.00 82.81 190 ASP A CA 1
ATOM 1478 C C . ASP A 1 190 ? -52.617 3.061 85.101 1.00 82.81 190 ASP A C 1
ATOM 1480 O O . ASP A 1 190 ? -53.443 3.724 85.737 1.00 82.81 190 ASP A O 1
ATOM 1484 N N . PHE A 1 191 ? -52.075 1.945 85.597 1.00 82.94 191 PHE A N 1
ATOM 1485 C CA . PHE A 1 191 ? -52.390 1.432 86.930 1.00 82.94 191 PHE A CA 1
ATOM 1486 C C . PHE A 1 191 ? -51.836 2.337 88.046 1.00 82.94 191 PHE A C 1
ATOM 1488 O O . PHE A 1 191 ? -52.513 2.579 89.048 1.00 82.94 191 PHE A O 1
ATOM 1495 N N . PHE A 1 192 ? -50.620 2.869 87.878 1.00 80.38 192 PHE A N 1
ATOM 1496 C CA . PHE A 1 192 ? -49.947 3.725 88.866 1.00 80.38 192 PHE A CA 1
ATOM 1497 C C . PHE A 1 192 ? -50.260 5.223 88.721 1.00 80.38 192 PHE A C 1
ATOM 1499 O O . PHE A 1 192 ? -49.840 6.027 89.560 1.00 80.38 192 PHE A O 1
ATOM 1506 N N . ARG A 1 193 ? -51.060 5.609 87.723 1.00 79.31 193 ARG A N 1
ATOM 1507 C CA . ARG A 1 193 ? -51.459 6.989 87.420 1.00 79.31 193 ARG A CA 1
ATOM 1508 C C . ARG A 1 193 ? -51.954 7.799 88.637 1.00 79.31 193 ARG A C 1
ATOM 1510 O O . ARG A 1 193 ? -51.552 8.959 88.759 1.00 79.31 193 ARG A O 1
ATOM 1517 N N . PRO A 1 194 ? -52.741 7.245 89.589 1.00 78.12 194 PRO A N 1
ATOM 1518 C CA . PRO A 1 194 ? -53.145 7.980 90.794 1.00 78.12 194 PRO A CA 1
ATOM 1519 C C . PRO A 1 194 ? -51.963 8.356 91.702 1.00 78.12 194 PRO A C 1
ATOM 1521 O O . PRO A 1 194 ? -51.935 9.445 92.271 1.00 78.12 194 PRO A O 1
ATOM 1524 N N . ILE A 1 195 ? -50.967 7.471 91.806 1.00 73.44 195 ILE A N 1
ATOM 1525 C CA . ILE A 1 195 ? -49.751 7.672 92.605 1.00 73.44 195 ILE A CA 1
ATOM 1526 C C . ILE A 1 195 ? -48.818 8.667 91.901 1.00 73.44 195 ILE A C 1
ATOM 1528 O O . ILE A 1 195 ? -48.281 9.572 92.538 1.00 73.44 195 ILE A O 1
ATOM 1532 N N . ARG A 1 196 ? -48.688 8.571 90.573 1.00 72.25 196 ARG A N 1
ATOM 1533 C CA . ARG A 1 196 ? -47.957 9.540 89.737 1.00 72.25 196 ARG A CA 1
ATOM 1534 C C . ARG A 1 196 ? -48.518 10.961 89.888 1.00 72.25 196 ARG A C 1
ATOM 1536 O O . ARG A 1 196 ? -47.755 11.907 90.076 1.00 72.25 196 ARG A O 1
ATOM 1543 N N . SER A 1 197 ? -49.846 11.112 89.883 1.00 71.56 197 SER A N 1
ATOM 1544 C CA . SER A 1 197 ? -50.511 12.414 90.050 1.00 71.56 197 SER A CA 1
ATOM 1545 C C . SER A 1 197 ? -50.241 13.069 91.411 1.00 71.56 197 SER A C 1
ATOM 1547 O O . SER A 1 197 ? -50.224 14.296 91.492 1.00 71.56 197 SER A O 1
ATOM 1549 N N . TYR A 1 198 ? -50.018 12.279 92.468 1.00 68.56 198 TYR A N 1
ATOM 1550 C CA . TYR A 1 198 ? -49.666 12.784 93.799 1.00 68.56 198 TYR A CA 1
ATOM 1551 C C . TYR A 1 198 ? -48.271 13.429 93.808 1.00 68.56 198 TYR A C 1
ATOM 1553 O O . TYR A 1 198 ? -48.095 14.537 94.310 1.00 68.56 198 TYR A O 1
ATOM 1561 N N . PHE A 1 199 ? -47.288 12.783 93.174 1.00 64.81 199 PHE A N 1
ATOM 1562 C CA . PHE A 1 199 ? -45.906 13.271 93.143 1.00 64.81 199 PHE A CA 1
ATOM 1563 C C . PHE A 1 199 ? -45.685 14.492 92.231 1.00 64.81 199 PHE A C 1
ATOM 1565 O O . PHE A 1 199 ? -44.759 15.263 92.469 1.00 64.81 199 PHE A O 1
ATOM 1572 N N . TYR A 1 200 ? -46.537 14.713 91.223 1.00 64.81 200 TYR A N 1
ATOM 1573 C CA . TYR A 1 200 ? -46.467 15.897 90.349 1.00 64.81 200 TYR A CA 1
ATOM 1574 C C . TYR A 1 200 ? -47.076 17.173 90.961 1.00 64.81 200 TYR A C 1
ATOM 1576 O O . TYR A 1 200 ? -46.755 18.275 90.515 1.00 64.81 200 TYR A O 1
ATOM 1584 N N . TRP A 1 201 ? -47.957 17.048 91.958 1.00 66.50 201 TRP A N 1
ATOM 1585 C CA . TRP A 1 201 ? -48.680 18.175 92.566 1.00 66.50 201 TRP A CA 1
ATOM 1586 C C . TRP A 1 201 ? -47.941 18.810 93.762 1.00 66.50 201 TRP A C 1
ATOM 1588 O O . TRP A 1 201 ? -48.141 19.988 94.064 1.00 66.50 201 TRP A O 1
ATOM 1598 N N . GLU A 1 202 ? -47.035 18.073 94.409 1.00 65.38 202 GLU A N 1
ATOM 1599 C CA . GLU A 1 202 ? -46.313 18.521 95.605 1.00 65.38 202 GLU A CA 1
ATOM 1600 C C . GLU A 1 202 ? -45.083 19.391 95.259 1.00 65.38 202 GLU A C 1
ATOM 1602 O O . GLU A 1 202 ? -44.094 18.919 94.689 1.00 65.38 202 GLU A O 1
ATOM 1607 N N . LYS A 1 203 ? -45.102 20.679 95.640 1.00 63.50 203 LYS A N 1
ATOM 1608 C CA . LYS A 1 203 ? -44.077 21.677 95.246 1.00 63.50 203 LYS A CA 1
ATOM 1609 C C . LYS A 1 203 ? -42.649 21.396 95.747 1.00 63.50 203 LYS A C 1
ATOM 1611 O O . LYS A 1 203 ? -41.712 21.968 95.195 1.00 63.50 203 LYS A O 1
ATOM 1616 N N . HIS A 1 204 ? -42.472 20.530 96.747 1.00 67.31 204 HIS A N 1
ATOM 1617 C CA . HIS A 1 204 ? -41.175 20.204 97.367 1.00 67.31 204 HIS A CA 1
ATOM 1618 C C . HIS A 1 204 ? -40.636 18.808 96.998 1.00 67.31 204 HIS A C 1
ATOM 1620 O O . HIS A 1 204 ? -39.720 18.305 97.644 1.00 67.31 204 HIS A O 1
ATOM 1626 N N . CYS A 1 205 ? -41.167 18.165 95.949 1.00 67.25 205 CYS A N 1
ATOM 1627 C CA . CYS A 1 205 ? -40.743 16.820 95.530 1.00 67.25 205 CYS A CA 1
ATOM 1628 C C . CYS A 1 205 ? -39.234 16.704 95.206 1.00 67.25 205 CYS A C 1
ATOM 1630 O O . CYS A 1 205 ? -38.651 15.631 95.349 1.00 67.25 205 CYS A O 1
ATOM 1632 N N . TYR A 1 206 ? -38.583 17.809 94.825 1.00 66.56 206 TYR A N 1
ATOM 1633 C CA . TYR A 1 206 ? -37.138 17.865 94.568 1.00 66.56 206 TYR A CA 1
ATOM 1634 C C . TYR A 1 206 ? -36.275 17.708 95.831 1.00 66.56 206 TYR A C 1
ATOM 1636 O O . TYR A 1 206 ? -35.151 17.221 95.731 1.00 66.56 206 TYR A O 1
ATOM 1644 N N . ASP A 1 207 ? -36.801 18.058 97.009 1.00 70.31 207 ASP A N 1
ATOM 1645 C CA . ASP A 1 207 ? -36.069 18.008 98.283 1.00 70.31 207 ASP A CA 1
ATOM 1646 C C . ASP A 1 207 ? -36.241 16.657 99.013 1.00 70.31 207 ASP A C 1
ATOM 1648 O O . ASP A 1 207 ? -35.607 16.406 100.039 1.00 70.31 207 ASP A O 1
ATOM 1652 N N . ILE A 1 208 ? -37.090 15.758 98.486 1.00 75.62 208 ILE A N 1
ATOM 1653 C CA . ILE A 1 208 ? -37.389 14.436 99.056 1.00 75.62 208 ILE A CA 1
ATOM 1654 C C . ILE A 1 208 ? -36.780 13.347 98.151 1.00 75.62 208 ILE A C 1
ATOM 1656 O O . ILE A 1 208 ? -37.311 13.098 97.064 1.00 75.62 208 ILE A O 1
ATOM 1660 N N . PRO A 1 209 ? -35.726 12.624 98.589 1.00 77.06 209 PRO A N 1
ATOM 1661 C CA . PRO A 1 209 ? -34.974 11.686 97.744 1.00 77.06 209 PRO A CA 1
ATOM 1662 C C . PRO A 1 209 ? -35.826 10.619 97.038 1.00 77.06 209 PRO A C 1
ATOM 1664 O O . PRO A 1 209 ? -35.585 10.291 95.880 1.00 77.06 209 PRO A O 1
ATOM 1667 N N . VAL A 1 210 ? -36.853 10.098 97.718 1.00 76.06 210 VAL A N 1
ATOM 1668 C CA . VAL A 1 210 ? -37.765 9.078 97.167 1.00 76.06 210 VAL A CA 1
ATOM 1669 C C . VAL A 1 210 ? -38.704 9.662 96.106 1.00 76.06 210 VAL A C 1
ATOM 1671 O O . VAL A 1 210 ? -38.992 8.998 95.113 1.00 76.06 210 VAL A O 1
ATOM 1674 N N . CYS A 1 211 ? -39.152 10.906 96.285 1.00 74.81 211 CYS A N 1
ATOM 1675 C CA . CYS A 1 211 ? -40.053 11.583 95.352 1.00 74.81 211 CYS A CA 1
ATOM 1676 C C . CYS A 1 211 ? -39.335 11.903 94.035 1.00 74.81 211 CYS A C 1
ATOM 1678 O O . CYS A 1 211 ? -39.825 11.568 92.958 1.00 74.81 211 CYS A O 1
ATOM 1680 N N . PHE A 1 212 ? -38.119 12.452 94.124 1.00 77.06 212 PHE A N 1
ATOM 1681 C CA . PHE A 1 212 ? -37.267 12.712 92.965 1.00 77.06 212 PHE A CA 1
ATOM 1682 C C . PHE A 1 212 ? -36.902 11.427 92.202 1.00 77.06 212 PHE A C 1
ATOM 1684 O O . PHE A 1 212 ? -36.966 11.403 90.974 1.00 77.06 212 PHE A O 1
ATOM 1691 N N . ALA A 1 213 ? -36.567 10.336 92.902 1.00 79.69 213 ALA A N 1
ATOM 1692 C CA . ALA A 1 213 ? -36.262 9.054 92.262 1.00 79.69 213 ALA A CA 1
ATOM 1693 C C . ALA A 1 213 ? -37.459 8.500 91.469 1.00 79.69 213 ALA A C 1
ATOM 1695 O O . ALA A 1 213 ? -37.299 8.121 90.312 1.00 79.69 213 ALA A O 1
ATOM 1696 N N . LEU A 1 214 ? -38.661 8.507 92.058 1.00 76.69 214 LEU A N 1
ATOM 1697 C CA . LEU A 1 214 ? -39.879 8.046 91.384 1.00 76.69 214 LEU A CA 1
ATOM 1698 C C . LEU A 1 214 ? -40.272 8.951 90.211 1.00 76.69 214 LEU A C 1
ATOM 1700 O O . LEU A 1 214 ? -40.668 8.441 89.167 1.00 76.69 214 LEU A O 1
ATOM 1704 N N . LYS A 1 215 ? -40.104 10.273 90.339 1.00 78.06 215 LYS A N 1
ATOM 1705 C CA . LYS A 1 215 ? -40.341 11.216 89.239 1.00 78.06 215 LYS A CA 1
ATOM 1706 C C . LYS A 1 215 ? -39.450 10.921 88.024 1.00 78.06 215 LYS A C 1
ATOM 1708 O O . LYS A 1 215 ? -39.972 10.816 86.921 1.00 78.06 215 LYS A O 1
ATOM 1713 N N . ASN A 1 216 ? -38.145 10.717 88.223 1.00 79.56 216 ASN A N 1
ATOM 1714 C CA . ASN A 1 216 ? -37.223 10.383 87.126 1.00 79.56 216 ASN A CA 1
ATOM 1715 C C . ASN A 1 216 ? -37.561 9.042 86.452 1.00 79.56 216 ASN A C 1
ATOM 1717 O O . ASN A 1 216 ? -37.326 8.881 85.259 1.00 79.56 216 ASN A O 1
ATOM 1721 N N . VAL A 1 217 ? -38.109 8.074 87.196 1.00 80.50 217 VAL A N 1
ATOM 1722 C CA . VAL A 1 217 ? -38.558 6.795 86.621 1.00 80.50 217 VAL A CA 1
ATOM 1723 C C . VAL A 1 217 ? -39.744 7.004 85.677 1.00 80.50 217 VAL A C 1
ATOM 1725 O O . VAL A 1 217 ? -39.747 6.437 84.589 1.00 80.50 217 VAL A O 1
ATOM 1728 N N . PHE A 1 218 ? -40.717 7.842 86.048 1.00 76.50 218 PHE A N 1
ATOM 1729 C CA . PHE A 1 218 ? -41.833 8.183 85.158 1.00 76.50 218 PHE A CA 1
ATOM 1730 C C . PHE A 1 218 ? -41.388 9.033 83.957 1.00 76.50 218 PHE A C 1
ATOM 1732 O O . PHE A 1 218 ? -41.828 8.768 82.845 1.00 76.50 218 PHE A O 1
ATOM 1739 N N . GLU A 1 219 ? -40.455 9.977 84.131 1.00 77.25 219 GLU A N 1
ATOM 1740 C CA . GLU A 1 219 ? -39.875 10.731 83.003 1.00 77.25 219 GLU A CA 1
ATOM 1741 C C . GLU A 1 219 ? -39.102 9.820 82.029 1.00 77.25 219 GLU A C 1
ATOM 1743 O O . GLU A 1 219 ? -39.169 10.006 80.816 1.00 77.25 219 GLU A O 1
ATOM 1748 N N . ALA A 1 220 ? -38.412 8.790 82.532 1.00 79.06 220 ALA A N 1
ATOM 1749 C CA . ALA A 1 220 ? -37.757 7.789 81.688 1.00 79.06 220 ALA A CA 1
ATOM 1750 C C . ALA A 1 220 ? -38.758 6.901 80.923 1.00 79.06 220 ALA A C 1
ATOM 1752 O O . ALA A 1 220 ? -38.451 6.458 79.818 1.00 79.06 220 ALA A O 1
ATOM 1753 N N . ILE A 1 221 ? -39.944 6.653 81.493 1.00 77.88 221 ILE A N 1
ATOM 1754 C CA . ILE A 1 221 ? -41.045 5.936 80.832 1.00 77.88 221 ILE A CA 1
ATOM 1755 C C . ILE A 1 221 ? -41.647 6.787 79.707 1.00 77.88 221 ILE A C 1
ATOM 1757 O O . ILE A 1 221 ? -41.831 6.278 78.603 1.00 77.88 221 ILE A O 1
ATOM 1761 N N . ASP A 1 222 ? -41.885 8.077 79.955 1.00 76.69 222 ASP A N 1
ATOM 1762 C CA . ASP A 1 222 ? -42.445 8.994 78.954 1.00 76.69 222 ASP A CA 1
ATOM 1763 C C . ASP A 1 222 ? -41.505 9.141 77.725 1.00 76.69 222 ASP A C 1
ATOM 1765 O O . ASP A 1 222 ? -41.968 9.315 76.599 1.00 76.69 222 ASP A O 1
ATOM 1769 N N . GLY A 1 223 ? -40.184 8.978 77.891 1.00 80.75 223 GLY A N 1
ATOM 1770 C CA . GLY A 1 223 ? -39.209 8.991 76.784 1.00 80.75 223 GLY A CA 1
ATOM 1771 C C . GLY A 1 223 ? -39.279 7.797 75.812 1.00 80.75 223 GLY A C 1
ATOM 1772 O O . GLY A 1 223 ? -38.649 7.829 74.753 1.00 80.75 223 GLY A O 1
ATOM 1773 N N . ILE A 1 224 ? -40.032 6.740 76.138 1.00 81.75 224 ILE A N 1
ATOM 1774 C CA . ILE A 1 224 ? -40.170 5.536 75.295 1.00 81.75 224 ILE A CA 1
ATOM 1775 C C . ILE A 1 224 ? -41.053 5.804 74.070 1.00 81.75 224 ILE A C 1
ATOM 1777 O O . ILE A 1 224 ? -40.813 5.224 73.007 1.00 81.75 224 ILE A O 1
ATOM 1781 N N . ASP A 1 225 ? -42.031 6.703 74.186 1.00 79.25 225 ASP A N 1
ATOM 1782 C CA . ASP A 1 225 ? -42.873 7.109 73.056 1.00 79.25 225 ASP A CA 1
ATOM 1783 C C . ASP A 1 225 ? -42.034 7.826 71.984 1.00 79.25 225 ASP A C 1
ATOM 1785 O O . ASP A 1 225 ? -42.072 7.448 70.813 1.00 79.25 225 ASP A O 1
ATOM 1789 N N . GLU A 1 226 ? -41.181 8.774 72.388 1.00 83.38 226 GLU A N 1
ATOM 1790 C CA . GLU A 1 226 ? -40.293 9.488 71.460 1.00 83.38 226 GLU A CA 1
ATOM 1791 C C . GLU A 1 226 ? -39.275 8.544 70.795 1.00 83.38 226 GLU A C 1
ATOM 1793 O O . GLU A 1 226 ? -39.005 8.656 69.596 1.00 83.38 226 GLU A O 1
ATOM 1798 N N . LEU A 1 227 ? -38.753 7.563 71.541 1.00 85.69 227 LEU A N 1
ATOM 1799 C CA . LEU A 1 227 ? -37.890 6.521 70.984 1.00 85.69 227 LEU A CA 1
ATOM 1800 C C . LEU A 1 227 ? -38.631 5.697 69.918 1.00 85.69 227 LEU A C 1
ATOM 1802 O O . LEU A 1 227 ? -38.095 5.455 68.836 1.00 85.69 227 LEU A O 1
ATOM 1806 N N . THR A 1 228 ? -39.868 5.289 70.200 1.00 86.50 228 THR A N 1
ATOM 1807 C CA . THR A 1 228 ? -40.694 4.486 69.286 1.00 86.50 228 THR A CA 1
ATOM 1808 C C . THR A 1 228 ? -40.958 5.228 67.974 1.00 86.50 228 THR A C 1
ATOM 1810 O O . THR A 1 228 ? -40.753 4.660 66.897 1.00 86.50 228 THR A O 1
ATOM 1813 N N . ASP A 1 229 ? -41.320 6.511 68.045 1.00 86.94 229 ASP A N 1
ATOM 1814 C CA . ASP A 1 229 ? -41.550 7.359 66.869 1.00 86.94 229 ASP A CA 1
ATOM 1815 C C . ASP A 1 229 ? -40.283 7.510 66.005 1.00 86.94 229 ASP A C 1
ATOM 1817 O O . ASP A 1 229 ? -40.337 7.433 64.770 1.00 86.94 229 ASP A O 1
ATOM 1821 N N . GLN A 1 230 ? -39.109 7.661 66.633 1.00 88.06 230 GLN A N 1
ATOM 1822 C CA . GLN A 1 230 ? -37.831 7.715 65.915 1.00 88.06 230 GLN A CA 1
ATOM 1823 C C . GLN A 1 230 ? -37.523 6.399 65.185 1.00 88.06 230 GLN A C 1
ATOM 1825 O O . GLN A 1 230 ? -37.132 6.426 64.014 1.00 88.06 230 GLN A O 1
ATOM 1830 N N . PHE A 1 231 ? -37.737 5.248 65.830 1.00 88.56 231 PHE A N 1
ATOM 1831 C CA . PHE A 1 231 ? -37.544 3.942 65.194 1.00 88.56 231 PHE A CA 1
ATOM 1832 C C . PHE A 1 231 ? -38.504 3.734 64.014 1.00 88.56 231 PHE A C 1
ATOM 1834 O O . PHE A 1 231 ? -38.067 3.265 62.957 1.00 88.56 231 PHE A O 1
ATOM 1841 N N . GLN A 1 232 ? -39.776 4.132 64.146 1.00 88.88 232 GLN A N 1
ATOM 1842 C CA . GLN A 1 232 ? -40.756 4.081 63.050 1.00 88.88 232 GLN A CA 1
ATOM 1843 C C . GLN A 1 232 ? -40.307 4.910 61.840 1.00 88.88 232 GLN A C 1
ATOM 1845 O O . GLN A 1 232 ? -40.365 4.430 60.706 1.00 88.88 232 GLN A O 1
ATOM 1850 N N . SER A 1 233 ? -39.783 6.116 62.068 1.00 90.44 233 SER A N 1
ATOM 1851 C CA . SER A 1 233 ? -39.234 6.968 61.004 1.00 90.44 233 SER A CA 1
ATOM 1852 C C . SER A 1 233 ? -38.025 6.336 60.291 1.00 90.44 233 SER A C 1
ATOM 1854 O O . SER A 1 233 ? -37.924 6.374 59.056 1.00 90.44 233 SER A O 1
ATOM 1856 N N . ILE A 1 234 ? -37.121 5.700 61.048 1.00 91.56 234 ILE A N 1
ATOM 1857 C CA . ILE A 1 234 ? -35.964 4.976 60.495 1.00 91.56 234 ILE A CA 1
ATOM 1858 C C . ILE A 1 234 ? -36.431 3.798 59.638 1.00 91.56 234 ILE A C 1
ATOM 1860 O O . ILE A 1 234 ? -35.963 3.638 58.512 1.00 91.56 234 ILE A O 1
ATOM 1864 N N . THR A 1 235 ? -37.394 3.018 60.124 1.00 92.62 235 THR A N 1
ATOM 1865 C CA . THR A 1 235 ? -37.904 1.841 59.407 1.00 92.62 235 THR A CA 1
ATOM 1866 C C . THR A 1 235 ? -38.627 2.234 58.125 1.00 92.62 235 THR A C 1
ATOM 1868 O O . THR A 1 235 ? -38.329 1.683 57.072 1.00 92.62 235 THR A O 1
ATOM 1871 N N . ALA A 1 236 ? -39.441 3.294 58.149 1.00 93.25 236 ALA A N 1
ATOM 1872 C CA . ALA A 1 236 ? -40.050 3.840 56.935 1.00 93.25 236 ALA A CA 1
ATOM 1873 C C . ALA A 1 236 ? -39.009 4.332 55.905 1.00 93.25 236 ALA A C 1
ATOM 1875 O O . ALA A 1 236 ? -39.269 4.351 54.698 1.00 93.25 236 ALA A O 1
ATOM 1876 N N . SER A 1 237 ? -37.827 4.761 56.359 1.00 92.56 237 SER A N 1
ATOM 1877 C CA . SER A 1 237 ? -36.712 5.130 55.477 1.00 92.56 237 SER A CA 1
ATOM 1878 C C . SER A 1 237 ? -35.993 3.898 54.916 1.00 92.56 237 SER A C 1
ATOM 1880 O O . SER A 1 237 ? -35.633 3.896 53.738 1.00 92.56 237 SER A 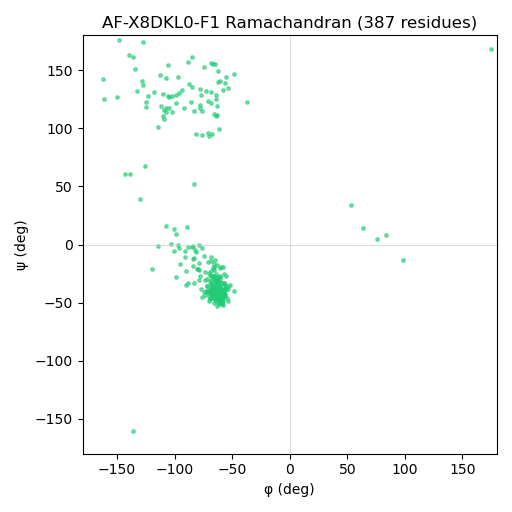O 1
ATOM 1882 N N . LEU A 1 238 ? -35.829 2.845 55.723 1.00 93.56 238 LEU A N 1
ATOM 1883 C CA . LEU A 1 238 ? -35.295 1.552 55.288 1.00 93.56 238 LEU A CA 1
ATOM 1884 C C . LEU A 1 238 ? -36.219 0.874 54.271 1.00 93.56 238 LEU A C 1
ATOM 1886 O O . LEU A 1 238 ? -35.727 0.443 53.236 1.00 93.56 238 LEU A O 1
ATOM 1890 N N . ASP A 1 239 ? -37.538 0.914 54.470 1.00 94.44 239 ASP A N 1
ATOM 1891 C CA . ASP A 1 239 ? -38.532 0.401 53.515 1.00 94.44 239 ASP A CA 1
ATOM 1892 C C . ASP A 1 239 ? -38.395 1.055 52.133 1.00 94.44 239 ASP A C 1
ATOM 1894 O O . ASP A 1 239 ? -38.487 0.397 51.096 1.00 94.44 239 ASP A O 1
ATOM 1898 N N . LYS A 1 240 ? -38.129 2.369 52.095 1.00 94.81 240 LYS A N 1
ATOM 1899 C CA . LYS A 1 240 ? -37.871 3.081 50.834 1.00 94.81 240 LYS A CA 1
ATOM 1900 C C . LYS A 1 240 ? -36.584 2.600 50.169 1.00 94.81 240 LYS A C 1
ATOM 1902 O O . LYS A 1 240 ? -36.562 2.453 48.949 1.00 94.81 240 LYS A O 1
ATOM 1907 N N . LEU A 1 241 ? -35.517 2.387 50.942 1.00 93.88 241 LEU A N 1
ATOM 1908 C CA . LEU A 1 241 ? -34.260 1.856 50.410 1.00 93.88 241 LEU A CA 1
ATOM 1909 C C . LEU A 1 241 ? -34.444 0.425 49.894 1.00 93.88 241 LEU A C 1
ATOM 1911 O O . LEU A 1 241 ? -34.001 0.126 48.785 1.00 93.88 241 LEU A O 1
ATOM 1915 N N . ASP A 1 242 ? -35.147 -0.421 50.644 1.00 95.06 242 ASP A N 1
ATOM 1916 C CA . ASP A 1 242 ? -35.437 -1.803 50.274 1.00 95.06 242 ASP A CA 1
ATOM 1917 C C . ASP A 1 242 ? -36.275 -1.887 48.994 1.00 95.06 242 ASP A C 1
ATOM 1919 O O . ASP A 1 242 ? -35.955 -2.648 48.088 1.00 95.06 242 ASP A O 1
ATOM 1923 N N . ALA A 1 243 ? -37.271 -1.012 48.828 1.00 94.44 243 ALA A N 1
ATOM 1924 C CA . ALA A 1 243 ? -38.078 -0.953 47.609 1.00 94.44 243 ALA A CA 1
ATOM 1925 C C . ALA A 1 243 ? -37.297 -0.487 46.360 1.00 94.44 243 ALA A C 1
ATOM 1927 O O . ALA A 1 243 ? -37.665 -0.828 45.228 1.00 94.44 243 ALA A O 1
ATOM 1928 N N . LEU A 1 244 ? -36.233 0.308 46.531 1.00 95.12 244 LEU A N 1
ATOM 1929 C CA . LEU A 1 244 ? -35.407 0.819 45.428 1.00 95.12 244 LEU A CA 1
ATOM 1930 C C . LEU A 1 244 ? -34.346 -0.187 44.968 1.00 95.12 244 LEU A C 1
ATOM 1932 O O . LEU A 1 244 ? -34.023 -0.239 43.779 1.00 95.12 244 LEU A O 1
ATOM 1936 N N . GLN A 1 245 ? -33.810 -0.999 45.878 1.00 94.00 245 GLN A N 1
ATOM 1937 C CA . GLN A 1 245 ? -32.713 -1.921 45.575 1.00 94.00 245 GLN A CA 1
ATOM 1938 C C . GLN A 1 245 ? -33.045 -2.932 44.453 1.00 94.00 245 GLN A C 1
ATOM 1940 O O . GLN A 1 245 ? -32.254 -3.033 43.509 1.00 94.00 245 GLN A O 1
ATOM 1945 N N . PRO A 1 246 ? -34.207 -3.620 44.442 1.00 93.69 246 PRO A N 1
ATOM 1946 C CA . PRO A 1 246 ? -34.602 -4.503 43.344 1.00 93.69 246 PRO A CA 1
ATOM 1947 C C . PRO A 1 246 ? -34.720 -3.781 41.999 1.00 93.69 246 PRO A C 1
ATOM 1949 O O . PRO A 1 246 ? -34.370 -4.352 40.966 1.00 93.69 246 PRO A O 1
ATOM 1952 N N . GLN A 1 247 ? -35.168 -2.519 42.000 1.00 94.88 247 GLN A N 1
ATOM 1953 C CA . GLN A 1 247 ? -35.270 -1.717 40.777 1.00 94.88 247 GLN A CA 1
ATOM 1954 C C . GLN A 1 247 ? -33.881 -1.429 40.200 1.00 94.88 247 GLN A C 1
ATOM 1956 O O . GLN A 1 247 ? -33.681 -1.568 38.997 1.00 94.88 247 GLN A O 1
ATOM 1961 N N . LEU A 1 248 ? -32.901 -1.105 41.051 1.00 93.69 248 LEU A N 1
ATOM 1962 C CA . LEU A 1 248 ? -31.510 -0.915 40.629 1.00 93.69 248 LEU A CA 1
ATOM 1963 C C . LEU A 1 248 ? -30.890 -2.211 40.090 1.00 93.69 248 LEU A C 1
ATOM 1965 O O . LEU A 1 248 ? -30.234 -2.191 39.048 1.00 93.69 248 LEU A O 1
ATOM 1969 N N . VAL A 1 249 ? -31.128 -3.344 40.758 1.00 95.38 249 VAL A N 1
ATOM 1970 C CA . VAL A 1 249 ? -30.650 -4.665 40.311 1.00 95.38 249 VAL A CA 1
ATOM 1971 C C . VAL A 1 249 ? -31.231 -5.028 38.939 1.00 95.38 249 VAL A C 1
ATOM 1973 O O . VAL A 1 249 ? -30.506 -5.541 38.087 1.00 95.38 249 VAL A O 1
ATOM 1976 N N . ALA A 1 250 ? -32.508 -4.723 38.692 1.00 95.19 250 ALA A N 1
ATOM 1977 C CA . ALA A 1 250 ? -33.196 -5.048 37.442 1.00 95.19 250 ALA A CA 1
ATOM 1978 C C . ALA A 1 250 ? -32.655 -4.296 36.208 1.00 95.19 250 ALA A C 1
ATOM 1980 O O . ALA A 1 250 ? -32.846 -4.759 35.083 1.00 95.19 250 ALA A O 1
ATOM 1981 N N . LEU A 1 251 ? -31.953 -3.171 36.389 1.00 95.88 251 LEU A N 1
ATOM 1982 C CA . LEU A 1 251 ? -31.391 -2.380 35.284 1.00 95.88 251 LEU A CA 1
ATOM 1983 C C . LEU A 1 251 ? -30.092 -2.963 34.707 1.00 95.88 251 LEU A C 1
ATOM 1985 O O . LEU A 1 251 ? -29.743 -2.667 33.564 1.00 95.88 251 LEU A O 1
ATOM 1989 N N . ILE A 1 252 ? -29.369 -3.792 35.465 1.00 96.12 252 ILE A N 1
ATOM 1990 C CA . ILE A 1 252 ? -28.037 -4.270 35.064 1.00 96.12 252 ILE A CA 1
ATOM 1991 C C . ILE A 1 252 ? -28.097 -5.367 33.978 1.00 96.12 252 ILE A C 1
ATOM 1993 O O . ILE A 1 252 ? -27.355 -5.257 33.000 1.00 96.12 252 ILE A O 1
ATOM 1997 N N . PRO A 1 253 ? -28.966 -6.400 34.056 1.00 97.38 253 PRO A N 1
ATOM 1998 C CA . PRO A 1 253 ? -29.057 -7.430 33.017 1.00 97.38 253 PRO A CA 1
ATOM 1999 C C . PRO A 1 253 ? -29.281 -6.909 31.582 1.00 97.38 253 PRO A C 1
ATOM 2001 O O . PRO A 1 253 ? -28.511 -7.299 30.702 1.00 97.38 253 PRO A O 1
ATOM 2004 N N . PRO A 1 254 ? -30.241 -6.000 31.297 1.00 97.62 254 PRO A N 1
ATOM 2005 C CA . PRO A 1 254 ? -30.402 -5.467 29.941 1.00 97.62 254 PRO A CA 1
ATOM 2006 C C . PRO A 1 254 ? -29.193 -4.633 29.489 1.00 97.62 254 PRO A C 1
ATOM 2008 O O . PRO A 1 254 ? -28.885 -4.580 28.296 1.00 97.62 254 PRO A O 1
ATOM 2011 N N . GLN A 1 255 ? -28.463 -4.015 30.424 1.00 96.25 255 GLN A N 1
ATOM 2012 C CA . GLN A 1 255 ? -27.217 -3.321 30.114 1.00 96.25 255 GLN A CA 1
ATOM 2013 C C . GLN A 1 255 ? -26.114 -4.304 29.695 1.00 96.25 255 GLN A C 1
ATOM 2015 O O . GLN A 1 255 ? -25.405 -4.033 28.726 1.00 96.25 255 GLN A O 1
ATOM 2020 N N . ILE A 1 256 ? -25.993 -5.455 30.367 1.00 97.62 256 ILE A N 1
ATOM 2021 C CA . ILE A 1 256 ? -25.060 -6.529 29.989 1.00 97.62 256 ILE A CA 1
ATOM 2022 C C . ILE A 1 256 ? -25.384 -7.056 28.586 1.00 97.62 256 ILE A C 1
ATOM 2024 O O . ILE A 1 256 ? -24.492 -7.090 27.740 1.00 97.62 256 ILE A O 1
ATOM 2028 N N . GLU A 1 257 ? -26.646 -7.390 28.310 1.00 97.81 257 GLU A N 1
ATOM 2029 C CA . GLU A 1 257 ? -27.096 -7.875 26.992 1.00 97.81 257 GLU A CA 1
ATOM 2030 C C . GLU A 1 257 ? -26.790 -6.877 25.864 1.00 97.81 257 GLU A C 1
ATOM 2032 O O . GLU A 1 257 ? -26.275 -7.239 24.800 1.00 97.81 257 GLU A O 1
ATOM 2037 N N . SER A 1 258 ? -27.022 -5.585 26.115 1.00 97.69 258 SER A N 1
ATOM 2038 C CA . SER A 1 258 ? -26.667 -4.516 25.176 1.00 97.69 258 SER A CA 1
ATOM 2039 C C . SER A 1 258 ? -25.157 -4.474 24.897 1.00 97.69 258 SER A C 1
ATOM 2041 O O . SER A 1 258 ? -24.731 -4.409 23.741 1.00 97.69 258 SER A O 1
ATOM 2043 N N . GLN A 1 259 ? -24.319 -4.597 25.933 1.00 97.69 259 GLN A N 1
ATOM 2044 C CA . GLN A 1 259 ? -22.864 -4.647 25.760 1.00 97.69 259 GLN A CA 1
ATOM 2045 C C . GLN A 1 259 ? -22.397 -5.922 25.043 1.00 97.69 259 GLN A C 1
ATOM 2047 O O . GLN A 1 259 ? -21.494 -5.854 24.208 1.00 97.69 259 GLN A O 1
ATOM 2052 N N . MET A 1 260 ? -23.023 -7.074 25.304 1.00 97.94 260 MET A N 1
ATOM 2053 C CA . MET A 1 260 ? -22.742 -8.329 24.593 1.00 97.94 260 MET A CA 1
ATOM 2054 C C . MET A 1 260 ? -23.099 -8.228 23.107 1.00 97.94 260 MET A C 1
ATOM 2056 O O . MET A 1 260 ? -22.318 -8.655 22.254 1.00 97.94 260 MET A O 1
ATOM 2060 N N . THR A 1 261 ? -24.220 -7.582 22.782 1.00 98.00 261 THR A N 1
ATOM 2061 C CA . THR A 1 261 ? -24.613 -7.287 21.397 1.00 98.00 261 THR A CA 1
ATOM 2062 C C . THR A 1 261 ? -23.591 -6.377 20.717 1.00 98.00 261 THR A C 1
ATOM 2064 O O . THR A 1 261 ? -23.121 -6.682 19.620 1.00 98.00 261 THR A O 1
ATOM 2067 N N . ASN A 1 262 ? -23.162 -5.301 21.385 1.00 97.38 262 ASN A N 1
ATOM 2068 C CA . ASN A 1 262 ? -22.119 -4.413 20.865 1.00 97.38 262 ASN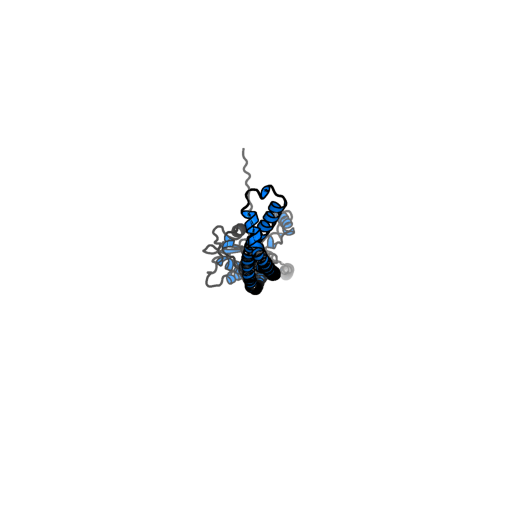 A CA 1
ATOM 2069 C C . ASN A 1 262 ? -20.791 -5.146 20.636 1.00 97.38 262 ASN A C 1
ATOM 2071 O O . ASN A 1 262 ? -20.115 -4.906 19.632 1.00 97.38 262 ASN A O 1
ATOM 2075 N N . LEU A 1 263 ? -20.422 -6.064 21.534 1.00 98.25 263 LEU A N 1
ATOM 2076 C CA . LEU A 1 263 ? -19.232 -6.900 21.389 1.00 98.25 263 LEU A CA 1
ATOM 2077 C C . LEU A 1 263 ? -19.335 -7.788 20.143 1.00 98.25 263 LEU A C 1
ATOM 2079 O O . LEU A 1 263 ? -18.399 -7.827 19.343 1.00 98.25 263 LEU A O 1
ATOM 2083 N N . ALA A 1 264 ? -20.470 -8.462 19.952 1.00 97.88 264 ALA A N 1
ATOM 2084 C CA . ALA A 1 264 ? -20.711 -9.306 18.786 1.00 97.88 264 ALA A CA 1
ATOM 2085 C C . ALA A 1 264 ? -20.659 -8.502 17.475 1.00 97.88 264 ALA A C 1
ATOM 2087 O O . ALA A 1 264 ? -19.967 -8.901 16.536 1.00 97.88 264 ALA A O 1
ATOM 2088 N N . LEU A 1 265 ? -21.306 -7.333 17.429 1.00 97.75 265 LEU A N 1
ATOM 2089 C CA . LEU A 1 265 ? -21.270 -6.434 16.271 1.00 97.75 265 LEU A CA 1
ATOM 2090 C C . LEU A 1 265 ? -19.849 -5.941 15.971 1.00 97.75 265 LEU A C 1
ATOM 2092 O O . LEU A 1 265 ? -19.421 -5.954 14.819 1.00 97.75 265 LEU A O 1
ATOM 2096 N N . THR A 1 266 ? -19.086 -5.564 16.999 1.00 97.56 266 THR A N 1
ATOM 2097 C CA . THR A 1 266 ? -17.689 -5.120 16.848 1.00 97.56 266 THR A CA 1
ATOM 2098 C C . THR A 1 266 ? -16.812 -6.229 16.263 1.00 97.56 266 THR A C 1
ATOM 2100 O O . THR A 1 266 ? -16.033 -5.985 15.340 1.00 97.56 266 THR A O 1
ATOM 2103 N N . LEU A 1 267 ? -16.969 -7.468 16.742 1.00 97.38 267 LEU A N 1
ATOM 2104 C CA . LEU A 1 267 ? -16.235 -8.625 16.222 1.00 97.38 267 LEU A CA 1
ATOM 2105 C C . LEU A 1 267 ? -16.653 -8.979 14.787 1.00 97.38 267 LEU A C 1
ATOM 2107 O O . LEU A 1 267 ? -15.793 -9.267 13.956 1.00 97.38 267 LEU A O 1
ATOM 2111 N N . SER A 1 268 ? -17.946 -8.896 14.464 1.00 96.81 268 SER A N 1
ATOM 2112 C CA . SER A 1 268 ? -18.451 -9.098 13.099 1.00 96.81 268 SER A CA 1
ATOM 2113 C C . SER A 1 268 ? -17.916 -8.038 12.127 1.00 96.81 268 SER A C 1
ATOM 2115 O O . SER A 1 268 ? -17.486 -8.356 11.014 1.00 96.81 268 SER A O 1
ATOM 2117 N N . ASN A 1 269 ? -17.858 -6.777 12.563 1.00 95.25 269 ASN A N 1
ATOM 2118 C CA . ASN A 1 269 ? -17.256 -5.686 11.797 1.00 95.25 269 ASN A CA 1
ATOM 2119 C C . ASN A 1 269 ? -15.762 -5.920 11.563 1.00 95.25 269 ASN A C 1
ATOM 2121 O O . ASN A 1 269 ? -15.271 -5.695 10.457 1.00 95.25 269 ASN A O 1
ATOM 2125 N N . TYR A 1 270 ? -15.032 -6.413 12.566 1.00 96.50 270 TYR A N 1
ATOM 2126 C CA . TYR A 1 270 ? -13.638 -6.813 12.385 1.00 96.50 270 TYR A CA 1
ATOM 2127 C C . TYR A 1 270 ? -13.491 -7.934 11.348 1.00 96.50 270 TYR A C 1
ATOM 2129 O O . TYR A 1 270 ? -12.658 -7.827 10.446 1.00 96.50 270 TYR A O 1
ATOM 2137 N N . ALA A 1 271 ? -14.301 -8.991 11.437 1.00 95.12 271 ALA A N 1
ATOM 2138 C CA . ALA A 1 271 ? -14.258 -10.110 10.496 1.00 95.12 271 ALA A CA 1
ATOM 2139 C C . ALA A 1 271 ? -14.542 -9.648 9.055 1.00 95.12 271 ALA A C 1
ATOM 2141 O O . ALA A 1 271 ? -13.815 -10.000 8.128 1.00 95.12 271 ALA A O 1
ATOM 2142 N N . THR A 1 272 ? -15.532 -8.773 8.879 1.00 94.69 272 THR A N 1
ATOM 2143 C CA . THR A 1 272 ? -15.889 -8.213 7.568 1.00 94.69 272 THR A CA 1
ATOM 2144 C C . THR A 1 272 ? -14.770 -7.328 7.014 1.00 94.69 272 THR A C 1
ATOM 2146 O O . THR A 1 272 ? -14.305 -7.542 5.894 1.00 94.69 272 THR A O 1
ATOM 2149 N N . ASN A 1 273 ? -14.265 -6.380 7.811 1.00 94.00 273 ASN A N 1
ATOM 2150 C CA . ASN A 1 273 ? -13.189 -5.479 7.389 1.00 94.00 273 ASN A CA 1
ATOM 2151 C C . ASN A 1 273 ? -11.876 -6.223 7.119 1.00 94.00 273 ASN A C 1
ATOM 2153 O O . ASN A 1 273 ? -11.173 -5.909 6.163 1.00 94.00 273 ASN A O 1
ATOM 2157 N N . SER A 1 274 ? -11.533 -7.226 7.930 1.00 93.31 274 SER A N 1
ATOM 2158 C CA . SER A 1 274 ? -10.349 -8.059 7.688 1.00 93.31 274 SER A CA 1
ATOM 2159 C C . SER A 1 274 ? -10.489 -8.892 6.411 1.00 93.31 274 SER A C 1
ATOM 2161 O O . SER A 1 274 ? -9.528 -8.971 5.647 1.00 93.31 274 SER A O 1
ATOM 2163 N N . GLY A 1 275 ? -11.681 -9.421 6.116 1.00 92.44 275 GLY A N 1
ATOM 2164 C CA . GLY A 1 275 ? -11.987 -10.082 4.845 1.00 92.44 275 GLY A CA 1
ATOM 2165 C C . GLY A 1 275 ? -11.789 -9.163 3.634 1.00 92.44 275 GLY A C 1
ATOM 2166 O O . GLY A 1 275 ? -11.039 -9.508 2.721 1.00 92.44 275 GLY A O 1
ATOM 2167 N N . ILE A 1 276 ? -12.376 -7.960 3.662 1.00 92.00 276 ILE A N 1
ATOM 2168 C CA . ILE A 1 276 ? -12.228 -6.942 2.601 1.00 92.00 276 ILE A CA 1
ATOM 2169 C C . ILE A 1 276 ? -10.762 -6.523 2.436 1.00 92.00 276 ILE A C 1
ATOM 2171 O O . ILE A 1 276 ? -10.260 -6.412 1.315 1.00 92.00 276 ILE A O 1
ATOM 2175 N N . ASN A 1 277 ? -10.043 -6.331 3.542 1.00 92.31 277 ASN A N 1
ATOM 2176 C CA . ASN A 1 277 ? -8.624 -5.987 3.515 1.00 92.31 277 ASN A CA 1
ATOM 2177 C C . ASN A 1 277 ? -7.773 -7.110 2.905 1.00 92.31 277 ASN A C 1
ATOM 2179 O O . ASN A 1 277 ? -6.835 -6.832 2.162 1.00 92.31 277 ASN A O 1
ATOM 2183 N N . ASN A 1 278 ? -8.082 -8.376 3.191 1.00 90.38 278 ASN A N 1
ATOM 2184 C CA . ASN A 1 278 ? -7.366 -9.513 2.610 1.00 90.38 278 ASN A CA 1
ATOM 2185 C C . ASN A 1 278 ? -7.652 -9.656 1.112 1.00 90.38 278 ASN A C 1
ATOM 2187 O O . ASN A 1 278 ? -6.724 -9.863 0.332 1.00 90.38 278 ASN A O 1
ATOM 2191 N N . GLN A 1 279 ? -8.906 -9.469 0.695 1.00 89.19 279 GLN A N 1
ATOM 2192 C CA . GLN A 1 279 ? -9.275 -9.424 -0.720 1.00 89.19 279 GLN A CA 1
ATOM 2193 C C . GLN A 1 279 ? -8.554 -8.282 -1.448 1.00 89.19 279 GLN A C 1
ATOM 2195 O O . GLN A 1 279 ? -8.002 -8.483 -2.528 1.00 89.19 279 GLN A O 1
ATOM 2200 N N . SER A 1 280 ? -8.506 -7.100 -0.831 1.00 88.44 280 SER A N 1
ATOM 2201 C CA . SER A 1 280 ? -7.806 -5.936 -1.378 1.00 88.44 280 SER A CA 1
ATOM 2202 C C . SER A 1 280 ? -6.298 -6.169 -1.459 1.00 88.44 280 SER A C 1
ATOM 2204 O O . SER A 1 280 ? -5.682 -5.780 -2.446 1.00 88.44 280 SER A O 1
ATOM 2206 N N . ALA A 1 281 ? -5.694 -6.834 -0.465 1.00 86.88 281 ALA A N 1
ATOM 2207 C CA . ALA A 1 281 ? -4.287 -7.237 -0.513 1.00 86.88 281 ALA A CA 1
ATOM 2208 C C . ALA A 1 281 ? -4.015 -8.119 -1.736 1.00 86.88 281 ALA A C 1
ATOM 2210 O O . ALA A 1 281 ? -3.132 -7.816 -2.529 1.00 86.88 281 ALA A O 1
ATOM 2211 N N . TYR A 1 282 ? -4.818 -9.171 -1.909 1.00 84.06 282 TYR A N 1
ATOM 2212 C CA . TYR A 1 282 ? -4.670 -10.118 -3.010 1.00 84.06 282 TYR A CA 1
ATOM 2213 C C . TYR A 1 282 ? -4.846 -9.452 -4.383 1.00 84.06 282 TYR A C 1
ATOM 2215 O O . TYR A 1 282 ? -4.067 -9.697 -5.301 1.00 84.06 282 TYR A O 1
ATOM 2223 N N . ALA A 1 283 ? -5.832 -8.560 -4.516 1.00 83.50 283 ALA A N 1
ATOM 2224 C CA . ALA A 1 283 ? -6.065 -7.816 -5.752 1.00 83.50 283 ALA A CA 1
ATOM 2225 C C . ALA A 1 283 ? -4.894 -6.888 -6.129 1.00 83.50 283 ALA A C 1
ATOM 2227 O O . ALA A 1 283 ? -4.666 -6.653 -7.314 1.00 83.50 283 ALA A O 1
ATOM 2228 N N . ASN A 1 284 ? -4.151 -6.380 -5.141 1.00 81.25 284 ASN A N 1
ATOM 2229 C CA . ASN A 1 284 ? -3.049 -5.440 -5.350 1.00 81.25 284 ASN A CA 1
ATOM 2230 C C . ASN A 1 284 ? -1.657 -6.095 -5.439 1.00 81.25 284 ASN A C 1
ATOM 2232 O O . ASN A 1 284 ? -0.730 -5.465 -5.944 1.00 81.25 284 ASN A O 1
ATOM 2236 N N . ASP A 1 285 ? -1.493 -7.345 -5.000 1.00 77.12 285 ASP A N 1
ATOM 2237 C CA . ASP A 1 285 ? -0.201 -8.049 -5.055 1.00 77.12 285 ASP A CA 1
ATOM 2238 C C . ASP A 1 285 ? 0.187 -8.422 -6.500 1.00 77.12 285 ASP A C 1
ATOM 2240 O O . ASP A 1 285 ? 1.322 -8.224 -6.942 1.00 77.12 285 ASP A O 1
ATOM 2244 N N . ASN A 1 286 ? -0.794 -8.867 -7.294 1.00 78.25 286 ASN A N 1
ATOM 2245 C CA . ASN A 1 286 ? -0.568 -9.298 -8.677 1.00 78.25 286 ASN A CA 1
ATOM 2246 C C . ASN A 1 286 ? -0.072 -8.164 -9.604 1.00 78.25 286 ASN A C 1
ATOM 2248 O O . ASN A 1 286 ? 0.899 -8.387 -10.334 1.00 78.25 286 ASN A O 1
ATOM 2252 N N . PRO A 1 287 ? -0.657 -6.945 -9.598 1.00 79.62 287 PRO A N 1
ATOM 2253 C CA . PRO A 1 287 ? -0.148 -5.835 -10.404 1.00 79.62 287 PRO A CA 1
ATOM 2254 C C . PRO A 1 287 ? 1.273 -5.404 -10.025 1.00 79.62 287 PRO A C 1
ATOM 2256 O O . PRO A 1 287 ? 2.076 -5.131 -10.917 1.00 79.62 287 PRO A O 1
ATOM 2259 N N . ALA A 1 288 ? 1.608 -5.380 -8.729 1.00 79.62 288 ALA A N 1
ATOM 2260 C CA . ALA A 1 288 ? 2.946 -5.033 -8.248 1.00 79.62 288 ALA A CA 1
ATOM 2261 C C . ALA A 1 288 ? 4.005 -6.033 -8.737 1.00 79.62 288 ALA A C 1
ATOM 2263 O O . ALA A 1 288 ? 5.030 -5.633 -9.298 1.00 79.62 288 ALA A O 1
ATOM 2264 N N . ALA A 1 289 ? 3.728 -7.332 -8.596 1.00 83.06 289 ALA A N 1
ATOM 2265 C CA . ALA A 1 289 ? 4.605 -8.389 -9.089 1.00 83.06 289 ALA A CA 1
ATOM 2266 C C . ALA A 1 289 ? 4.767 -8.338 -10.618 1.00 83.06 289 ALA A C 1
ATOM 2268 O O . ALA A 1 289 ? 5.875 -8.500 -11.132 1.00 83.06 289 ALA A O 1
ATOM 2269 N N . MET A 1 290 ? 3.683 -8.056 -11.350 1.00 85.19 290 MET A N 1
ATOM 2270 C CA . MET A 1 290 ? 3.719 -7.888 -12.802 1.00 85.19 290 MET A CA 1
ATOM 2271 C C . MET A 1 290 ? 4.629 -6.721 -13.211 1.00 85.19 290 MET A C 1
ATOM 2273 O O . MET A 1 290 ? 5.521 -6.915 -14.033 1.00 85.19 290 MET A O 1
ATOM 2277 N N . GLY A 1 291 ? 4.466 -5.533 -12.617 1.00 83.44 291 GLY A N 1
ATOM 2278 C CA . GLY A 1 291 ? 5.316 -4.374 -12.916 1.00 83.44 291 GLY A CA 1
ATOM 2279 C C . GLY A 1 291 ? 6.804 -4.662 -12.690 1.00 83.44 291 GLY A C 1
ATOM 2280 O O . GLY A 1 291 ? 7.634 -4.384 -13.556 1.00 83.44 291 GLY A O 1
ATOM 2281 N N . GLN A 1 292 ? 7.138 -5.317 -11.573 1.00 84.00 292 GLN A N 1
ATOM 2282 C CA . GLN A 1 292 ? 8.512 -5.733 -11.268 1.00 84.00 292 GLN A CA 1
ATOM 2283 C C . GLN A 1 292 ? 9.056 -6.770 -12.260 1.00 84.00 292 GLN A C 1
ATOM 2285 O O . GLN A 1 292 ? 10.231 -6.713 -12.626 1.00 84.00 292 GLN A O 1
ATOM 2290 N N . ALA A 1 293 ? 8.224 -7.715 -12.706 1.00 86.94 293 ALA A N 1
ATOM 2291 C CA . ALA A 1 293 ? 8.625 -8.727 -13.676 1.00 86.94 293 ALA A CA 1
ATOM 2292 C C . ALA A 1 293 ? 8.983 -8.103 -15.034 1.00 86.94 293 ALA A C 1
ATOM 2294 O O . ALA A 1 293 ? 10.035 -8.431 -15.586 1.00 86.94 293 ALA A O 1
ATOM 2295 N N . PHE A 1 294 ? 8.166 -7.170 -15.537 1.00 85.81 294 PHE A N 1
ATOM 2296 C CA . PHE A 1 294 ? 8.430 -6.466 -16.799 1.00 85.81 294 PHE A CA 1
ATOM 2297 C C . PHE A 1 294 ? 9.689 -5.593 -16.721 1.00 85.81 294 PHE A C 1
ATOM 2299 O O . PHE A 1 294 ? 10.545 -5.663 -17.606 1.00 85.81 294 PHE A O 1
ATOM 2306 N N . ASP A 1 295 ? 9.864 -4.851 -15.626 1.00 84.19 295 ASP A N 1
ATOM 2307 C CA . ASP A 1 295 ? 11.046 -4.008 -15.426 1.00 84.19 295 ASP A CA 1
ATOM 2308 C C . ASP A 1 295 ? 12.338 -4.816 -15.248 1.00 84.19 295 ASP A C 1
ATOM 2310 O O . ASP A 1 295 ? 13.406 -4.392 -15.704 1.00 84.19 295 ASP A O 1
ATOM 2314 N N . LYS A 1 296 ? 12.265 -5.992 -14.608 1.00 87.19 296 LYS A N 1
ATOM 2315 C CA . LYS A 1 296 ? 13.400 -6.917 -14.480 1.00 87.19 296 LYS A CA 1
ATOM 2316 C C . LYS A 1 296 ? 13.745 -7.569 -15.814 1.00 87.19 296 LYS A C 1
ATOM 2318 O O . LYS A 1 296 ? 14.924 -7.717 -16.126 1.00 87.19 296 LYS A O 1
ATOM 2323 N N . ALA A 1 297 ? 12.733 -7.961 -16.585 1.00 85.81 297 ALA A N 1
ATOM 2324 C CA . ALA A 1 297 ? 12.918 -8.579 -17.891 1.00 85.81 297 ALA A CA 1
ATOM 2325 C C . ALA A 1 297 ? 13.417 -7.584 -18.952 1.00 85.81 297 ALA A C 1
ATOM 2327 O O . ALA A 1 297 ? 13.887 -8.018 -20.000 1.00 85.81 297 ALA A O 1
ATOM 2328 N N . LYS A 1 298 ? 13.338 -6.268 -18.680 1.00 81.62 298 LYS A N 1
ATOM 2329 C CA . LYS A 1 298 ? 13.678 -5.194 -19.630 1.00 81.62 298 LYS A CA 1
ATOM 2330 C C . LYS A 1 298 ? 12.930 -5.354 -20.959 1.00 81.62 298 LYS A C 1
ATOM 2332 O O . LYS A 1 298 ? 13.467 -5.031 -22.017 1.00 81.62 298 LYS A O 1
ATOM 2337 N N . ILE A 1 299 ? 11.699 -5.867 -20.885 1.00 73.56 299 ILE A N 1
ATOM 2338 C CA . ILE A 1 299 ? 10.826 -6.050 -22.044 1.00 73.56 299 ILE A CA 1
ATOM 2339 C C . ILE A 1 299 ? 10.233 -4.692 -22.421 1.00 73.56 299 ILE A C 1
ATOM 2341 O O . ILE A 1 299 ? 9.674 -3.977 -21.593 1.00 73.56 299 ILE A O 1
ATOM 2345 N N . ASP A 1 300 ? 10.363 -4.360 -23.696 1.00 68.44 300 ASP A N 1
ATOM 2346 C CA . ASP A 1 300 ? 10.014 -3.087 -24.329 1.00 68.44 300 ASP A CA 1
ATOM 2347 C C . ASP A 1 300 ? 8.702 -3.153 -25.135 1.00 68.44 300 ASP A C 1
ATOM 2349 O O . ASP A 1 300 ? 8.288 -2.158 -25.725 1.00 68.44 300 ASP A O 1
ATOM 2353 N N . ASP A 1 301 ? 8.030 -4.313 -25.172 1.00 76.50 301 ASP A N 1
ATOM 2354 C CA . ASP A 1 301 ? 6.779 -4.536 -25.921 1.00 76.50 301 ASP A CA 1
ATOM 2355 C C . ASP A 1 301 ? 5.631 -3.614 -25.484 1.00 76.50 301 ASP A C 1
ATOM 2357 O O . ASP A 1 301 ? 4.676 -3.403 -26.230 1.00 76.50 301 ASP A O 1
ATOM 2361 N N . SER A 1 302 ? 5.729 -3.039 -24.287 1.00 84.69 302 SER A N 1
ATOM 2362 C CA . SER A 1 302 ? 4.717 -2.172 -23.692 1.00 84.69 302 SER A CA 1
ATOM 2363 C C . SER A 1 302 ? 5.315 -0.866 -23.171 1.00 84.69 302 SER A C 1
ATOM 2365 O O . SER A 1 302 ? 4.968 -0.435 -22.075 1.00 84.69 302 SER A O 1
ATOM 2367 N N . PHE A 1 303 ? 6.267 -0.272 -23.890 1.00 90.62 303 PHE A N 1
ATOM 2368 C CA . PHE A 1 303 ? 6.866 1.006 -23.504 1.00 90.62 303 PHE A CA 1
ATOM 2369 C C . PHE A 1 303 ? 5.830 2.146 -23.477 1.00 90.62 303 PHE A C 1
ATOM 2371 O O . PHE A 1 303 ? 4.966 2.234 -24.345 1.00 90.62 303 PHE A O 1
ATOM 2378 N N . TYR A 1 304 ? 5.927 3.023 -22.480 1.00 90.56 304 TYR A N 1
ATOM 2379 C CA . TYR A 1 304 ? 5.163 4.250 -22.303 1.00 90.56 304 TYR A CA 1
ATOM 2380 C C . TYR A 1 304 ? 5.877 5.190 -21.318 1.00 90.56 304 TYR A C 1
ATOM 2382 O O . TYR A 1 304 ? 6.152 4.829 -20.172 1.00 90.56 304 TYR A O 1
ATOM 2390 N N . LEU A 1 305 ? 6.128 6.430 -21.748 1.00 90.06 305 LEU A N 1
ATOM 2391 C CA . LEU A 1 305 ? 6.630 7.494 -20.878 1.00 90.06 305 LEU A CA 1
ATOM 2392 C C . LEU A 1 305 ? 5.508 8.476 -20.541 1.00 90.06 305 LEU A C 1
ATOM 2394 O O . LEU A 1 305 ? 4.993 9.135 -21.449 1.00 90.06 305 LEU A O 1
ATOM 2398 N N . PRO A 1 306 ? 5.140 8.618 -19.258 1.00 89.12 306 PRO A N 1
ATOM 2399 C CA . PRO A 1 306 ? 4.093 9.544 -18.875 1.00 89.12 306 PRO A CA 1
ATOM 2400 C C . PRO A 1 306 ? 4.607 11.006 -18.931 1.00 89.12 306 PRO A C 1
ATOM 2402 O O . PRO A 1 306 ? 5.817 11.245 -18.799 1.00 89.12 306 PRO A O 1
ATOM 2405 N N . PRO A 1 307 ? 3.729 12.004 -19.164 1.00 89.81 307 PRO A N 1
ATOM 2406 C CA . PRO A 1 307 ? 4.116 13.405 -19.388 1.00 89.81 307 PRO A CA 1
ATOM 2407 C C . PRO A 1 307 ? 4.976 14.028 -18.276 1.00 89.81 307 PRO A C 1
ATOM 2409 O O . PRO A 1 307 ? 5.774 14.934 -18.520 1.00 89.81 307 PRO A O 1
ATOM 2412 N N . GLU A 1 308 ? 4.850 13.538 -17.047 1.00 88.31 308 GLU A N 1
ATOM 2413 C CA . GLU A 1 308 ? 5.564 14.041 -15.876 1.00 88.31 308 GLU A CA 1
ATOM 2414 C C . GLU A 1 308 ? 7.081 13.836 -16.008 1.00 88.31 308 GLU A C 1
ATOM 2416 O O . GLU A 1 308 ? 7.861 14.654 -15.511 1.00 88.31 308 GLU A O 1
ATOM 2421 N N . VAL A 1 309 ? 7.523 12.806 -16.741 1.00 89.00 309 VAL A N 1
ATOM 2422 C CA . VAL A 1 309 ? 8.949 12.503 -16.958 1.00 89.00 309 VAL A CA 1
ATOM 2423 C C . VAL A 1 309 ? 9.663 13.637 -17.696 1.00 89.00 309 VAL A C 1
ATOM 2425 O O . VAL A 1 309 ? 10.817 13.932 -17.393 1.00 89.00 309 VAL A O 1
ATOM 2428 N N . PHE A 1 310 ? 8.978 14.356 -18.588 1.00 90.50 310 PHE A N 1
ATOM 2429 C CA . PHE A 1 310 ? 9.566 15.471 -19.343 1.00 90.50 310 PHE A CA 1
ATOM 2430 C C . PHE A 1 310 ? 9.964 16.654 -18.446 1.00 90.50 310 PHE A C 1
ATOM 2432 O O . PHE A 1 310 ? 10.799 17.483 -18.820 1.00 90.50 310 PHE A O 1
ATOM 2439 N N . SER A 1 311 ? 9.407 16.730 -17.234 1.00 91.31 311 SER A N 1
ATOM 2440 C CA . SER A 1 311 ? 9.785 17.734 -16.241 1.00 91.31 311 SER A CA 1
ATOM 2441 C C . SER A 1 311 ? 11.065 17.374 -15.469 1.00 91.31 311 SER A C 1
ATOM 2443 O O . SER A 1 311 ? 11.736 18.290 -14.972 1.00 91.31 311 SER A O 1
ATOM 2445 N N . ASN A 1 312 ? 11.444 16.087 -15.437 1.00 92.19 312 ASN A N 1
ATOM 2446 C CA . ASN A 1 312 ? 12.568 15.555 -14.667 1.00 92.19 312 ASN A CA 1
ATOM 2447 C C . ASN A 1 312 ? 13.920 16.133 -15.161 1.00 92.19 312 ASN A C 1
ATOM 2449 O O . ASN A 1 312 ? 14.207 16.085 -16.364 1.00 92.19 312 ASN A O 1
ATOM 2453 N N . PRO A 1 313 ? 14.776 16.672 -14.266 1.00 93.06 313 PRO A N 1
ATOM 2454 C CA . PRO A 1 313 ? 16.089 17.216 -14.627 1.00 93.06 313 PRO A CA 1
ATOM 2455 C C . PRO A 1 313 ? 17.008 16.239 -15.377 1.00 93.06 313 PRO A C 1
ATOM 2457 O O . PRO A 1 313 ? 17.699 16.652 -16.313 1.00 93.06 313 PRO A O 1
ATOM 2460 N N . ASP A 1 314 ? 16.996 14.958 -15.014 1.00 89.12 314 ASP A N 1
ATOM 2461 C CA . ASP A 1 314 ? 17.835 13.933 -15.639 1.00 89.12 314 ASP A CA 1
ATOM 2462 C C . ASP A 1 314 ? 17.341 13.595 -17.045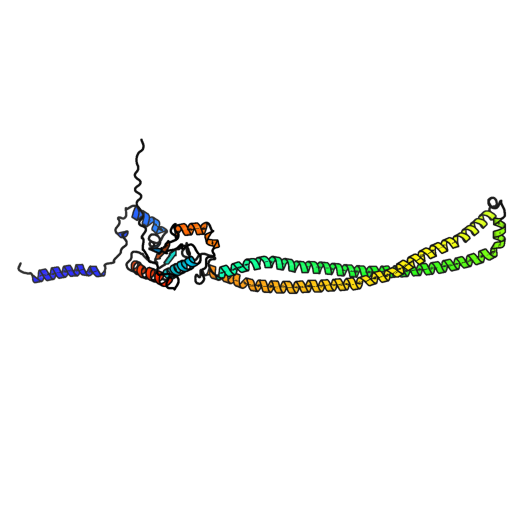 1.00 89.12 314 ASP A C 1
ATOM 2464 O O . ASP A 1 314 ? 18.138 13.504 -17.983 1.00 89.12 314 ASP A O 1
ATOM 2468 N N . PHE A 1 315 ? 16.020 13.522 -17.235 1.00 91.50 315 PHE A N 1
ATOM 2469 C CA . PHE A 1 315 ? 15.442 13.342 -18.566 1.00 91.50 315 PHE A CA 1
ATOM 2470 C C . PHE A 1 315 ? 15.756 14.540 -19.468 1.00 91.50 315 PHE A C 1
ATOM 2472 O O . PHE A 1 315 ? 16.200 14.364 -20.601 1.00 91.50 315 PHE A O 1
ATOM 2479 N N . LYS A 1 316 ? 15.659 15.772 -18.948 1.00 92.56 316 LYS A N 1
ATOM 2480 C CA . LYS A 1 316 ? 16.075 16.990 -19.670 1.00 92.56 316 LYS A CA 1
ATOM 2481 C C . LYS A 1 316 ? 17.550 16.963 -20.070 1.00 92.56 316 LYS A C 1
ATOM 2483 O O . LYS A 1 316 ? 17.909 17.510 -21.113 1.00 92.56 316 LYS A O 1
ATOM 2488 N N . ARG A 1 317 ? 18.421 16.344 -19.267 1.00 91.44 317 ARG A N 1
ATOM 2489 C CA . ARG A 1 317 ? 19.827 16.125 -19.635 1.00 91.44 317 ARG A CA 1
ATOM 2490 C C . ARG A 1 317 ? 19.952 15.120 -20.778 1.00 91.44 317 ARG A C 1
ATOM 2492 O O . ARG A 1 317 ? 20.723 15.377 -21.696 1.00 91.44 317 ARG A O 1
ATOM 2499 N N . GLY A 1 318 ? 19.180 14.035 -20.749 1.00 91.19 318 GLY A N 1
ATOM 2500 C CA . GLY A 1 318 ? 19.085 13.070 -21.848 1.00 91.19 318 GLY A CA 1
ATOM 2501 C C . GLY A 1 318 ? 18.602 13.708 -23.151 1.00 91.19 318 GLY A C 1
ATOM 2502 O O . GLY A 1 318 ? 19.233 13.527 -24.187 1.00 91.19 318 GLY A O 1
ATOM 2503 N N . VAL A 1 319 ? 17.555 14.536 -23.093 1.00 93.12 319 VAL A N 1
ATOM 2504 C CA . VAL A 1 319 ? 17.035 15.285 -24.251 1.00 93.12 319 VAL A CA 1
ATOM 2505 C C . VAL A 1 319 ? 18.133 16.139 -24.886 1.00 93.12 319 VAL A C 1
ATOM 2507 O O . VAL A 1 319 ? 18.287 16.125 -26.097 1.00 93.12 319 VAL A O 1
ATOM 2510 N N . LYS A 1 320 ? 18.970 16.816 -24.090 1.00 92.62 320 LYS A N 1
ATOM 2511 C CA . LYS A 1 320 ? 20.107 17.598 -24.617 1.00 92.62 320 LYS A CA 1
ATOM 2512 C C . LYS A 1 320 ? 21.197 16.751 -25.286 1.00 92.62 320 LYS A C 1
ATOM 2514 O O . LYS A 1 320 ? 22.002 17.306 -26.025 1.00 92.62 320 LYS A O 1
ATOM 2519 N N . LEU A 1 321 ? 21.287 15.460 -24.965 1.00 91.75 321 LEU A N 1
ATOM 2520 C CA . LEU A 1 321 ? 22.291 14.547 -25.519 1.00 91.75 321 LEU A CA 1
ATOM 2521 C C . LEU A 1 321 ? 21.813 13.856 -26.796 1.00 91.75 321 LEU A C 1
ATOM 2523 O O . LEU A 1 321 ? 22.634 13.601 -27.668 1.00 91.75 321 LEU A O 1
ATOM 2527 N N . PHE A 1 322 ? 20.521 13.539 -26.880 1.00 94.94 322 PHE A N 1
ATOM 2528 C CA . PHE A 1 322 ? 19.950 12.722 -27.954 1.00 94.94 322 PHE A CA 1
ATOM 2529 C C . PHE A 1 322 ? 18.972 13.479 -28.853 1.00 94.94 322 PHE A C 1
ATOM 2531 O O . PHE A 1 322 ? 18.430 12.878 -29.770 1.00 94.94 322 PHE A O 1
ATOM 2538 N N . MET A 1 323 ? 18.689 14.756 -28.597 1.00 94.62 323 MET A N 1
ATOM 2539 C CA . MET A 1 323 ? 17.755 15.540 -29.405 1.00 94.62 323 MET A CA 1
ATOM 2540 C C . MET A 1 323 ? 18.324 16.916 -29.737 1.00 94.62 323 MET A C 1
ATOM 2542 O O . MET A 1 323 ? 19.099 17.498 -28.973 1.00 94.62 323 MET A O 1
ATOM 2546 N N . SER A 1 324 ? 17.911 17.452 -30.880 1.00 94.75 324 SER A N 1
ATOM 2547 C CA . SER A 1 324 ? 18.255 18.807 -31.290 1.00 94.75 324 SER A CA 1
ATOM 2548 C C . SER A 1 324 ? 17.645 19.857 -30.344 1.00 94.75 324 SER A C 1
ATOM 2550 O O . SER A 1 324 ? 16.616 19.611 -29.705 1.00 94.75 324 SER A O 1
ATOM 2552 N N . PRO A 1 325 ? 18.235 21.065 -30.248 1.00 93.25 325 PRO A N 1
ATOM 2553 C CA . PRO A 1 325 ? 17.702 22.136 -29.401 1.00 93.25 325 PRO A CA 1
ATOM 2554 C C . PRO A 1 325 ? 16.248 22.527 -29.717 1.00 93.25 325 PRO A C 1
ATOM 2556 O O . PRO A 1 325 ? 15.495 22.885 -28.808 1.00 93.25 325 PRO A O 1
ATOM 2559 N N . ASP A 1 326 ? 15.851 22.435 -30.990 1.00 92.75 326 ASP A N 1
ATOM 2560 C CA . ASP A 1 326 ? 14.491 22.699 -31.471 1.00 92.75 326 ASP A CA 1
ATOM 2561 C C . ASP A 1 326 ? 13.525 21.512 -31.284 1.00 92.75 326 ASP A C 1
ATOM 2563 O O . ASP A 1 326 ? 12.328 21.667 -31.506 1.00 92.75 326 ASP A O 1
ATOM 2567 N N . GLY A 1 327 ? 14.023 20.353 -30.837 1.00 92.69 327 GLY A N 1
ATOM 2568 C CA . GLY A 1 327 ? 13.238 19.144 -30.578 1.00 92.69 327 GLY A CA 1
ATOM 2569 C C . GLY A 1 327 ? 12.809 18.373 -31.828 1.00 92.69 327 GLY A C 1
ATOM 2570 O O . GLY A 1 327 ? 12.080 17.395 -31.697 1.00 92.69 327 GLY A O 1
ATOM 2571 N N . LYS A 1 328 ? 13.242 18.789 -33.024 1.00 94.25 328 LYS A N 1
ATOM 2572 C CA . LYS A 1 328 ? 12.798 18.217 -34.306 1.00 94.25 328 LYS A CA 1
ATOM 2573 C C . LYS A 1 328 ? 13.650 17.063 -34.824 1.00 94.25 328 LYS A C 1
ATOM 2575 O O . LYS A 1 328 ? 13.255 16.397 -35.778 1.00 94.25 328 LYS A O 1
ATOM 2580 N N . ALA A 1 329 ? 14.811 16.825 -34.224 1.00 93.12 329 ALA A N 1
ATOM 2581 C CA . ALA A 1 329 ? 15.693 15.730 -34.588 1.00 93.12 329 ALA A CA 1
ATOM 2582 C C . ALA A 1 329 ? 16.083 14.914 -33.353 1.00 93.12 329 ALA A C 1
ATOM 2584 O O . ALA A 1 329 ? 16.336 15.475 -32.284 1.00 93.12 329 ALA A O 1
ATOM 2585 N N . ALA A 1 330 ? 16.138 13.594 -33.509 1.00 95.00 330 ALA A N 1
ATOM 2586 C CA . ALA A 1 330 ? 16.592 12.652 -32.497 1.00 95.00 330 ALA A CA 1
ATOM 2587 C C . ALA A 1 330 ? 17.760 11.811 -33.032 1.00 95.00 330 ALA A C 1
ATOM 2589 O O . ALA A 1 330 ? 17.669 11.192 -34.092 1.00 95.00 330 ALA A O 1
ATOM 2590 N N . GLU A 1 331 ? 18.854 11.776 -32.276 1.00 94.12 331 GLU A N 1
ATOM 2591 C CA . GLU A 1 331 ? 20.063 11.010 -32.562 1.00 94.12 331 GLU A CA 1
ATOM 2592 C C . GLU A 1 331 ? 20.003 9.649 -31.856 1.00 94.12 331 GLU A C 1
ATOM 2594 O O . GLU A 1 331 ? 19.720 9.555 -30.658 1.00 94.12 331 GLU A O 1
ATOM 2599 N N . MET A 1 332 ? 20.318 8.586 -32.595 1.00 95.00 332 MET A N 1
ATOM 2600 C CA . MET A 1 332 ? 20.545 7.248 -32.059 1.00 95.00 332 MET A CA 1
ATOM 2601 C C . MET A 1 332 ? 21.981 6.812 -32.341 1.00 95.00 332 MET A C 1
ATOM 2603 O O . MET A 1 332 ? 22.462 6.897 -33.470 1.00 95.00 332 MET A O 1
ATOM 2607 N N . ILE A 1 333 ? 22.655 6.308 -31.312 1.00 93.81 333 ILE A N 1
ATOM 2608 C CA . 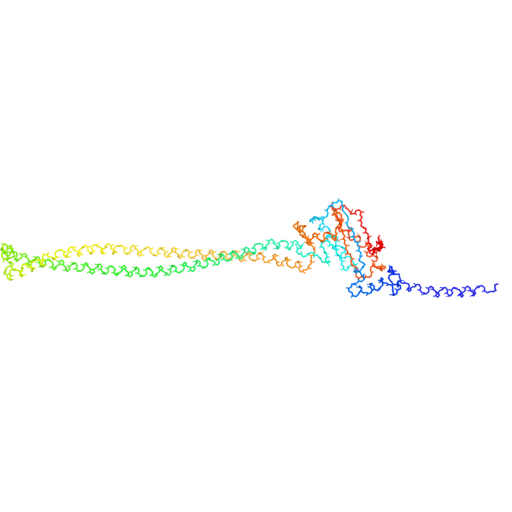ILE A 1 333 ? 24.043 5.847 -31.374 1.00 93.81 333 ILE A CA 1
ATOM 2609 C C . ILE A 1 333 ? 24.042 4.319 -31.429 1.00 93.81 333 ILE A C 1
ATOM 2611 O O . ILE A 1 333 ? 23.667 3.646 -30.466 1.00 93.81 333 ILE A O 1
ATOM 2615 N N . ILE A 1 334 ? 24.485 3.764 -32.549 1.00 92.12 334 ILE A N 1
ATOM 2616 C CA . ILE A 1 334 ? 24.443 2.339 -32.863 1.00 92.12 334 ILE A CA 1
ATOM 2617 C C . ILE A 1 334 ? 25.850 1.749 -32.734 1.00 92.12 334 ILE A C 1
ATOM 2619 O O . ILE A 1 334 ? 26.825 2.246 -33.295 1.00 92.12 334 ILE A O 1
ATOM 2623 N N . THR A 1 335 ? 25.970 0.668 -31.969 1.00 91.25 335 THR A N 1
ATOM 2624 C CA . THR A 1 335 ? 27.209 -0.105 -31.807 1.00 91.25 335 THR A CA 1
ATOM 2625 C C . THR A 1 335 ? 27.048 -1.460 -32.493 1.00 91.25 335 THR A C 1
ATOM 2627 O O . THR A 1 335 ? 26.083 -2.165 -32.214 1.00 91.25 335 THR A O 1
ATOM 2630 N N . HIS A 1 336 ? 27.999 -1.848 -33.344 1.00 88.56 336 HIS A N 1
ATOM 2631 C CA . HIS A 1 336 ? 27.989 -3.128 -34.069 1.00 88.56 336 HIS A CA 1
ATOM 2632 C C . HIS A 1 336 ? 28.665 -4.242 -33.248 1.00 88.56 336 HIS A C 1
ATOM 2634 O O . HIS A 1 336 ? 29.514 -3.962 -32.399 1.00 88.56 336 HIS A O 1
ATOM 2640 N N . GLU A 1 337 ? 28.337 -5.507 -33.531 1.00 83.75 337 GLU A N 1
ATOM 2641 C CA . GLU A 1 337 ? 28.984 -6.693 -32.927 1.00 83.75 337 GLU A CA 1
ATOM 2642 C C . GLU A 1 337 ? 30.403 -6.964 -33.477 1.00 83.75 337 GLU A C 1
ATOM 2644 O O . GLU A 1 337 ? 31.150 -7.768 -32.923 1.00 83.75 337 GLU A O 1
ATOM 2649 N N . GLY A 1 338 ? 30.809 -6.255 -34.538 1.00 80.19 338 GLY A N 1
ATOM 2650 C CA . GLY A 1 338 ? 32.114 -6.376 -35.194 1.00 80.19 338 GLY A CA 1
ATOM 2651 C C . GLY A 1 338 ? 32.749 -5.024 -35.529 1.00 80.19 338 GLY A C 1
ATOM 2652 O O . GLY A 1 338 ? 32.391 -3.993 -34.963 1.00 80.19 338 GLY A O 1
ATOM 2653 N N . VAL A 1 339 ? 33.711 -5.016 -36.457 1.00 78.19 339 VAL A N 1
ATOM 2654 C CA . VAL A 1 339 ? 34.374 -3.781 -36.910 1.00 78.19 339 VAL A CA 1
ATOM 2655 C C . VAL A 1 339 ? 33.430 -3.019 -37.853 1.00 78.19 339 VAL A C 1
ATOM 2657 O O . VAL A 1 339 ? 33.163 -3.512 -38.947 1.00 78.19 339 VAL A O 1
ATOM 2660 N N . PRO A 1 340 ? 32.954 -1.808 -37.501 1.00 77.44 340 PRO A N 1
ATOM 2661 C CA . PRO A 1 340 ? 31.965 -1.097 -38.321 1.00 77.44 340 PRO A CA 1
ATOM 2662 C C . PRO A 1 340 ? 32.465 -0.740 -39.732 1.00 77.44 340 PRO A C 1
ATOM 2664 O O . PRO A 1 340 ? 31.680 -0.641 -40.667 1.00 77.44 340 PRO A O 1
ATOM 2667 N N . ALA A 1 341 ? 33.781 -0.562 -39.899 1.00 78.00 341 ALA A N 1
ATOM 2668 C CA . ALA A 1 341 ? 34.426 -0.227 -41.172 1.00 78.00 341 ALA A CA 1
ATOM 2669 C C . ALA A 1 341 ? 34.844 -1.459 -42.010 1.00 78.00 341 ALA A C 1
ATOM 2671 O O . ALA A 1 341 ? 35.651 -1.332 -42.936 1.00 78.00 341 ALA A O 1
ATOM 2672 N N . SER A 1 342 ? 34.340 -2.656 -41.690 1.00 81.12 342 SER A N 1
ATOM 2673 C CA . SER A 1 342 ? 34.511 -3.836 -42.545 1.00 81.12 342 SER A CA 1
ATOM 2674 C C . SER A 1 342 ? 33.429 -3.891 -43.638 1.00 81.12 342 SER A C 1
ATOM 2676 O O . SER A 1 342 ? 32.383 -3.252 -43.496 1.00 81.12 342 SER A O 1
ATOM 2678 N N . PRO A 1 343 ? 33.629 -4.657 -44.726 1.00 80.38 343 PRO A N 1
ATOM 2679 C CA . PRO A 1 343 ? 32.584 -4.896 -45.724 1.00 80.38 343 PRO A CA 1
ATOM 2680 C C . PRO A 1 343 ? 31.282 -5.441 -45.120 1.00 80.38 343 PRO A C 1
ATOM 2682 O O . PRO A 1 343 ? 30.198 -5.088 -45.572 1.00 80.38 343 PRO A O 1
ATOM 2685 N N . GLU A 1 344 ? 31.377 -6.283 -44.090 1.00 78.88 344 GLU A N 1
ATOM 2686 C CA . GLU A 1 344 ? 30.239 -6.822 -43.340 1.00 78.88 344 GLU A CA 1
ATOM 2687 C C . GLU A 1 344 ? 29.548 -5.722 -42.526 1.00 78.88 344 GLU A C 1
ATOM 2689 O O . GLU A 1 344 ? 28.334 -5.574 -42.623 1.00 78.88 344 GLU A O 1
ATOM 2694 N N . GLY A 1 345 ? 30.314 -4.890 -41.808 1.00 79.75 345 GLY A N 1
ATOM 2695 C CA . GLY A 1 345 ? 29.772 -3.757 -41.051 1.00 79.75 345 GLY A CA 1
ATOM 2696 C C . GLY A 1 345 ? 29.050 -2.736 -41.934 1.00 79.75 345 GLY A C 1
ATOM 2697 O O . GLY A 1 345 ? 27.967 -2.276 -41.580 1.00 79.75 345 GLY A O 1
ATOM 2698 N N . ILE A 1 346 ? 29.587 -2.448 -43.125 1.00 82.69 346 ILE A N 1
ATOM 2699 C CA . ILE A 1 346 ? 28.972 -1.528 -44.097 1.00 82.69 346 ILE A CA 1
ATOM 2700 C C . ILE A 1 346 ? 27.641 -2.076 -44.635 1.00 82.69 346 ILE A C 1
ATOM 2702 O O . ILE A 1 346 ? 26.720 -1.296 -44.873 1.00 82.69 346 ILE A O 1
ATOM 2706 N N . LYS A 1 347 ? 27.488 -3.400 -44.781 1.00 84.38 347 LYS A N 1
ATOM 2707 C CA . LYS A 1 347 ? 26.208 -4.006 -45.198 1.00 84.38 347 LYS A CA 1
ATOM 2708 C C . LYS A 1 347 ? 25.087 -3.777 -44.181 1.00 84.38 347 LYS A C 1
ATOM 2710 O O . LYS A 1 347 ? 23.922 -3.768 -44.572 1.00 84.38 347 LYS A O 1
ATOM 2715 N N . HIS A 1 348 ? 25.408 -3.572 -42.900 1.00 84.75 348 HIS A N 1
ATOM 2716 C CA . HIS A 1 348 ? 24.391 -3.304 -41.880 1.00 84.75 348 HIS A CA 1
ATOM 2717 C C . HIS A 1 348 ? 23.714 -1.939 -42.079 1.00 84.75 348 HIS A C 1
ATOM 2719 O O . HIS A 1 348 ? 22.575 -1.783 -41.660 1.00 84.75 348 HIS A O 1
ATOM 2725 N N . VAL A 1 349 ? 24.349 -0.981 -42.766 1.00 84.81 349 VAL A N 1
ATOM 2726 C CA . VAL A 1 349 ? 23.815 0.383 -42.963 1.00 84.81 349 VAL A CA 1
ATOM 2727 C C . VAL A 1 349 ? 22.449 0.364 -43.652 1.00 84.81 349 VAL A C 1
ATOM 2729 O O . VAL A 1 349 ? 21.498 0.995 -43.185 1.00 84.81 349 VAL A O 1
ATOM 2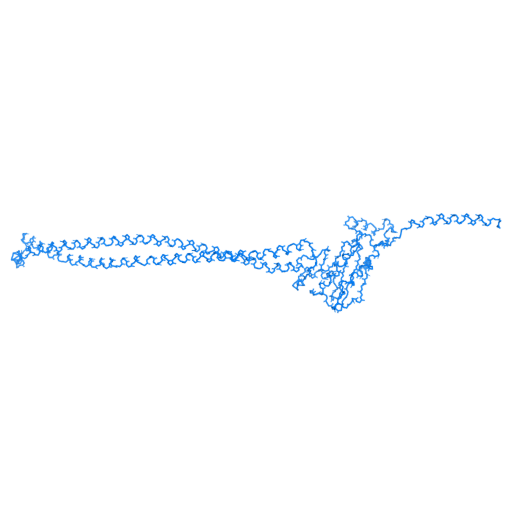732 N N . ASP A 1 350 ? 22.323 -0.377 -44.754 1.00 86.19 350 ASP A N 1
ATOM 2733 C CA . ASP A 1 350 ? 21.055 -0.466 -45.484 1.00 86.19 350 ASP A CA 1
ATOM 2734 C C . ASP A 1 350 ? 19.993 -1.211 -44.667 1.00 86.19 350 ASP A C 1
ATOM 2736 O O . ASP A 1 350 ? 18.818 -0.844 -44.698 1.00 86.19 350 ASP A O 1
ATOM 2740 N N . LEU A 1 351 ? 20.406 -2.205 -43.872 1.00 88.62 351 LEU A N 1
ATOM 2741 C CA . LEU A 1 351 ? 19.516 -2.925 -42.962 1.00 88.62 351 LEU A CA 1
ATOM 2742 C C . LEU A 1 351 ? 18.993 -2.015 -41.843 1.00 88.62 351 LEU A C 1
ATOM 2744 O O . LEU A 1 351 ? 17.788 -1.989 -41.618 1.00 88.62 351 LEU A O 1
ATOM 2748 N N . ILE A 1 352 ? 19.859 -1.215 -41.210 1.00 89.81 352 ILE A N 1
ATOM 2749 C CA . ILE A 1 352 ? 19.496 -0.227 -40.181 1.00 89.81 352 ILE A CA 1
ATOM 2750 C C . ILE A 1 352 ? 18.504 0.790 -40.753 1.00 89.81 352 ILE A C 1
ATOM 2752 O O . ILE A 1 352 ? 17.452 1.040 -40.161 1.00 89.81 352 ILE A O 1
ATOM 2756 N N . LYS A 1 353 ? 18.807 1.364 -41.927 1.00 88.06 353 LYS A N 1
ATOM 2757 C CA . LYS A 1 353 ? 17.926 2.339 -42.589 1.00 88.06 353 LYS A CA 1
ATOM 2758 C C . LYS A 1 353 ? 16.564 1.740 -42.913 1.00 88.06 353 LYS A C 1
ATOM 2760 O O . LYS A 1 353 ? 15.546 2.400 -42.708 1.00 88.06 353 LYS A O 1
ATOM 2765 N N . ASN A 1 354 ? 16.535 0.509 -43.416 1.00 89.25 354 ASN A N 1
ATOM 2766 C CA . ASN A 1 354 ? 15.287 -0.183 -43.707 1.00 89.25 354 ASN A CA 1
ATOM 2767 C C . ASN A 1 354 ? 14.520 -0.493 -42.419 1.00 89.25 354 ASN A C 1
ATOM 2769 O O . ASN A 1 354 ? 13.343 -0.165 -42.349 1.00 89.25 354 ASN A O 1
ATOM 2773 N N . ALA A 1 355 ? 15.171 -1.004 -41.372 1.00 90.25 355 ALA A N 1
ATOM 2774 C CA . ALA A 1 355 ? 14.544 -1.275 -40.077 1.00 90.25 355 ALA A CA 1
ATOM 2775 C C . ALA A 1 355 ? 13.903 -0.018 -39.463 1.00 90.25 355 ALA A C 1
ATOM 2777 O O . ALA A 1 355 ? 12.763 -0.071 -38.991 1.00 90.25 355 ALA A O 1
ATOM 2778 N N . ALA A 1 356 ? 14.591 1.126 -39.540 1.00 90.00 356 ALA A N 1
ATOM 2779 C CA . ALA A 1 356 ? 14.059 2.416 -39.108 1.00 90.00 356 ALA A CA 1
ATOM 2780 C C . ALA A 1 356 ? 12.856 2.865 -39.958 1.00 90.00 356 ALA A C 1
ATOM 2782 O O . ALA A 1 356 ? 11.850 3.313 -39.410 1.00 90.00 356 ALA A O 1
ATOM 2783 N N . LYS A 1 357 ? 12.909 2.695 -41.287 1.00 87.25 357 LYS A N 1
ATOM 2784 C CA . LYS A 1 357 ? 11.775 2.993 -42.183 1.00 87.25 357 LYS A CA 1
ATOM 2785 C C . LYS A 1 357 ? 10.571 2.090 -41.924 1.00 87.25 357 LYS A C 1
ATOM 2787 O O . LYS A 1 357 ? 9.451 2.584 -41.894 1.00 87.25 357 LYS A O 1
ATOM 2792 N N . GLU A 1 358 ? 10.779 0.790 -41.732 1.00 87.06 358 GLU A N 1
ATOM 2793 C CA . GLU A 1 358 ? 9.709 -0.161 -41.405 1.00 87.06 358 GLU A CA 1
ATOM 2794 C C . GLU A 1 358 ? 9.053 0.171 -40.055 1.00 87.06 358 GLU A C 1
ATOM 2796 O O . GLU A 1 358 ? 7.839 0.037 -39.908 1.00 87.06 358 GLU A O 1
ATOM 2801 N N . ALA A 1 359 ? 9.828 0.659 -39.079 1.00 86.56 359 ALA A N 1
ATOM 2802 C CA . ALA A 1 359 ? 9.319 1.044 -37.762 1.00 86.56 359 ALA A CA 1
ATOM 2803 C C . ALA A 1 359 ? 8.293 2.186 -37.812 1.00 86.56 359 ALA A C 1
ATOM 2805 O O . ALA A 1 359 ? 7.378 2.224 -36.992 1.00 86.56 359 ALA A O 1
ATOM 2806 N N . VAL A 1 360 ? 8.412 3.094 -38.781 1.00 84.12 360 VAL A N 1
ATOM 2807 C CA . VAL A 1 360 ? 7.525 4.260 -38.923 1.00 84.12 360 VAL A CA 1
ATOM 2808 C C . VAL A 1 360 ? 6.389 4.053 -39.925 1.00 84.12 360 VAL A C 1
ATOM 2810 O O . VAL A 1 360 ? 5.562 4.945 -40.098 1.00 84.12 360 VAL A O 1
ATOM 2813 N N . LYS A 1 361 ? 6.289 2.885 -40.576 1.00 76.00 361 LYS A N 1
ATOM 2814 C CA . LYS A 1 361 ? 5.153 2.592 -41.463 1.00 76.00 361 LYS A CA 1
ATOM 2815 C C . LYS A 1 361 ? 3.852 2.518 -40.648 1.00 76.00 361 LYS A C 1
ATOM 2817 O O . LYS A 1 361 ? 3.658 1.608 -39.839 1.00 76.00 361 LYS A O 1
ATOM 2822 N N . GLY A 1 362 ? 2.969 3.492 -40.869 1.00 61.22 362 GLY A N 1
ATOM 2823 C CA . GLY A 1 362 ? 1.654 3.639 -40.237 1.00 61.22 362 GLY A CA 1
ATOM 2824 C C . GLY A 1 362 ? 0.969 4.956 -40.650 1.00 61.22 362 GLY A C 1
ATOM 2825 O O . GLY A 1 362 ? 1.624 5.814 -41.235 1.00 61.22 362 GLY A O 1
ATOM 2826 N N . PRO A 1 363 ? -0.334 5.149 -40.369 1.00 46.44 363 PRO A N 1
ATOM 2827 C CA . PRO A 1 363 ? -1.113 6.289 -40.877 1.00 46.44 363 PRO A CA 1
ATOM 2828 C C . PRO A 1 363 ? -0.710 7.660 -40.302 1.00 46.44 363 PRO A C 1
ATOM 2830 O O . PRO A 1 363 ? -1.123 8.681 -40.843 1.00 46.44 363 PRO A O 1
ATOM 2833 N N . PHE A 1 364 ? 0.071 7.696 -39.216 1.00 49.91 364 PHE A N 1
ATOM 2834 C CA . PHE A 1 364 ? 0.357 8.922 -38.460 1.00 49.91 364 PHE A CA 1
ATOM 2835 C C . PHE A 1 364 ? 1.707 9.572 -38.805 1.00 49.91 364 PHE A C 1
ATOM 2837 O O . PHE A 1 364 ? 1.837 10.789 -38.720 1.00 49.91 364 PHE A O 1
ATOM 2844 N N . TRP A 1 365 ? 2.701 8.787 -39.238 1.00 51.56 365 TRP A N 1
ATOM 2845 C CA . TRP A 1 365 ? 4.035 9.289 -39.570 1.00 51.56 365 TRP A CA 1
ATOM 2846 C C . TRP A 1 365 ? 4.252 9.231 -41.080 1.00 51.56 365 TRP A C 1
ATOM 2848 O O . TRP A 1 365 ? 4.414 8.156 -41.662 1.00 51.56 365 TRP A O 1
ATOM 2858 N N . ARG A 1 366 ? 4.257 10.391 -41.746 1.00 48.91 366 ARG A N 1
ATOM 2859 C CA . ARG A 1 366 ? 4.779 10.463 -43.116 1.00 48.91 366 ARG A CA 1
ATOM 2860 C C . ARG A 1 366 ? 6.267 10.133 -43.043 1.00 48.91 366 ARG A C 1
ATOM 2862 O O . ARG A 1 366 ? 6.979 10.730 -42.247 1.00 48.91 366 ARG A O 1
ATOM 2869 N N . VAL A 1 367 ? 6.694 9.138 -43.824 1.00 46.41 367 VAL A N 1
ATOM 2870 C CA . VAL A 1 367 ? 8.073 8.619 -43.884 1.00 46.41 367 VAL A CA 1
ATOM 2871 C C . VAL A 1 367 ? 9.076 9.774 -43.733 1.00 46.41 367 VAL A C 1
ATOM 2873 O O . VAL A 1 367 ? 8.985 10.719 -44.520 1.00 46.41 367 VAL A O 1
ATOM 2876 N N . PRO A 1 368 ? 9.991 9.736 -42.742 1.00 48.16 368 PRO A N 1
ATOM 2877 C CA . PRO A 1 368 ? 10.882 10.852 -42.462 1.00 48.16 368 PRO A CA 1
ATOM 2878 C C . PRO A 1 368 ? 11.698 11.180 -43.714 1.00 48.16 368 PRO A C 1
ATOM 2880 O O . PRO A 1 368 ? 12.225 10.287 -44.386 1.00 48.16 368 PRO A O 1
ATOM 2883 N N . THR A 1 369 ? 11.752 12.468 -44.044 1.00 42.25 369 THR A N 1
ATOM 2884 C CA . THR A 1 369 ? 12.308 13.004 -45.295 1.00 42.25 369 THR A CA 1
ATOM 2885 C C . THR A 1 369 ? 13.817 12.784 -45.441 1.00 42.25 369 THR A C 1
ATOM 2887 O O . THR A 1 369 ? 14.328 12.821 -46.560 1.00 42.25 369 THR A O 1
ATOM 2890 N N . SER A 1 370 ? 14.523 12.468 -44.352 1.00 48.56 370 SER A N 1
ATOM 2891 C CA . SER A 1 370 ? 15.962 12.188 -44.346 1.00 48.56 370 SER A CA 1
ATOM 2892 C C . SER A 1 370 ? 16.322 11.207 -43.230 1.00 48.56 370 SER A C 1
ATOM 2894 O O . SER A 1 370 ? 16.011 11.430 -42.066 1.00 48.56 370 SER A O 1
ATOM 2896 N N . ILE A 1 371 ? 17.013 10.120 -43.588 1.00 52.50 371 ILE A N 1
ATOM 2897 C CA . ILE A 1 371 ? 17.797 9.305 -42.652 1.00 52.50 371 ILE A CA 1
ATOM 2898 C C . ILE A 1 371 ? 19.257 9.454 -43.079 1.00 52.50 371 ILE A C 1
ATOM 2900 O O . ILE A 1 371 ? 19.690 8.851 -44.071 1.00 52.50 371 ILE A O 1
ATOM 2904 N N . SER A 1 372 ? 19.994 10.292 -42.355 1.00 50.94 372 SER A N 1
ATOM 2905 C CA . SER A 1 372 ? 21.363 10.691 -42.689 1.00 50.94 372 SER A CA 1
ATOM 2906 C C . SER A 1 372 ? 22.373 10.036 -41.746 1.00 50.94 372 SER A C 1
ATOM 2908 O O . SER A 1 372 ? 22.104 9.858 -40.561 1.00 50.94 372 SER A O 1
ATOM 2910 N N . ARG A 1 373 ? 23.538 9.666 -42.292 1.00 47.41 373 ARG A N 1
ATOM 2911 C CA . ARG A 1 373 ? 24.686 9.134 -41.544 1.00 47.41 373 ARG A CA 1
ATOM 2912 C C . ARG A 1 373 ? 25.674 10.267 -41.308 1.00 47.41 373 ARG A C 1
ATOM 2914 O O . ARG A 1 373 ? 26.118 10.876 -42.277 1.00 47.41 373 ARG A O 1
ATOM 2921 N N . GLU A 1 374 ? 26.101 10.458 -40.067 1.00 44.09 374 GLU A N 1
ATOM 2922 C CA . GLU A 1 374 ? 27.231 11.329 -39.744 1.00 44.09 374 GLU A CA 1
ATOM 2923 C C . GLU A 1 374 ? 28.268 10.537 -38.938 1.00 44.09 374 GLU A C 1
ATOM 2925 O O . GLU A 1 374 ? 27.958 9.936 -37.914 1.00 44.09 374 GLU A O 1
ATOM 2930 N N . GLN A 1 375 ? 29.510 10.466 -39.424 1.00 42.72 375 GLN A N 1
ATOM 2931 C CA . GLN A 1 375 ? 30.623 9.946 -38.628 1.00 42.72 375 GLN A CA 1
ATOM 2932 C C . GLN A 1 375 ? 31.277 11.128 -37.920 1.00 42.72 375 GLN A C 1
ATOM 2934 O O . GLN A 1 375 ? 31.824 12.007 -38.587 1.00 42.72 375 GLN A O 1
ATOM 2939 N N . ARG A 1 376 ? 31.270 11.149 -36.579 1.00 39.19 376 ARG A N 1
ATOM 2940 C CA . ARG A 1 376 ? 32.045 12.137 -35.814 1.00 39.19 376 ARG A CA 1
ATOM 2941 C C . ARG A 1 376 ? 33.533 11.965 -36.119 1.00 39.19 376 ARG A C 1
ATOM 2943 O O . ARG A 1 376 ? 34.200 11.116 -35.535 1.00 39.19 376 ARG A O 1
ATOM 2950 N N . GLN A 1 377 ? 34.074 12.798 -37.001 1.00 31.98 377 GLN A N 1
ATOM 2951 C CA . GLN A 1 377 ? 35.511 13.036 -37.035 1.00 31.98 377 GLN A CA 1
ATOM 2952 C C . GLN A 1 377 ? 35.870 13.996 -35.892 1.00 31.98 377 GLN A C 1
ATOM 2954 O O . GLN A 1 377 ? 35.181 15.001 -35.703 1.00 31.98 377 GLN A O 1
ATOM 2959 N N . PRO A 1 378 ? 36.931 13.724 -35.112 1.00 31.08 378 PRO A N 1
ATOM 2960 C CA . PRO A 1 378 ? 37.390 14.659 -34.097 1.00 31.08 378 PRO A CA 1
ATOM 2961 C C . PRO A 1 378 ? 37.846 15.951 -34.784 1.00 31.08 378 PRO A C 1
ATOM 2963 O O . PRO A 1 378 ? 38.848 15.977 -35.500 1.00 31.08 378 PRO A O 1
ATOM 2966 N N . THR A 1 379 ? 37.096 17.031 -34.580 1.00 31.06 379 THR A N 1
ATOM 2967 C CA . THR A 1 379 ? 37.445 18.360 -35.073 1.00 31.06 379 THR A CA 1
ATOM 2968 C C . THR A 1 379 ? 38.743 18.820 -34.415 1.00 31.06 379 THR A C 1
ATOM 2970 O O . THR A 1 379 ? 38.868 18.938 -33.195 1.00 31.06 379 THR A O 1
ATOM 2973 N N . ARG A 1 380 ? 39.755 19.058 -35.250 1.00 30.20 380 ARG A N 1
ATOM 2974 C CA . ARG A 1 380 ? 41.063 19.569 -34.846 1.00 30.20 380 ARG A CA 1
ATOM 2975 C C . ARG A 1 380 ? 40.894 21.035 -34.442 1.00 30.20 380 ARG A C 1
ATOM 2977 O O . ARG A 1 380 ? 40.895 21.918 -35.291 1.00 30.20 380 ARG A O 1
ATOM 2984 N N . THR A 1 381 ? 40.736 21.307 -33.151 1.00 33.47 381 THR A N 1
ATOM 2985 C CA . THR A 1 381 ? 40.790 22.671 -32.612 1.00 33.47 381 THR A CA 1
ATOM 2986 C C . THR A 1 381 ? 42.219 23.203 -32.743 1.00 33.47 381 THR A C 1
ATOM 2988 O O . THR A 1 381 ? 43.088 22.949 -31.911 1.00 33.47 381 THR A O 1
ATOM 2991 N N . SER A 1 382 ? 42.494 23.945 -33.818 1.00 34.16 382 SER A N 1
ATOM 2992 C CA . SER A 1 382 ? 43.694 24.772 -33.928 1.00 34.16 382 SER A CA 1
ATOM 2993 C C . SER A 1 382 ? 43.557 25.954 -32.969 1.00 34.16 382 SER A C 1
ATOM 2995 O O . SER A 1 382 ? 42.959 26.978 -33.293 1.00 34.16 382 SER A O 1
ATOM 2997 N N . AR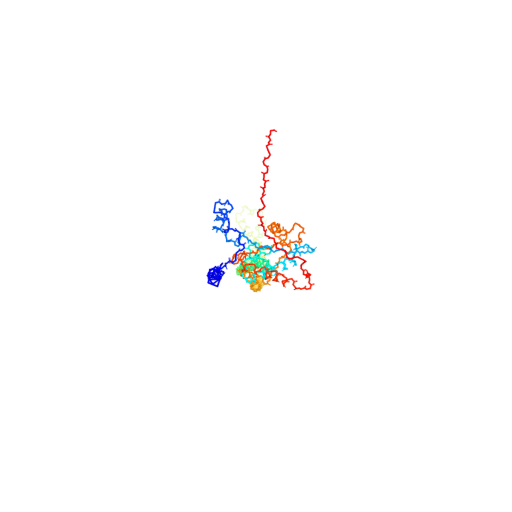G A 1 383 ? 44.079 25.799 -31.752 1.00 31.23 383 ARG A N 1
ATOM 2998 C CA . ARG A 1 383 ? 44.215 26.894 -30.791 1.00 31.23 383 ARG A CA 1
ATOM 2999 C C . ARG A 1 383 ? 45.403 27.756 -31.227 1.00 31.23 383 ARG A C 1
ATOM 3001 O O . ARG A 1 383 ? 46.551 27.444 -30.922 1.00 31.23 383 ARG A O 1
ATOM 3008 N N . THR A 1 384 ? 45.130 28.814 -31.983 1.00 33.38 384 THR A N 1
ATOM 3009 C CA . THR A 1 384 ? 46.096 29.870 -32.298 1.00 33.38 384 THR A CA 1
ATOM 3010 C C . THR A 1 384 ? 46.469 30.570 -30.993 1.00 33.38 384 THR A C 1
ATOM 3012 O O . THR A 1 384 ? 45.642 31.218 -30.354 1.00 33.38 384 THR A O 1
ATOM 3015 N N . ARG A 1 385 ? 47.712 30.382 -30.552 1.00 36.62 385 ARG A N 1
ATOM 3016 C CA . ARG A 1 385 ? 48.300 31.071 -29.404 1.00 36.62 385 ARG A CA 1
ATOM 3017 C C . ARG A 1 385 ? 48.753 32.446 -29.906 1.00 36.62 385 ARG A C 1
ATOM 3019 O O . ARG A 1 385 ? 49.818 32.545 -30.504 1.00 36.62 385 ARG A O 1
ATOM 3026 N N . SER A 1 386 ? 47.918 33.473 -29.746 1.00 32.25 386 SER A N 1
ATOM 3027 C CA . SER A 1 386 ? 48.338 34.860 -29.974 1.00 32.25 386 SER A CA 1
ATOM 3028 C C . SER A 1 386 ? 48.965 35.397 -28.693 1.00 32.25 386 SER A C 1
ATOM 3030 O O . SER A 1 386 ? 48.346 35.356 -27.630 1.00 32.25 386 SER A O 1
ATOM 3032 N N . ASN A 1 387 ? 50.211 35.846 -28.815 1.00 35.62 387 ASN A N 1
ATOM 3033 C CA . ASN A 1 387 ? 50.974 36.538 -27.786 1.00 35.62 387 ASN A CA 1
ATOM 3034 C C . ASN A 1 387 ? 50.276 37.847 -27.382 1.00 35.62 387 ASN A C 1
ATOM 3036 O O . ASN A 1 387 ? 49.776 38.566 -28.245 1.00 35.62 387 ASN A O 1
ATOM 3040 N N . MET A 1 388 ? 50.296 38.154 -26.084 1.00 33.44 388 MET A N 1
ATOM 3041 C CA . MET A 1 388 ? 50.096 39.499 -25.544 1.00 33.44 388 MET A CA 1
ATOM 3042 C C . MET A 1 388 ? 51.448 40.006 -25.033 1.00 33.44 388 MET A C 1
ATOM 3044 O O . MET A 1 388 ? 52.027 39.412 -24.122 1.00 33.44 388 MET A O 1
ATOM 3048 N N . THR A 1 389 ? 51.922 41.081 -25.653 1.00 37.88 389 THR A N 1
ATOM 3049 C CA . THR A 1 389 ? 52.544 42.230 -24.978 1.00 37.88 389 THR A CA 1
ATOM 3050 C C . THR A 1 389 ? 51.574 43.382 -25.107 1.00 37.88 389 THR A C 1
ATOM 3052 O O . THR A 1 389 ? 50.983 43.476 -26.211 1.00 37.88 389 THR A O 1
#

Secondary structure (DSSP, 8-state):
---HHHHHHHHHHHHHHHHTTGGG------SGGGS-TT-HHHHHHHHHTTTS-HHHHS-EEEEEE-SS---SHHHHHHHHHHHHHHHTSTTEEEEEBTTBTTSSPPTT-BHHHHHHHHHHHHHHHHHHHHHHHHHHHHHHHHHHHHHHHHHHHHHHHHHHHHHHHHHHHHHHHHHHHHHHHHHHHHHHHHHHHHHHHHHHH-TTGGGSHHHHHHHHHHHHHHHHHHHHHHHHHHHHHHHHHHHHHHHHHHHHHHHHHHHHHHHHHHHHHHHHHHHHHHHHHHHHHHHHHHHHHHHHHT--TTB---GGGGG-HHHHHHHHHHB-TTS-EEEEEEEESS-TTSHHHHHHHHHHHHHHHHHT-SSS----S---B----------------

Mean predicted aligned error: 14.5 Å

pLDDT: mean 84.1, std 14.32, range [30.2, 98.25]

InterPro domains:
  IPR004869 Membrane transport protein MMPL domain [PF03176] (229-360)
  IPR050545 HpnN/MmpL-like transporters [PTHR33406] (1-360)

Solvent-accessible surface area (backbone atoms only — not comparable to full-atom values): 21450 Å² total; per-residue (Å²): 136,96,59,65,67,65,54,50,52,52,52,50,52,56,50,50,60,57,54,68,53,56,87,73,65,76,81,66,70,59,67,67,84,79,49,60,81,85,39,70,67,49,51,52,48,63,59,47,54,74,82,37,56,72,14,71,77,54,46,48,37,45,41,47,47,54,99,53,67,46,87,44,49,72,44,47,48,51,53,40,42,23,48,50,39,34,41,72,36,82,66,39,66,37,36,26,27,71,59,13,74,85,43,49,64,54,79,75,24,28,48,57,28,52,57,15,56,63,39,48,61,54,57,60,49,45,53,56,53,51,54,57,35,54,49,34,55,52,52,33,52,50,40,52,50,52,43,52,51,50,53,53,48,46,56,50,44,50,52,50,35,53,52,43,42,54,52,39,52,53,45,52,54,49,48,54,51,50,51,54,50,50,54,54,47,51,59,50,48,65,72,44,40,74,60,54,56,55,60,74,70,47,94,61,30,84,81,34,74,69,48,39,53,53,50,53,54,52,55,58,54,63,49,50,59,61,52,50,54,52,52,52,54,52,44,60,52,38,52,53,52,40,66,45,35,60,59,60,49,64,56,46,61,63,51,42,53,51,45,52,51,51,30,52,52,35,51,50,51,28,55,51,48,50,49,53,50,51,53,50,49,59,68,44,49,56,42,44,54,48,16,52,49,43,55,72,68,58,60,63,93,45,58,48,58,63,76,71,54,72,72,36,70,67,50,48,52,40,43,67,74,22,30,46,97,80,29,30,34,37,43,31,46,32,24,41,69,52,59,47,50,31,69,69,39,53,57,40,53,63,51,41,54,47,29,39,53,60,46,45,69,55,99,84,46,75,76,57,91,53,78,53,79,58,75,89,68,85,76,80,80,80,79,80,83,76,86,83,133

Nearest PDB structures (foldseek):
  3g67-assembly1_A  TM=3.823E-01  e=1.391E-02  Thermotoga maritima
  3ja6-assembly1_I  TM=3.599E-01  e=6.187E-02  Escherichia coli
  7p3r-assembly1_C  TM=3.106E-01  e=2.331E-02  Vibrio cholerae O1 biovar El Tor str. N16961
  3ja6-assembly1_H  TM=3.040E-01  e=5.208E-02  Escherichia coli
  8c5v-assembly1_I  TM=2.541E-01  e=7.259E+00  Escherichia coli

Radius of gyration: 56.97 Å; Cα contacts (8 Å, |Δi|>4): 356; chains: 1; bounding box: 117×60×182 Å

Foldseek 3Di:
DPCVVVVVVVVVVVVVVVVVCVVVDFDFQDCLVVDDCPDPVNVVVVVVCVPDPLLRVWWWKWKFFFPAFCLDFVSLLLVLLLLVLLCPQPQFDFKDWLQRPPRFGDFCQFPLSVLLVVLVVVVVVLVVLLVVLVVLVVVLVVLVVVLVVLVVVLVVLVVVLVVLVVVLVVLVVVLVVLVVVLVVLVVVCVVCVVVLVVLVVDPCLVVPPVSVVVPVVVVVSVCSVVVSVVSVVVSVVSVVVSVVSVVVSVVSVVVSVVSVVVSVVSVVSSVVSVVVSVVSVVVSVVSNVSSVVCSVVSDCPGGTDDSVVSVDPVSVVSCVVAADPNNRMGMMTIGGPDNCRGPVNVVSVVVSVVSSQVSQPDDPDDRRPDTDIDTDDPDPPPPPDDDDD